Protein AF-R3W5I7-F1 (afdb_monomer_lite)

Secondary structure (DSSP, 8-state):
-PPBHHHHHHHHHHHTT----SSSSSSS-HHHHHHHHHHHHHS-----SSGGGHHHH---TT-EEEE--TT----TT-EEEE--TTT-EEEEEEE---SSEEEEEESSSSSTT---EEEEEESTTEEEEEE--PBPSSSS--SS-TT-EEEEPTT-BB--TT---PBPPTTTTT-EEEEEEEEEEEEEETTEEEEEEEE-SSSS-EEEEEGGGEEEPPPPSS-TT-EEEE-TT-----TT--GGGGSTTTTT-EEEEEEEEEEEETTEEEEEEEEETTTEEEEEEGGGEE-S--B-----TT-----TTS---SS--EEEEEEEEES-HHHHHHHHHHHHHHHHHHHTTTTEEEEE-SS-EEEEEEEE-GGGHHHHHHHHHHHHHHH-TT--GGGEEEEE-TTSS-EEEEEEEE-GGGHHHHHHHHHHHHHHHHHHHHHHHEEEEE-TTS-EEEEEEEESSHHHHHHHHHHHHHHS--TTSSSPPPEEEEE-

pLDDT: mean 82.73, std 15.15, range [26.08, 98.69]

Structure (mmCIF, N/CA/C/O backbone):
data_AF-R3W5I7-F1
#
_entry.id   AF-R3W5I7-F1
#
loop_
_atom_site.group_PDB
_atom_site.id
_atom_site.type_symbol
_atom_site.label_atom_id
_atom_site.label_alt_id
_atom_site.label_comp_id
_atom_site.label_asym_id
_atom_site.label_entity_id
_atom_site.label_seq_id
_atom_site.pdbx_PDB_ins_code
_atom_site.Cartn_x
_atom_site.Cartn_y
_atom_site.Cartn_z
_atom_site.occupancy
_atom_site.B_iso_or_equiv
_atom_site.auth_seq_id
_atom_site.auth_comp_id
_atom_site.auth_asym_id
_atom_site.auth_atom_id
_atom_site.pdbx_PDB_model_num
ATOM 1 N N . MET A 1 1 ? 25.671 -7.870 -19.340 1.00 55.03 1 MET A N 1
ATOM 2 C CA . MET A 1 1 ? 24.314 -7.493 -19.801 1.00 55.03 1 MET A CA 1
ATOM 3 C C . MET A 1 1 ? 24.352 -7.519 -21.317 1.00 55.03 1 MET A C 1
ATOM 5 O O . MET A 1 1 ? 25.355 -7.068 -21.849 1.00 55.03 1 MET A O 1
ATOM 9 N N . GLY A 1 2 ? 23.366 -8.115 -21.991 1.00 76.69 2 GLY A N 1
ATOM 10 C CA . GLY A 1 2 ? 23.350 -8.149 -23.459 1.00 76.69 2 GLY A CA 1
ATOM 11 C C . GLY A 1 2 ? 23.013 -6.781 -24.068 1.00 76.69 2 GLY A C 1
ATOM 12 O O . GLY A 1 2 ? 22.538 -5.889 -23.364 1.00 76.69 2 GLY A O 1
ATOM 13 N N . VAL A 1 3 ? 23.297 -6.614 -25.360 1.00 87.19 3 VAL A N 1
ATOM 14 C CA . VAL A 1 3 ? 23.124 -5.355 -26.106 1.00 87.19 3 VAL A CA 1
ATOM 15 C C . VAL A 1 3 ? 21.649 -5.097 -26.391 1.00 87.19 3 VAL A C 1
ATOM 17 O O . VAL A 1 3 ? 20.948 -5.996 -26.850 1.00 87.19 3 VAL A O 1
ATOM 20 N N . THR A 1 4 ? 21.168 -3.876 -26.163 1.00 89.38 4 THR A N 1
ATOM 21 C CA . THR A 1 4 ? 19.792 -3.476 -26.499 1.00 89.38 4 THR A CA 1
ATOM 22 C C . THR A 1 4 ? 19.693 -2.926 -27.925 1.00 89.38 4 THR A C 1
ATOM 24 O O . THR A 1 4 ? 20.669 -2.422 -28.483 1.00 89.38 4 THR A O 1
ATOM 27 N N . GLN A 1 5 ? 18.494 -2.963 -28.517 1.00 90.81 5 GLN A N 1
ATOM 28 C CA . GLN A 1 5 ? 18.240 -2.390 -29.848 1.00 90.81 5 GLN A CA 1
ATOM 29 C C . GLN A 1 5 ? 18.625 -0.902 -29.914 1.00 90.81 5 GLN A C 1
ATOM 31 O O . GLN A 1 5 ? 19.256 -0.460 -30.872 1.00 90.81 5 GLN A O 1
ATOM 36 N N . THR A 1 6 ? 18.315 -0.135 -28.864 1.00 86.25 6 THR A N 1
ATOM 37 C CA . THR A 1 6 ? 18.672 1.287 -28.758 1.00 86.25 6 THR A CA 1
ATOM 38 C C . THR A 1 6 ? 20.182 1.500 -28.757 1.00 86.25 6 THR A C 1
ATOM 40 O O . THR A 1 6 ? 20.663 2.396 -29.446 1.00 86.25 6 THR A O 1
ATOM 43 N N . GLN A 1 7 ? 20.943 0.675 -28.028 1.00 89.31 7 GLN A N 1
ATOM 44 C CA . GLN A 1 7 ? 22.409 0.732 -28.050 1.00 89.31 7 GLN A CA 1
ATOM 45 C C . GLN A 1 7 ? 22.952 0.421 -29.448 1.00 89.31 7 GLN A C 1
ATOM 47 O O . GLN A 1 7 ? 23.830 1.133 -29.931 1.00 89.31 7 GLN A O 1
ATOM 52 N N . GLY A 1 8 ? 22.369 -0.572 -30.125 1.00 93.62 8 GLY A N 1
ATOM 53 C CA . GLY A 1 8 ? 22.697 -0.901 -31.509 1.00 93.62 8 GLY A CA 1
ATOM 54 C C . GLY A 1 8 ? 22.468 0.263 -32.477 1.00 93.62 8 GLY A C 1
ATOM 55 O O . GLY A 1 8 ? 23.353 0.600 -33.259 1.00 93.62 8 GLY A O 1
ATOM 56 N N . VAL A 1 9 ? 21.307 0.915 -32.404 1.00 95.56 9 VAL A N 1
ATOM 57 C CA . VAL A 1 9 ? 20.986 2.077 -33.250 1.00 95.56 9 VAL A CA 1
ATOM 58 C C . VAL A 1 9 ? 21.867 3.279 -32.906 1.00 95.56 9 VAL A C 1
ATOM 60 O O . VAL A 1 9 ? 22.296 4.005 -33.800 1.00 95.56 9 VAL A O 1
ATOM 63 N N . GLN A 1 10 ? 22.156 3.509 -31.622 1.00 94.19 10 GLN A N 1
ATOM 64 C CA . GLN A 1 10 ? 23.003 4.625 -31.204 1.00 94.19 10 GLN A CA 1
ATOM 65 C C . GLN A 1 10 ? 24.448 4.444 -31.670 1.00 94.19 10 GLN A C 1
ATOM 67 O O . GLN A 1 10 ? 25.063 5.416 -32.103 1.00 94.19 10 GLN A O 1
ATOM 72 N N . TRP A 1 11 ? 24.970 3.217 -31.630 1.00 97.12 11 TRP A N 1
ATOM 73 C CA . TRP A 1 11 ? 26.265 2.899 -32.221 1.00 97.12 11 TRP A CA 1
ATOM 74 C C . TRP A 1 11 ? 26.284 3.267 -33.706 1.00 97.12 11 TRP A C 1
ATOM 76 O O . TRP A 1 11 ? 27.133 4.043 -34.128 1.00 97.12 11 TRP A O 1
ATOM 86 N N . ALA A 1 12 ? 25.276 2.824 -34.465 1.00 97.44 12 ALA A N 1
ATOM 87 C CA . ALA A 1 12 ? 25.171 3.099 -35.896 1.00 97.44 12 ALA A CA 1
ATOM 88 C C . ALA A 1 12 ? 25.119 4.608 -36.204 1.00 97.44 12 ALA A C 1
ATOM 90 O O . ALA A 1 12 ? 25.788 5.081 -37.120 1.00 97.44 12 ALA A O 1
ATOM 91 N N . LYS A 1 13 ? 24.398 5.394 -35.392 1.00 96.69 13 LYS A N 1
ATOM 92 C CA . LYS A 1 13 ? 24.397 6.866 -35.489 1.00 96.69 13 LYS A CA 1
ATOM 93 C C . LYS A 1 13 ? 25.765 7.476 -35.175 1.00 96.69 13 LYS A C 1
ATOM 95 O O . LYS A 1 13 ? 26.203 8.375 -35.881 1.00 96.69 13 LYS A O 1
ATOM 100 N N . ASN A 1 14 ? 26.444 6.986 -34.138 1.00 96.69 14 ASN A N 1
ATOM 101 C CA . ASN A 1 14 ? 27.776 7.454 -33.739 1.00 96.69 14 ASN A CA 1
ATOM 102 C C . ASN A 1 14 ? 28.880 7.054 -34.731 1.00 96.69 14 ASN A C 1
ATOM 104 O O . ASN A 1 14 ? 30.004 7.555 -34.625 1.00 96.69 14 ASN A O 1
ATOM 108 N N . SER A 1 15 ? 28.586 6.127 -35.639 1.00 97.12 15 SER A N 1
ATOM 109 C CA . SER A 1 15 ? 29.477 5.708 -36.716 1.00 97.12 15 SER A CA 1
ATOM 110 C C . SER A 1 15 ? 29.424 6.638 -37.924 1.00 97.12 15 SER A C 1
ATOM 112 O O . SER A 1 15 ? 30.381 6.659 -38.686 1.00 97.12 15 SER A O 1
ATOM 114 N N . ILE A 1 16 ? 28.374 7.454 -38.089 1.00 97.69 16 ILE A N 1
ATOM 115 C CA . ILE A 1 16 ? 28.258 8.400 -39.210 1.00 97.69 16 ILE A CA 1
ATOM 116 C C . ILE A 1 16 ? 29.485 9.330 -39.250 1.00 97.69 16 ILE A C 1
ATOM 118 O O . ILE A 1 16 ? 29.851 9.941 -38.247 1.00 97.69 16 ILE A O 1
ATOM 122 N N . GLY A 1 17 ? 30.120 9.427 -40.420 1.00 96.50 17 GLY A N 1
ATOM 123 C CA . GLY A 1 17 ? 31.354 10.178 -40.658 1.00 96.50 17 GLY A CA 1
ATOM 124 C C . GLY A 1 17 ? 32.650 9.425 -40.330 1.00 96.50 17 GLY A C 1
ATOM 125 O O . GLY A 1 17 ? 33.727 9.965 -40.573 1.00 96.50 17 GLY A O 1
ATOM 126 N N . LYS A 1 18 ? 32.582 8.195 -39.803 1.00 97.06 18 LYS A N 1
ATOM 127 C CA . LYS A 1 18 ? 33.751 7.337 -39.541 1.00 97.06 18 LYS A CA 1
ATOM 128 C C . LYS A 1 18 ? 33.946 6.306 -40.646 1.00 97.06 18 LYS A C 1
ATOM 130 O O . LYS A 1 18 ? 32.985 5.885 -41.285 1.00 97.06 18 LYS A O 1
ATOM 135 N N . ALA A 1 19 ? 35.189 5.884 -40.834 1.00 94.81 19 ALA A N 1
ATOM 136 C CA . ALA A 1 19 ? 35.564 4.851 -41.785 1.00 94.81 19 ALA A CA 1
ATOM 137 C C . ALA A 1 19 ? 36.173 3.652 -41.056 1.00 94.81 19 ALA A C 1
ATOM 139 O O . ALA A 1 19 ? 37.068 3.821 -40.226 1.00 94.81 19 ALA A O 1
ATOM 140 N N . TYR A 1 20 ? 35.688 2.462 -41.390 1.00 95.69 20 TYR A N 1
ATOM 141 C CA . TYR A 1 20 ? 36.155 1.187 -40.865 1.00 95.69 20 TYR A CA 1
ATOM 142 C C . TYR A 1 20 ? 36.679 0.327 -42.015 1.00 95.69 20 TYR A C 1
ATOM 144 O O . TYR A 1 20 ? 35.975 0.151 -43.008 1.00 95.69 20 TYR A O 1
ATOM 152 N N . ASP A 1 21 ? 37.897 -0.178 -41.849 1.00 94.56 21 ASP A N 1
ATOM 153 C CA . ASP A 1 21 ? 38.563 -1.186 -42.680 1.00 94.56 21 ASP A CA 1
ATOM 154 C C . ASP A 1 21 ? 38.901 -2.329 -41.714 1.00 94.56 21 ASP A C 1
ATOM 156 O O . ASP A 1 21 ? 39.868 -2.249 -40.952 1.00 94.56 21 ASP A O 1
ATOM 160 N N . TYR A 1 22 ? 37.970 -3.275 -41.579 1.00 91.62 22 TYR A N 1
ATOM 161 C CA . TYR A 1 22 ? 37.975 -4.254 -40.493 1.00 91.62 22 TYR A CA 1
ATOM 162 C C . TYR A 1 22 ? 38.939 -5.401 -40.793 1.00 91.62 22 TYR A C 1
ATOM 164 O O . TYR A 1 22 ? 39.611 -5.896 -39.886 1.00 91.62 22 TYR A O 1
ATOM 172 N N . ASP A 1 23 ? 39.001 -5.834 -42.054 1.00 86.75 23 ASP A N 1
ATOM 173 C CA . ASP A 1 23 ? 39.836 -6.953 -42.491 1.00 86.75 23 ASP A CA 1
ATOM 174 C C . ASP A 1 23 ? 41.200 -6.527 -43.073 1.00 86.75 23 ASP A C 1
ATOM 176 O O . ASP A 1 23 ? 42.076 -7.378 -43.257 1.00 86.75 23 ASP A O 1
ATOM 180 N N . GLY A 1 24 ? 41.421 -5.226 -43.305 1.00 87.00 24 GLY A N 1
ATOM 181 C CA . GLY A 1 24 ? 42.647 -4.687 -43.895 1.00 87.00 24 GLY A CA 1
ATOM 182 C C . GLY A 1 24 ? 42.760 -4.941 -45.402 1.00 87.00 24 GLY A C 1
ATOM 183 O O . GLY A 1 24 ? 43.855 -4.819 -45.965 1.00 87.00 24 GLY A O 1
ATOM 184 N N . ALA A 1 25 ? 41.671 -5.348 -46.059 1.00 82.44 25 ALA A N 1
ATOM 185 C CA . ALA A 1 25 ? 41.626 -5.750 -47.453 1.00 82.44 25 ALA A CA 1
ATOM 186 C C . ALA A 1 25 ? 40.582 -4.941 -48.234 1.00 82.44 25 ALA A C 1
ATOM 188 O O . ALA A 1 25 ? 39.471 -4.682 -47.806 1.00 82.44 25 ALA A O 1
ATOM 189 N N . SER A 1 26 ? 40.916 -4.560 -49.470 1.00 82.06 26 SER A N 1
ATOM 190 C CA . SER A 1 26 ? 40.011 -3.807 -50.363 1.00 82.06 26 SER A CA 1
ATOM 191 C C . SER A 1 26 ? 39.558 -2.422 -49.856 1.00 82.06 26 SER A C 1
ATOM 193 O O . SER A 1 26 ? 38.763 -1.766 -50.533 1.00 82.06 26 SER A O 1
ATOM 195 N N . GLY A 1 27 ? 40.123 -1.924 -48.753 1.00 89.88 27 GLY A N 1
ATOM 196 C CA . GLY A 1 27 ? 39.863 -0.591 -48.212 1.00 89.88 27 GLY A CA 1
ATOM 197 C C . GLY A 1 27 ? 38.563 -0.532 -47.414 1.00 89.88 27 GLY A C 1
ATOM 198 O O . GLY A 1 27 ? 38.209 -1.466 -46.719 1.00 89.88 27 GLY A O 1
ATOM 199 N N . ILE A 1 28 ? 37.832 0.577 -47.513 1.00 91.88 28 ILE A N 1
ATOM 200 C CA . ILE A 1 28 ? 36.637 0.821 -46.692 1.00 91.88 28 ILE A CA 1
ATOM 201 C C . ILE A 1 28 ? 35.417 0.273 -47.437 1.00 91.88 28 ILE A C 1
ATOM 203 O O . ILE A 1 28 ? 34.984 0.881 -48.419 1.00 91.88 28 ILE A O 1
ATOM 207 N N . GLN A 1 29 ? 34.855 -0.856 -46.996 1.00 95.06 29 GLN A N 1
ATOM 208 C CA . GLN A 1 29 ? 33.694 -1.500 -47.624 1.00 95.06 29 GLN A CA 1
ATOM 209 C C . GLN A 1 29 ? 32.443 -1.487 -46.737 1.00 95.06 29 GLN A C 1
ATOM 211 O O . GLN A 1 29 ? 32.475 -1.242 -45.528 1.00 95.06 29 GLN A O 1
ATOM 216 N N . CYS A 1 30 ? 31.290 -1.765 -47.355 1.00 95.00 30 CYS A N 1
ATOM 217 C CA . CYS A 1 30 ? 30.017 -1.912 -46.646 1.00 95.00 30 CYS A CA 1
ATOM 218 C C . CYS A 1 30 ? 30.040 -3.081 -45.650 1.00 95.00 30 CYS A C 1
ATOM 220 O O . CYS A 1 30 ? 29.420 -2.996 -44.592 1.00 95.00 30 CYS A O 1
ATOM 222 N N . PHE A 1 31 ? 30.779 -4.152 -45.960 1.00 95.19 31 PHE A N 1
ATOM 223 C CA . PHE A 1 31 ? 30.897 -5.324 -45.096 1.00 95.19 31 PHE A CA 1
ATOM 224 C C . PHE A 1 31 ? 31.787 -5.064 -43.868 1.00 95.19 31 PHE A C 1
ATOM 226 O O . PHE A 1 31 ? 31.475 -5.571 -42.790 1.00 95.19 31 PHE A O 1
ATOM 233 N N . ASP A 1 32 ? 32.793 -4.185 -43.977 1.00 95.88 32 ASP A N 1
ATOM 234 C CA . ASP A 1 32 ? 33.626 -3.753 -42.843 1.00 95.88 32 ASP A CA 1
ATOM 235 C C . ASP A 1 32 ? 32.814 -3.073 -41.752 1.00 95.88 32 ASP A C 1
ATOM 237 O O . ASP A 1 32 ? 32.958 -3.402 -40.577 1.00 95.88 32 ASP A O 1
ATOM 241 N N . LEU A 1 33 ? 31.906 -2.168 -42.133 1.00 97.25 33 LEU A N 1
ATOM 242 C CA . LEU A 1 33 ? 31.009 -1.504 -41.185 1.00 97.25 33 LEU A CA 1
ATOM 243 C C . LEU A 1 33 ? 30.220 -2.529 -40.359 1.00 97.25 33 LEU A C 1
ATOM 245 O O . LEU A 1 33 ? 30.036 -2.360 -39.153 1.00 97.25 33 LEU A O 1
ATOM 249 N N . ILE A 1 34 ? 29.752 -3.596 -41.008 1.00 97.62 34 ILE A N 1
ATOM 250 C CA . ILE A 1 34 ? 28.943 -4.630 -40.363 1.00 97.62 34 ILE A CA 1
ATOM 251 C C . ILE A 1 34 ? 29.788 -5.528 -39.464 1.00 97.62 34 ILE A C 1
ATOM 253 O O . ILE A 1 34 ? 29.352 -5.850 -38.357 1.00 97.62 34 ILE A O 1
ATOM 257 N N . ASN A 1 35 ? 30.995 -5.899 -39.890 1.00 96.69 35 ASN A N 1
ATOM 258 C CA . ASN A 1 35 ? 31.909 -6.663 -39.047 1.00 96.69 35 ASN A CA 1
ATOM 259 C C . ASN A 1 35 ? 32.398 -5.846 -37.850 1.00 96.69 35 ASN A C 1
ATOM 261 O O . ASN A 1 35 ? 32.413 -6.370 -36.738 1.00 96.69 35 ASN A O 1
ATOM 265 N N . GLN A 1 36 ? 32.669 -4.550 -38.021 1.00 97.50 36 GLN A N 1
ATOM 266 C CA . GLN A 1 36 ? 32.961 -3.654 -36.904 1.00 97.50 36 GLN A CA 1
ATOM 267 C C . GLN A 1 36 ? 31.782 -3.586 -35.924 1.00 97.50 36 GLN A C 1
ATOM 269 O O . GLN A 1 36 ? 31.973 -3.716 -34.715 1.00 97.50 36 GLN A O 1
ATOM 274 N N . TYR A 1 37 ? 30.557 -3.423 -36.436 1.00 97.69 37 TYR A N 1
ATOM 275 C CA . TYR A 1 37 ? 29.338 -3.371 -35.628 1.00 97.69 37 TYR A CA 1
ATOM 276 C C . TYR A 1 37 ? 29.125 -4.641 -34.801 1.00 97.69 37 TYR A C 1
ATOM 278 O O . TYR A 1 37 ? 28.874 -4.580 -33.594 1.00 97.69 37 TYR A O 1
ATOM 286 N N . ALA A 1 38 ? 29.239 -5.799 -35.450 1.00 96.75 38 ALA A N 1
ATOM 287 C CA . ALA A 1 38 ? 29.085 -7.094 -34.807 1.00 96.75 38 ALA A CA 1
ATOM 288 C C . ALA A 1 38 ? 30.201 -7.363 -33.790 1.00 96.75 38 ALA A C 1
ATOM 290 O O . ALA A 1 38 ? 29.929 -7.876 -32.701 1.00 96.75 38 ALA A O 1
ATOM 291 N N . HIS A 1 39 ? 31.431 -6.956 -34.100 1.00 95.88 39 HIS A N 1
ATOM 292 C CA . HIS A 1 39 ? 32.580 -7.153 -33.231 1.00 95.88 39 HIS A CA 1
ATOM 293 C C . HIS A 1 39 ? 32.496 -6.281 -31.975 1.00 95.88 39 HIS A C 1
ATOM 295 O O . HIS A 1 39 ? 32.600 -6.801 -30.867 1.00 95.88 39 HIS A O 1
ATOM 301 N N . GLU A 1 40 ? 32.249 -4.976 -32.115 1.00 95.94 40 GLU A N 1
ATOM 302 C CA . GLU A 1 40 ? 32.215 -4.061 -30.968 1.00 95.94 40 GLU A CA 1
ATOM 303 C C . GLU A 1 40 ? 31.045 -4.327 -30.018 1.00 95.94 40 GLU A C 1
ATOM 305 O O . GLU A 1 40 ? 31.198 -4.200 -28.803 1.00 95.94 40 GLU A O 1
ATOM 310 N N . LEU A 1 41 ? 29.871 -4.682 -30.549 1.00 94.75 41 LEU A N 1
ATOM 311 C CA . LEU A 1 41 ? 28.683 -4.876 -29.720 1.00 94.75 41 LEU A CA 1
ATOM 312 C C . LEU A 1 41 ? 28.516 -6.321 -29.249 1.00 94.75 41 LEU A C 1
ATOM 314 O O . LEU A 1 41 ? 28.104 -6.550 -28.113 1.00 94.75 41 LEU A O 1
ATOM 318 N N . PHE A 1 42 ? 28.828 -7.301 -30.094 1.00 94.31 42 PHE A N 1
ATOM 319 C CA . PHE A 1 42 ? 28.493 -8.705 -29.841 1.00 94.31 42 PHE A CA 1
ATOM 320 C C . PHE A 1 42 ? 29.715 -9.628 -29.781 1.00 94.31 42 PHE A C 1
ATOM 322 O O . PHE A 1 42 ? 29.555 -10.799 -29.445 1.00 94.31 42 PHE A O 1
ATOM 329 N N . GLY A 1 43 ? 30.924 -9.124 -30.058 1.00 94.69 43 GLY A N 1
ATOM 330 C CA . GLY A 1 43 ? 32.162 -9.904 -30.001 1.00 94.69 43 GLY A CA 1
ATOM 331 C C . GLY A 1 43 ? 32.269 -10.979 -31.085 1.00 94.69 43 GLY A C 1
ATOM 332 O O . GLY A 1 43 ? 32.977 -11.964 -30.890 1.00 94.69 43 GLY A O 1
ATOM 333 N N . ILE A 1 44 ? 31.547 -10.825 -32.201 1.00 94.25 44 ILE A N 1
ATOM 334 C CA . ILE A 1 44 ? 31.553 -11.771 -33.325 1.00 94.25 44 ILE A CA 1
ATOM 335 C C . ILE A 1 44 ? 31.896 -11.062 -34.633 1.00 94.25 44 ILE A C 1
ATOM 337 O O . ILE A 1 44 ? 31.681 -9.863 -34.764 1.00 94.25 44 ILE A O 1
ATOM 341 N N . ALA A 1 45 ? 32.378 -11.819 -35.613 1.00 93.38 45 ALA A N 1
ATOM 342 C CA . ALA A 1 45 ? 32.541 -11.369 -36.990 1.00 93.38 45 ALA A CA 1
ATOM 343 C C . ALA A 1 45 ? 31.785 -12.319 -37.924 1.00 93.38 45 ALA A C 1
ATOM 345 O O . ALA A 1 45 ? 31.678 -13.520 -37.652 1.00 93.38 45 ALA A O 1
ATOM 346 N N . PHE A 1 46 ? 31.247 -11.786 -39.014 1.00 94.69 46 PHE A N 1
ATOM 347 C CA . PHE A 1 46 ? 30.594 -12.573 -40.049 1.00 94.69 46 PHE A CA 1
ATOM 348 C C . PHE A 1 46 ? 31.623 -13.134 -41.027 1.00 94.69 46 PHE A C 1
ATOM 350 O O . PHE A 1 46 ? 32.580 -12.464 -41.409 1.00 94.69 46 PHE A O 1
ATOM 357 N N . SER A 1 47 ? 31.395 -14.370 -41.466 1.00 88.31 47 SER A N 1
ATOM 358 C CA . SER A 1 47 ? 32.109 -14.962 -42.593 1.00 88.31 47 SER A CA 1
ATOM 359 C C . SER A 1 47 ? 31.396 -14.647 -43.910 1.00 88.31 47 SER A C 1
ATOM 361 O O . SER A 1 47 ? 30.187 -14.408 -43.944 1.00 88.31 47 SER A O 1
ATOM 363 N N . GLY A 1 48 ? 32.144 -14.667 -45.007 1.00 84.12 48 GLY A N 1
ATOM 364 C CA . GLY A 1 48 ? 31.647 -14.334 -46.341 1.00 84.12 48 GLY A CA 1
ATOM 365 C C . GLY A 1 48 ? 32.678 -13.515 -47.100 1.00 84.12 48 GLY A C 1
ATOM 366 O O . GLY A 1 48 ? 33.542 -12.892 -46.487 1.00 84.12 48 GLY A O 1
ATOM 367 N N . ALA A 1 49 ? 32.607 -13.545 -48.428 1.00 83.56 49 ALA A N 1
ATOM 368 C CA . ALA A 1 49 ? 33.460 -12.708 -49.267 1.00 83.56 49 ALA A CA 1
ATOM 369 C C . ALA A 1 49 ? 32.779 -11.372 -49.588 1.00 83.56 49 ALA A C 1
ATOM 371 O O . ALA A 1 49 ? 33.455 -10.391 -49.889 1.00 83.56 49 ALA A O 1
ATOM 372 N N . VAL A 1 50 ? 31.441 -11.339 -49.569 1.00 91.94 50 VAL A N 1
ATOM 373 C CA . VAL A 1 50 ? 30.652 -10.184 -50.004 1.00 91.94 50 VAL A CA 1
ATOM 374 C C . VAL A 1 50 ? 29.361 -10.002 -49.194 1.00 91.94 50 VAL A C 1
ATOM 376 O O . VAL A 1 50 ? 28.862 -10.930 -48.561 1.00 91.94 50 VAL A O 1
ATOM 379 N N . ALA A 1 51 ? 28.763 -8.808 -49.260 1.00 94.75 51 ALA A N 1
ATOM 380 C CA . ALA A 1 51 ? 27.592 -8.425 -48.467 1.00 94.75 51 ALA A CA 1
ATOM 381 C C . ALA A 1 51 ? 26.375 -9.356 -48.631 1.00 94.75 51 ALA A C 1
ATOM 383 O O . ALA A 1 51 ? 25.700 -9.660 -47.650 1.00 94.75 51 ALA A O 1
ATOM 384 N N . LYS A 1 52 ? 26.083 -9.842 -49.847 1.00 96.12 52 LYS A N 1
ATOM 385 C CA . LYS A 1 52 ? 24.937 -10.746 -50.076 1.00 96.12 52 LYS A CA 1
ATOM 386 C C . LYS A 1 52 ? 25.083 -12.118 -49.400 1.00 96.12 52 LYS A C 1
ATOM 388 O O . LYS A 1 52 ? 24.067 -12.777 -49.171 1.00 96.12 52 LYS A O 1
ATOM 393 N N . ASP A 1 53 ? 26.305 -12.529 -49.048 1.00 96.56 53 ASP A N 1
ATOM 394 C CA . ASP A 1 53 ? 26.564 -13.809 -48.374 1.00 96.56 53 ASP A CA 1
ATOM 395 C C . ASP A 1 53 ? 25.942 -13.840 -46.971 1.00 96.56 53 ASP A C 1
ATOM 397 O O . ASP A 1 53 ? 25.588 -14.912 -46.482 1.00 96.56 53 ASP A O 1
ATOM 401 N N . LEU A 1 54 ? 25.694 -12.669 -46.365 1.00 97.38 54 LEU A N 1
ATOM 402 C CA . LEU A 1 54 ? 25.017 -12.524 -45.071 1.00 97.38 54 LEU A CA 1
ATOM 403 C C . LEU A 1 54 ? 23.655 -13.224 -45.010 1.00 97.38 54 LEU A C 1
ATOM 405 O O . LEU A 1 54 ? 23.258 -13.688 -43.941 1.00 97.38 54 LEU A O 1
ATOM 409 N N . MET A 1 55 ? 22.951 -13.360 -46.138 1.00 97.25 55 MET A N 1
ATOM 410 C CA . MET A 1 55 ? 21.684 -14.104 -46.187 1.00 97.25 55 MET A CA 1
ATOM 411 C C . MET A 1 55 ? 21.858 -15.618 -45.977 1.00 97.25 55 MET A C 1
ATOM 413 O O . MET A 1 55 ? 20.877 -16.321 -45.749 1.00 97.25 55 MET A O 1
ATOM 417 N N . GLN A 1 56 ? 23.085 -16.133 -46.045 1.00 95.50 56 GLN A N 1
ATOM 418 C CA . GLN A 1 56 ? 23.418 -17.536 -45.794 1.00 95.50 56 GLN A CA 1
ATOM 419 C C . GLN A 1 56 ? 24.260 -17.688 -44.522 1.00 95.50 56 GLN A C 1
ATOM 421 O O . GLN A 1 56 ? 23.999 -18.579 -43.715 1.00 95.50 56 GLN A O 1
ATOM 426 N N . THR A 1 57 ? 25.237 -16.802 -44.315 1.00 96.12 57 THR A N 1
ATOM 427 C CA . THR A 1 57 ? 26.226 -16.901 -43.230 1.00 96.12 57 THR A CA 1
ATOM 428 C C . THR A 1 57 ? 25.835 -16.140 -41.963 1.00 96.12 57 THR A C 1
ATOM 430 O O . THR A 1 57 ? 26.388 -16.399 -40.896 1.00 96.12 57 THR A O 1
ATOM 433 N N . GLY A 1 58 ? 24.852 -15.236 -42.035 1.00 95.50 58 GLY A N 1
ATOM 434 C CA . GLY A 1 58 ? 24.496 -14.322 -40.946 1.00 95.50 58 GLY A CA 1
ATOM 435 C C . GLY A 1 58 ? 23.876 -14.970 -39.701 1.00 95.50 58 GLY A C 1
ATOM 436 O O . GLY A 1 58 ? 23.722 -14.294 -38.688 1.00 95.50 58 GLY A O 1
ATOM 437 N N . ASN A 1 59 ? 23.528 -16.263 -39.729 1.00 95.25 59 ASN A N 1
ATOM 438 C CA . ASN A 1 59 ? 22.987 -17.001 -38.575 1.00 95.25 59 ASN A CA 1
ATOM 439 C C . ASN A 1 59 ? 24.098 -17.459 -37.606 1.00 95.25 59 ASN A C 1
ATOM 441 O O . ASN A 1 59 ? 24.246 -18.648 -37.324 1.00 95.25 59 ASN A O 1
ATOM 445 N N . VAL A 1 60 ? 24.896 -16.519 -37.099 1.00 94.19 60 VAL A N 1
ATOM 446 C CA . VAL A 1 60 ? 26.035 -16.772 -36.200 1.00 94.19 60 VAL A CA 1
ATOM 447 C C . VAL A 1 60 ? 25.880 -15.978 -34.904 1.00 94.19 60 VAL A C 1
ATOM 449 O O . VAL A 1 60 ? 25.279 -14.911 -34.891 1.00 94.19 60 VAL A O 1
ATOM 452 N N . GLY A 1 61 ? 26.373 -16.500 -33.777 1.00 89.94 61 GLY A N 1
ATOM 453 C CA . GLY A 1 61 ? 26.392 -15.752 -32.511 1.00 89.94 61 GLY A CA 1
ATOM 454 C C . GLY A 1 61 ? 25.011 -15.325 -31.987 1.00 89.94 61 GLY A C 1
ATOM 455 O O . GLY A 1 61 ? 24.917 -14.363 -31.234 1.00 89.94 61 GLY A O 1
ATOM 456 N N . GLY A 1 62 ? 23.934 -16.002 -32.404 1.00 93.06 62 GLY A N 1
ATOM 457 C CA . GLY A 1 62 ? 22.549 -15.659 -32.053 1.00 93.06 62 GLY A CA 1
ATOM 458 C C . GLY A 1 62 ? 21.866 -14.663 -32.998 1.00 93.06 62 GLY A C 1
ATOM 459 O O . GLY A 1 62 ? 20.669 -14.415 -32.843 1.00 93.06 62 GLY A O 1
ATOM 460 N N . PHE A 1 63 ? 22.579 -14.123 -33.990 1.00 96.88 63 PHE A N 1
ATOM 461 C CA . PHE A 1 63 ? 21.974 -13.350 -35.070 1.00 96.88 63 PHE A CA 1
ATOM 462 C C . PHE A 1 63 ? 21.030 -14.229 -35.894 1.00 96.88 63 PHE A C 1
ATOM 464 O O . PHE A 1 63 ? 21.206 -15.445 -35.997 1.00 96.88 63 PHE A O 1
ATOM 471 N N . ARG A 1 64 ? 19.999 -13.605 -36.466 1.00 97.31 64 ARG A N 1
ATOM 472 C CA . ARG A 1 64 ? 18.953 -14.296 -37.224 1.00 97.31 64 ARG A CA 1
ATOM 473 C C . ARG A 1 64 ? 18.791 -13.680 -38.600 1.00 97.31 64 ARG A C 1
ATOM 475 O O . ARG A 1 64 ? 18.411 -12.518 -38.708 1.00 97.31 64 ARG A O 1
ATOM 482 N N . VAL A 1 65 ? 18.990 -14.472 -39.641 1.00 97.94 65 VAL A N 1
ATOM 483 C CA . VAL A 1 65 ? 18.646 -14.089 -41.011 1.00 97.94 65 VAL A CA 1
ATOM 484 C C . VAL A 1 65 ? 17.131 -14.169 -41.188 1.00 97.94 65 VAL A C 1
ATOM 486 O O . VAL A 1 65 ? 16.509 -15.185 -40.877 1.00 97.94 65 VAL A O 1
ATOM 489 N N . ILE A 1 66 ? 16.534 -13.096 -41.697 1.00 97.69 66 ILE A N 1
ATOM 490 C CA . ILE A 1 66 ? 15.103 -12.990 -41.975 1.00 97.69 66 ILE A CA 1
ATOM 491 C C . ILE A 1 66 ? 14.936 -12.548 -43.436 1.00 97.69 66 ILE A C 1
ATOM 493 O O . ILE A 1 66 ? 15.220 -11.390 -43.752 1.00 97.69 66 ILE A O 1
ATOM 497 N N . PRO A 1 67 ? 14.498 -13.448 -44.335 1.00 97.06 67 PRO A N 1
ATOM 498 C CA . PRO A 1 67 ? 14.235 -13.109 -45.729 1.00 97.06 67 PRO A CA 1
ATOM 499 C C . PRO A 1 67 ? 13.112 -12.081 -45.877 1.00 97.06 67 PRO A C 1
ATOM 501 O O . PRO A 1 67 ? 12.148 -12.073 -45.107 1.00 97.06 67 PRO A O 1
ATOM 504 N N . ASN A 1 68 ? 13.214 -11.245 -46.906 1.00 95.81 68 ASN A N 1
ATOM 505 C CA . ASN A 1 68 ? 12.154 -10.315 -47.265 1.00 95.81 68 ASN A CA 1
ATOM 506 C C . ASN A 1 68 ? 10.889 -11.058 -47.745 1.00 95.81 68 ASN A C 1
ATOM 508 O O . ASN A 1 68 ? 10.969 -12.031 -48.493 1.00 95.81 68 ASN A O 1
ATOM 512 N N . THR A 1 69 ? 9.712 -10.569 -47.350 1.00 92.94 69 THR A N 1
ATOM 513 C CA . THR A 1 69 ? 8.393 -11.037 -47.814 1.00 92.94 69 THR A CA 1
ATOM 514 C C . THR A 1 69 ? 7.469 -9.834 -48.023 1.00 92.94 69 THR A C 1
ATOM 516 O O . THR A 1 69 ? 7.754 -8.750 -47.526 1.00 92.94 69 THR A O 1
ATOM 519 N N . ALA A 1 70 ? 6.338 -10.002 -48.720 1.00 83.75 70 ALA A N 1
ATOM 520 C CA . ALA A 1 70 ? 5.454 -8.890 -49.109 1.00 83.75 70 ALA A CA 1
ATOM 521 C C . ALA A 1 70 ? 4.897 -8.034 -47.945 1.00 83.75 70 ALA A C 1
ATOM 523 O O . ALA A 1 70 ? 4.431 -6.924 -48.180 1.00 83.75 70 ALA A O 1
ATOM 524 N N . GLY A 1 71 ? 4.935 -8.529 -46.702 1.00 85.19 71 GLY A N 1
ATOM 525 C CA . GLY A 1 71 ? 4.533 -7.785 -45.500 1.00 85.19 71 GLY A CA 1
ATOM 526 C C . GLY A 1 71 ? 5.669 -7.537 -44.507 1.00 85.19 71 GLY A C 1
ATOM 527 O O . GLY A 1 71 ? 5.409 -7.125 -43.377 1.00 85.19 71 GLY A O 1
ATOM 528 N N . PHE A 1 72 ? 6.910 -7.846 -44.880 1.00 91.94 72 PHE A N 1
ATOM 529 C CA . PHE A 1 72 ? 8.052 -7.705 -43.991 1.00 91.94 72 PHE A CA 1
ATOM 530 C C . PHE A 1 72 ? 8.567 -6.264 -43.981 1.00 91.94 72 PHE A C 1
ATOM 532 O O . PHE A 1 72 ? 8.827 -5.675 -45.026 1.00 91.94 72 PHE A O 1
ATOM 539 N N . TYR A 1 73 ? 8.779 -5.736 -42.777 1.00 93.38 73 TYR A N 1
ATOM 540 C CA . TYR A 1 73 ? 9.419 -4.449 -42.543 1.00 93.38 73 TYR A CA 1
ATOM 541 C C . TYR A 1 73 ? 10.627 -4.643 -41.621 1.00 93.38 73 TYR A C 1
ATOM 543 O O . TYR A 1 73 ? 10.492 -5.310 -40.585 1.00 93.38 73 TYR A O 1
ATOM 551 N N . PRO A 1 74 ? 11.802 -4.082 -41.961 1.00 95.69 74 PRO A N 1
ATOM 552 C CA . PRO A 1 74 ? 12.953 -4.126 -41.074 1.00 95.69 74 PRO A CA 1
ATOM 553 C C . PRO A 1 74 ? 12.694 -3.307 -39.805 1.00 95.69 74 PRO A C 1
ATOM 555 O O . PRO A 1 74 ? 11.854 -2.407 -39.777 1.00 95.69 74 PRO A O 1
ATOM 558 N N . LEU A 1 75 ? 13.439 -3.605 -38.746 1.00 95.50 75 LEU A N 1
ATOM 559 C CA . LEU A 1 75 ? 13.420 -2.856 -37.494 1.00 95.50 75 LEU A CA 1
ATOM 560 C C . LEU A 1 75 ? 14.713 -2.041 -37.345 1.00 95.50 75 LEU A C 1
ATOM 562 O O . LEU A 1 75 ? 15.755 -2.452 -37.854 1.00 95.50 75 LEU A O 1
ATOM 566 N N . PRO A 1 76 ? 14.696 -0.907 -36.620 1.00 95.81 76 PRO A N 1
ATOM 567 C CA . PRO A 1 76 ? 15.924 -0.199 -36.261 1.00 95.81 76 PRO A CA 1
ATOM 568 C C . PRO A 1 76 ? 16.970 -1.142 -35.643 1.00 95.81 76 PRO A C 1
ATOM 570 O O . PRO A 1 76 ? 16.638 -1.958 -34.788 1.00 95.81 76 PRO A O 1
ATOM 573 N N . GLY A 1 77 ? 18.226 -1.038 -36.063 1.00 95.88 77 GLY A N 1
ATOM 574 C CA . GLY A 1 77 ? 19.325 -1.902 -35.629 1.00 95.88 77 GLY A CA 1
ATOM 575 C C . GLY A 1 77 ? 19.452 -3.215 -36.405 1.00 95.88 77 GLY A C 1
ATOM 576 O O . GLY A 1 77 ? 20.444 -3.912 -36.219 1.00 95.88 77 GLY A O 1
ATOM 577 N N . ASP A 1 78 ? 18.503 -3.558 -37.281 1.00 98.25 78 ASP A N 1
ATOM 578 C CA . ASP A 1 78 ? 18.700 -4.654 -38.233 1.00 98.25 78 ASP A CA 1
ATOM 579 C C . ASP A 1 78 ? 19.841 -4.323 -39.205 1.00 98.25 78 ASP A C 1
ATOM 581 O O . ASP A 1 78 ? 19.991 -3.177 -39.639 1.00 98.25 78 ASP A O 1
ATOM 585 N N . ILE A 1 79 ? 20.608 -5.341 -39.594 1.00 98.56 79 ILE A N 1
ATOM 586 C CA . ILE A 1 79 ? 21.561 -5.253 -40.700 1.00 98.56 79 ILE A CA 1
ATOM 587 C C . ILE A 1 79 ? 20.784 -5.558 -41.980 1.00 98.56 79 ILE A C 1
ATOM 589 O O . ILE A 1 79 ? 20.304 -6.678 -42.150 1.00 98.56 79 ILE A O 1
ATOM 593 N N . PHE A 1 80 ? 20.606 -4.582 -42.866 1.00 98.50 80 PHE A N 1
ATOM 594 C CA . PHE A 1 80 ? 19.893 -4.807 -44.124 1.00 98.50 80 PHE A CA 1
ATOM 595 C C . PHE A 1 80 ? 20.802 -5.438 -45.172 1.00 98.50 80 PHE A C 1
ATOM 597 O O . PHE A 1 80 ? 21.966 -5.072 -45.259 1.00 98.50 80 PHE A O 1
ATOM 604 N N . VAL A 1 81 ? 20.259 -6.318 -46.015 1.00 98.50 81 VAL A N 1
ATOM 605 C CA . VAL A 1 81 ? 21.017 -6.948 -47.103 1.00 98.50 81 VAL A CA 1
ATOM 606 C C . VAL A 1 81 ? 20.302 -6.744 -48.435 1.00 98.50 81 VAL A C 1
ATOM 608 O O . VAL A 1 81 ? 19.132 -7.097 -48.599 1.00 98.50 81 VAL A O 1
ATOM 611 N N . TYR A 1 82 ? 21.025 -6.204 -49.411 1.00 98.12 82 TYR A N 1
ATOM 612 C CA . TYR A 1 82 ? 20.606 -6.102 -50.803 1.00 98.12 82 TYR A CA 1
ATOM 613 C C . TYR A 1 82 ? 21.310 -7.148 -51.659 1.00 98.12 82 TYR A C 1
ATOM 615 O O . TYR A 1 82 ? 22.522 -7.344 -51.563 1.00 98.12 82 TYR A O 1
ATOM 623 N N . ASN A 1 83 ? 20.549 -7.768 -52.555 1.00 95.94 83 ASN A N 1
ATOM 624 C CA . ASN A 1 83 ? 21.048 -8.730 -53.527 1.00 95.94 83 ASN A CA 1
ATOM 625 C C . ASN A 1 83 ? 20.997 -8.135 -54.939 1.00 95.94 83 ASN A C 1
ATOM 627 O O . ASN A 1 83 ? 20.124 -8.464 -55.739 1.00 95.94 83 ASN A O 1
ATOM 631 N N . TYR A 1 84 ? 21.931 -7.233 -55.232 1.00 91.50 84 TYR A N 1
ATOM 632 C CA . TYR A 1 84 ? 22.179 -6.735 -56.583 1.00 91.50 84 TYR A CA 1
ATOM 633 C C . TYR A 1 84 ? 23.670 -6.826 -56.928 1.00 91.50 84 TYR A C 1
ATOM 635 O O . TYR A 1 84 ? 24.531 -6.833 -56.048 1.00 91.50 84 TYR A O 1
ATOM 643 N N . GLY A 1 85 ? 23.984 -6.885 -58.224 1.00 90.31 85 GLY A N 1
ATOM 644 C CA . GLY A 1 85 ? 25.364 -6.992 -58.701 1.00 90.31 85 GLY A CA 1
ATOM 645 C C . GLY A 1 85 ? 26.083 -8.262 -58.228 1.00 90.31 85 GLY A C 1
ATOM 646 O O . GLY A 1 85 ? 25.470 -9.266 -57.857 1.00 90.31 85 GLY A O 1
ATOM 647 N N . THR A 1 86 ? 27.415 -8.235 -58.262 1.00 89.44 86 THR A N 1
ATOM 648 C CA . THR A 1 86 ? 28.246 -9.382 -57.869 1.00 89.44 86 THR A CA 1
ATOM 649 C C . THR A 1 86 ? 28.431 -9.485 -56.356 1.00 89.44 86 THR A C 1
ATOM 651 O O . THR A 1 86 ? 28.443 -10.607 -55.854 1.00 89.44 86 THR A O 1
ATOM 654 N N . ALA A 1 87 ? 28.489 -8.362 -55.630 1.00 92.25 87 ALA A N 1
ATOM 655 C CA . ALA A 1 87 ? 28.777 -8.324 -54.192 1.00 92.25 87 ALA A CA 1
ATOM 656 C C . ALA A 1 87 ? 27.546 -8.119 -53.279 1.00 92.25 87 ALA A C 1
ATOM 658 O O . ALA A 1 87 ? 27.573 -8.492 -52.106 1.00 92.25 87 ALA A O 1
ATOM 659 N N . GLY A 1 88 ? 26.441 -7.572 -53.794 1.00 95.94 88 GLY A N 1
ATOM 660 C CA . GLY A 1 88 ? 25.361 -7.066 -52.943 1.00 95.94 88 GLY A CA 1
ATOM 661 C C . GLY A 1 88 ? 25.753 -5.793 -52.191 1.00 95.94 88 GLY A C 1
ATOM 662 O O . GLY A 1 88 ? 26.804 -5.209 -52.444 1.00 95.94 88 GLY A O 1
ATOM 663 N N . HIS A 1 89 ? 24.898 -5.370 -51.259 1.00 97.38 89 HIS A N 1
ATOM 664 C CA . HIS A 1 89 ? 25.153 -4.210 -50.398 1.00 97.38 89 HIS A CA 1
ATOM 665 C C . HIS A 1 89 ? 24.533 -4.391 -49.019 1.00 97.38 89 HIS A C 1
ATOM 667 O O . HIS A 1 89 ? 23.534 -5.096 -48.881 1.00 97.38 89 HIS A O 1
ATOM 673 N N . THR A 1 90 ? 25.113 -3.764 -48.000 1.00 98.25 90 THR A N 1
ATOM 674 C CA . THR A 1 90 ? 24.657 -3.911 -46.615 1.00 98.25 90 THR A CA 1
ATOM 675 C C . THR A 1 90 ? 24.889 -2.643 -45.801 1.00 98.25 90 THR A C 1
ATOM 677 O O . THR A 1 90 ? 25.681 -1.778 -46.171 1.00 98.25 90 THR A O 1
ATOM 680 N N . GLY A 1 91 ? 24.189 -2.538 -44.680 1.00 98.19 91 GLY A N 1
ATOM 681 C CA . GLY A 1 91 ? 24.292 -1.435 -43.731 1.00 98.19 91 GLY A CA 1
ATOM 682 C C . GLY A 1 91 ? 23.372 -1.672 -42.536 1.00 98.19 91 GLY A C 1
ATOM 683 O O . GLY A 1 91 ? 22.806 -2.756 -42.388 1.00 98.19 91 GLY A O 1
ATOM 684 N N . ILE A 1 92 ? 23.209 -0.669 -41.677 1.00 98.69 92 ILE A N 1
ATOM 685 C CA . ILE A 1 92 ? 22.410 -0.778 -40.449 1.00 98.69 92 ILE A CA 1
ATOM 686 C C . ILE A 1 92 ? 21.194 0.139 -40.550 1.00 98.69 92 ILE A C 1
ATOM 688 O O . ILE A 1 92 ? 21.311 1.323 -40.867 1.00 98.69 92 ILE A O 1
ATOM 692 N N . VAL A 1 93 ? 20.007 -0.392 -40.266 1.00 98.38 93 VAL A N 1
ATOM 693 C CA . VAL A 1 93 ? 18.755 0.372 -40.273 1.00 98.38 93 VAL A CA 1
ATOM 694 C C . VAL A 1 93 ? 18.728 1.322 -39.075 1.00 98.38 93 VAL A C 1
ATOM 696 O O . VAL A 1 93 ? 18.870 0.899 -37.932 1.00 98.38 93 VAL A O 1
ATOM 699 N N . LEU A 1 94 ? 18.500 2.614 -39.306 1.00 95.69 94 LEU A N 1
ATOM 700 C CA . LEU A 1 94 ? 18.372 3.613 -38.239 1.00 95.69 94 LEU A CA 1
ATOM 701 C C . LEU A 1 94 ? 16.912 3.836 -37.828 1.00 95.69 94 LEU A C 1
ATOM 703 O O . LEU A 1 94 ? 16.641 4.112 -36.659 1.00 95.69 94 LEU A O 1
ATOM 707 N N . GLY A 1 95 ? 15.976 3.731 -38.778 1.00 92.75 95 GLY A N 1
ATOM 708 C CA . GLY A 1 95 ? 14.543 3.927 -38.549 1.00 92.75 95 GLY A CA 1
ATOM 709 C C . GLY A 1 95 ? 13.806 4.486 -39.764 1.00 92.75 95 GLY A C 1
ATOM 710 O O . GLY A 1 95 ? 14.177 4.206 -40.901 1.00 92.75 95 GLY A O 1
ATOM 711 N N . SER A 1 96 ? 12.740 5.258 -39.515 1.00 91.81 96 SER A N 1
ATOM 712 C CA . SER A 1 96 ? 11.875 5.856 -40.551 1.00 91.81 96 SER A CA 1
ATOM 713 C C . SER A 1 96 ? 11.368 4.841 -41.583 1.00 91.81 96 SER A C 1
ATOM 715 O O . SER A 1 96 ? 11.358 5.108 -42.782 1.00 91.81 96 SER A O 1
ATOM 717 N N . VAL A 1 97 ? 10.989 3.655 -41.103 1.00 91.69 97 VAL A N 1
ATOM 718 C CA . VAL A 1 97 ? 10.538 2.533 -41.928 1.00 91.69 97 VAL A CA 1
ATOM 719 C C . VAL A 1 97 ? 9.119 2.806 -42.425 1.00 91.69 97 VAL A C 1
ATOM 721 O O . VAL A 1 97 ? 8.205 3.024 -41.631 1.00 91.69 97 VAL A O 1
ATOM 724 N N . THR A 1 98 ? 8.939 2.801 -43.741 1.00 92.19 98 THR A N 1
ATOM 725 C CA . THR A 1 98 ? 7.662 2.999 -44.435 1.00 92.19 98 THR A CA 1
ATOM 726 C C . THR A 1 98 ? 7.395 1.837 -45.393 1.00 92.19 98 THR A C 1
ATOM 728 O O . THR A 1 98 ? 8.224 0.936 -45.538 1.00 92.19 98 THR A O 1
ATOM 731 N N . SER A 1 99 ? 6.257 1.877 -46.097 1.00 91.31 99 SER A N 1
ATOM 732 C CA . SER A 1 99 ? 5.927 0.943 -47.184 1.00 91.31 99 SER A CA 1
ATOM 733 C C . SER A 1 99 ? 6.894 0.992 -48.371 1.00 91.31 99 SER A C 1
ATOM 735 O O . SER A 1 99 ? 6.948 0.042 -49.146 1.00 91.31 99 SER A O 1
ATOM 737 N N . SER A 1 100 ? 7.668 2.070 -48.525 1.00 93.06 100 SER A N 1
ATOM 738 C CA . SER A 1 100 ? 8.559 2.279 -49.670 1.00 93.06 100 SER A CA 1
ATOM 739 C C . SER A 1 100 ? 10.046 2.165 -49.335 1.00 93.06 100 SER A C 1
ATOM 741 O O . SER A 1 100 ? 10.860 2.063 -50.253 1.00 93.06 100 SER A O 1
ATOM 743 N N . GLY A 1 101 ? 10.423 2.206 -48.055 1.00 95.44 101 GLY A N 1
ATOM 744 C CA . GLY A 1 101 ? 11.827 2.179 -47.669 1.00 95.44 101 GLY A CA 1
ATOM 745 C C . GLY A 1 101 ? 12.091 2.469 -46.198 1.00 95.44 101 GLY A C 1
ATOM 746 O O . GLY A 1 101 ? 11.206 2.345 -45.354 1.00 95.44 101 GLY A O 1
ATOM 747 N N . PHE A 1 102 ? 13.328 2.849 -45.896 1.00 97.75 102 PHE A N 1
ATOM 748 C CA . PHE A 1 102 ? 13.799 3.177 -44.549 1.00 97.75 102 PHE A CA 1
ATOM 749 C C . PHE A 1 102 ? 15.041 4.075 -44.606 1.00 97.75 102 PHE A C 1
ATOM 751 O O . PHE A 1 102 ? 15.660 4.238 -45.657 1.00 97.75 102 PHE A O 1
ATOM 758 N N . VAL A 1 103 ? 15.432 4.641 -43.465 1.00 98.25 103 VAL A N 1
ATOM 759 C CA . VAL A 1 103 ? 16.713 5.344 -43.304 1.00 98.25 103 VAL A CA 1
ATOM 760 C C . VAL A 1 103 ? 17.718 4.408 -42.638 1.00 98.25 103 VAL A C 1
ATOM 762 O O . VAL A 1 103 ? 17.404 3.762 -41.635 1.00 98.25 103 VAL A O 1
ATOM 765 N N . GLY A 1 104 ? 18.928 4.341 -43.187 1.00 97.94 104 GLY A N 1
ATOM 766 C CA . GLY A 1 104 ? 20.024 3.508 -42.694 1.00 97.94 104 GLY A CA 1
ATOM 767 C C . GLY A 1 104 ? 21.376 4.211 -42.776 1.00 97.94 104 GLY A C 1
ATOM 768 O O . GLY A 1 104 ? 21.469 5.323 -43.295 1.00 97.94 104 GLY A O 1
ATOM 769 N N . VAL A 1 105 ? 22.414 3.551 -42.270 1.00 98.31 105 VAL A N 1
ATOM 770 C CA . VAL A 1 105 ? 23.820 3.942 -42.435 1.00 98.31 105 VAL A CA 1
ATOM 771 C C . VAL A 1 105 ? 24.587 2.836 -43.154 1.00 98.31 105 VAL A C 1
ATOM 773 O O . VAL A 1 105 ? 24.424 1.660 -42.825 1.00 98.31 105 VAL A O 1
ATOM 776 N N . ASP A 1 106 ? 25.404 3.210 -44.133 1.00 97.88 106 ASP A N 1
ATOM 777 C CA . ASP A 1 106 ? 26.262 2.312 -44.908 1.00 97.88 106 ASP A CA 1
ATOM 778 C C . ASP A 1 106 ? 27.657 2.908 -45.137 1.00 97.88 106 ASP A C 1
ATOM 780 O O . ASP A 1 106 ? 27.864 4.100 -44.945 1.00 97.88 106 ASP A O 1
ATOM 784 N N . GLN A 1 107 ? 28.614 2.079 -45.552 1.00 96.81 107 GLN A N 1
ATOM 785 C CA . GLN A 1 107 ? 29.908 2.518 -46.089 1.00 96.81 107 GLN A CA 1
ATOM 786 C C . GLN A 1 107 ? 29.986 2.176 -47.570 1.00 96.81 107 GLN A C 1
ATOM 788 O O . GLN A 1 107 ? 29.386 1.188 -47.996 1.00 96.81 107 GLN A O 1
ATOM 793 N N . ASN A 1 108 ? 30.757 2.954 -48.332 1.00 94.25 108 ASN A N 1
ATOM 794 C CA . ASN A 1 108 ? 31.028 2.682 -49.747 1.00 94.25 108 ASN A CA 1
ATOM 795 C C . ASN A 1 108 ? 29.756 2.499 -50.609 1.00 94.25 108 ASN A C 1
ATOM 797 O O . ASN A 1 108 ? 29.736 1.700 -51.544 1.00 94.25 108 ASN A O 1
ATOM 801 N N . GLY A 1 109 ? 28.666 3.188 -50.252 1.00 87.31 109 GLY A N 1
ATOM 802 C CA . GLY A 1 109 ? 27.375 3.099 -50.945 1.00 87.31 109 GLY A CA 1
ATOM 803 C C . GLY A 1 109 ? 27.190 4.130 -52.059 1.00 87.31 109 GLY A C 1
ATOM 804 O O . GLY A 1 109 ? 26.383 3.912 -52.963 1.00 87.31 109 GLY A O 1
ATOM 805 N N . GLY A 1 110 ? 27.911 5.255 -51.997 1.00 88.25 110 GLY A N 1
ATOM 806 C CA . GLY A 1 110 ? 27.916 6.302 -53.019 1.00 88.25 110 GLY A CA 1
ATOM 807 C C . GLY A 1 110 ? 29.240 6.367 -53.775 1.00 88.25 110 GLY A C 1
ATOM 808 O O . GLY A 1 110 ? 29.274 6.138 -54.983 1.00 88.25 110 GLY A O 1
ATOM 809 N N . GLU A 1 111 ? 30.329 6.669 -53.066 1.00 87.19 111 GLU A N 1
ATOM 810 C CA . GLU A 1 111 ? 31.675 6.811 -53.642 1.00 87.19 111 GLU A CA 1
ATOM 811 C C . GLU A 1 111 ? 32.637 5.720 -53.155 1.00 87.19 111 GLU A C 1
ATOM 813 O O . GLU A 1 111 ? 32.435 5.114 -52.104 1.00 87.19 111 GLU A O 1
ATOM 818 N N . LYS A 1 112 ? 33.717 5.483 -53.917 1.00 88.56 112 LYS A N 1
ATOM 819 C CA . LYS A 1 112 ? 34.736 4.485 -53.567 1.00 88.56 112 LYS A CA 1
ATOM 820 C C . LYS A 1 112 ? 35.437 4.865 -52.257 1.00 88.56 112 LYS A C 1
ATOM 822 O O . LYS A 1 112 ? 36.027 5.938 -52.179 1.00 88.56 112 LYS A O 1
ATOM 827 N N . ASN A 1 113 ? 35.481 3.933 -51.303 1.00 88.94 113 ASN A N 1
ATOM 828 C CA . ASN A 1 113 ? 36.062 4.107 -49.963 1.00 88.94 113 ASN A CA 1
ATOM 829 C C . ASN A 1 113 ? 35.361 5.185 -49.119 1.00 88.94 113 ASN A C 1
ATOM 831 O O . ASN A 1 113 ? 35.979 5.825 -48.267 1.00 88.94 113 ASN A O 1
ATOM 835 N N . GLU A 1 114 ? 34.074 5.411 -49.365 1.00 93.38 114 GLU A N 1
ATOM 836 C CA . GLU A 1 114 ? 33.297 6.391 -48.618 1.00 93.38 114 GLU A CA 1
ATOM 837 C C . GLU A 1 114 ? 33.037 5.942 -47.172 1.00 93.38 114 GLU A C 1
ATOM 839 O O . GLU A 1 114 ? 32.651 4.798 -46.907 1.00 93.38 114 GLU A O 1
ATOM 844 N N . ALA A 1 115 ? 33.209 6.883 -46.241 1.00 96.25 115 ALA A N 1
ATOM 845 C CA . ALA A 1 115 ? 32.905 6.711 -44.827 1.00 96.25 115 ALA A CA 1
ATOM 846 C C . ALA A 1 115 ? 31.413 6.426 -44.573 1.00 96.25 115 ALA A C 1
ATOM 848 O O . ALA A 1 115 ? 30.545 6.623 -45.425 1.00 96.25 115 ALA A O 1
ATOM 849 N N . SER A 1 116 ? 31.111 5.997 -43.350 1.00 97.81 116 SER A N 1
ATOM 850 C CA . SER A 1 116 ? 29.760 5.677 -42.901 1.00 97.81 116 SER A CA 1
ATOM 851 C C . SER A 1 116 ? 28.818 6.864 -43.115 1.00 97.81 116 SER A C 1
ATOM 853 O O . SER A 1 116 ? 28.978 7.908 -42.482 1.00 97.81 116 SER A O 1
ATOM 855 N N . THR A 1 117 ? 27.823 6.716 -43.983 1.00 97.75 117 THR A N 1
ATOM 856 C CA . THR A 1 117 ? 26.943 7.801 -44.424 1.00 97.75 117 THR A CA 1
ATOM 857 C C . THR A 1 117 ? 25.484 7.422 -44.207 1.00 97.75 117 THR A C 1
ATOM 859 O O . THR A 1 117 ? 25.064 6.301 -44.473 1.00 97.75 117 THR A O 1
ATOM 862 N N . GLN A 1 118 ? 24.687 8.358 -43.689 1.00 98.06 118 GLN A N 1
ATOM 863 C CA . GLN A 1 118 ? 23.246 8.160 -43.549 1.00 98.06 118 GLN A CA 1
ATOM 864 C C . GLN A 1 118 ? 22.552 8.335 -44.904 1.00 98.06 118 GLN A C 1
ATOM 866 O O . GLN A 1 118 ? 22.720 9.366 -45.556 1.00 98.06 118 GLN A O 1
ATOM 871 N N . ARG A 1 119 ? 21.709 7.374 -45.295 1.00 96.75 119 ARG A N 1
ATOM 872 C CA . ARG A 1 119 ? 20.958 7.399 -46.559 1.00 96.75 119 ARG A CA 1
ATOM 873 C C . ARG A 1 119 ? 19.532 6.897 -46.400 1.00 96.75 119 ARG A C 1
ATOM 875 O O . ARG A 1 119 ? 19.196 6.185 -45.452 1.00 96.75 119 ARG A O 1
ATOM 882 N N . THR A 1 120 ? 18.707 7.246 -47.380 1.00 97.38 120 THR A N 1
ATOM 883 C CA . THR A 1 120 ? 17.392 6.638 -47.584 1.00 97.38 120 THR A CA 1
ATOM 884 C C . THR A 1 120 ? 17.532 5.463 -48.543 1.00 97.38 120 THR A C 1
ATOM 886 O O . THR A 1 120 ? 18.053 5.617 -49.646 1.00 97.38 120 THR A O 1
ATOM 889 N N . PHE A 1 121 ? 17.025 4.307 -48.137 1.00 96.88 121 PHE A N 1
ATOM 890 C CA . PHE A 1 121 ? 17.012 3.073 -48.913 1.00 96.88 121 PHE A CA 1
ATOM 891 C C . PHE A 1 121 ? 15.577 2.701 -49.299 1.00 96.88 121 PHE A C 1
ATOM 893 O O . PHE A 1 121 ? 14.635 3.064 -48.597 1.00 96.88 121 PHE A O 1
ATOM 900 N N . ASN A 1 122 ? 15.405 1.970 -50.402 1.00 96.06 122 ASN A N 1
ATOM 901 C CA . ASN A 1 122 ? 14.110 1.483 -50.891 1.00 96.06 122 ASN A CA 1
ATOM 902 C C . ASN A 1 122 ? 14.140 -0.039 -51.067 1.00 96.06 122 ASN A C 1
ATOM 904 O O . ASN A 1 122 ? 15.208 -0.608 -51.225 1.00 96.06 122 ASN A O 1
ATOM 908 N N . TYR A 1 123 ? 12.993 -0.713 -51.110 1.00 96.19 123 TYR A N 1
ATOM 909 C CA . TYR A 1 123 ? 12.967 -2.184 -51.113 1.00 96.19 123 TYR A CA 1
ATOM 910 C C . TYR A 1 123 ? 13.360 -2.875 -52.439 1.00 96.19 123 TYR A C 1
ATOM 912 O O . TYR A 1 123 ? 13.250 -4.099 -52.538 1.00 96.19 123 TYR A O 1
ATOM 920 N N . ASN A 1 124 ? 13.844 -2.158 -53.462 1.00 94.62 124 ASN A N 1
ATOM 921 C CA . ASN A 1 124 ? 14.282 -2.793 -54.710 1.00 94.62 124 ASN A CA 1
ATOM 922 C C . ASN A 1 124 ? 15.540 -3.637 -54.475 1.00 94.62 124 ASN A C 1
ATOM 924 O O . ASN A 1 124 ? 16.546 -3.136 -53.983 1.00 94.62 124 ASN A O 1
ATOM 928 N N . ASN A 1 125 ? 15.504 -4.917 -54.862 1.00 95.50 125 ASN A N 1
ATOM 929 C CA . ASN A 1 125 ? 16.566 -5.903 -54.598 1.00 95.50 125 ASN A CA 1
ATOM 930 C C . ASN A 1 125 ? 16.858 -6.143 -53.103 1.00 95.50 125 ASN A C 1
ATOM 932 O O . ASN A 1 125 ? 17.889 -6.729 -52.765 1.00 95.50 125 ASN A O 1
ATOM 936 N N . PHE A 1 126 ? 15.977 -5.704 -52.200 1.00 97.31 126 PHE A N 1
ATOM 937 C CA . PHE A 1 126 ? 16.109 -5.953 -50.769 1.00 97.31 126 PHE A CA 1
ATOM 938 C C . PHE A 1 126 ? 15.866 -7.439 -50.482 1.00 97.31 126 PHE A C 1
ATOM 940 O O . PHE A 1 126 ? 14.761 -7.956 -50.676 1.00 97.31 126 PHE A O 1
ATOM 947 N N . ALA A 1 127 ? 16.917 -8.134 -50.050 1.00 97.38 127 ALA A N 1
ATOM 948 C CA . ALA A 1 127 ? 16.910 -9.579 -49.844 1.00 97.38 127 ALA A CA 1
ATOM 949 C C . ALA A 1 127 ? 16.356 -9.967 -48.468 1.00 97.38 127 ALA A C 1
ATOM 951 O O . ALA A 1 127 ? 15.757 -11.033 -48.315 1.00 97.38 127 ALA A O 1
ATOM 952 N N . GLY A 1 128 ? 16.527 -9.099 -47.472 1.00 97.88 128 GLY A N 1
ATOM 953 C CA . GLY A 1 128 ? 16.111 -9.336 -46.097 1.00 97.88 128 GLY A CA 1
ATOM 954 C C . GLY A 1 128 ? 17.015 -8.614 -45.108 1.00 97.88 128 GLY A C 1
ATOM 955 O O . GLY A 1 128 ? 17.678 -7.632 -45.447 1.00 97.88 128 GLY A O 1
ATOM 956 N N . VAL A 1 129 ? 17.041 -9.115 -43.876 1.00 98.56 129 VAL A N 1
ATOM 957 C CA . VAL A 1 129 ? 17.906 -8.596 -42.813 1.00 98.56 129 VAL A CA 1
ATOM 958 C C . VAL A 1 129 ? 18.643 -9.703 -42.081 1.00 98.56 129 VAL A C 1
ATOM 960 O O . VAL A 1 129 ? 18.158 -10.829 -41.980 1.00 98.56 129 VAL A O 1
ATOM 963 N N . VAL A 1 130 ? 19.765 -9.342 -41.471 1.00 98.38 130 VAL A N 1
ATOM 964 C CA . VAL A 1 130 ? 20.352 -10.072 -40.352 1.00 98.38 130 VAL A CA 1
ATOM 965 C C . VAL A 1 130 ? 20.018 -9.304 -39.075 1.00 98.38 130 VAL A C 1
ATOM 967 O O . VAL A 1 130 ? 20.479 -8.185 -38.858 1.00 98.38 130 VAL A O 1
ATOM 970 N N . ARG A 1 131 ? 19.166 -9.887 -38.234 1.00 97.88 131 ARG A N 1
ATOM 971 C CA . ARG A 1 131 ? 18.700 -9.284 -36.986 1.00 97.88 131 ARG A CA 1
ATOM 972 C C . ARG A 1 131 ? 19.640 -9.652 -35.836 1.00 97.88 131 ARG A C 1
ATOM 974 O O . ARG A 1 131 ? 19.763 -10.847 -35.545 1.00 97.88 131 ARG A O 1
ATOM 981 N N . PRO A 1 132 ? 20.262 -8.672 -35.157 1.00 96.44 132 PRO A N 1
ATOM 982 C CA . PRO A 1 132 ? 21.088 -8.944 -33.988 1.00 96.44 132 PRO A CA 1
ATOM 983 C C . PRO A 1 132 ? 20.291 -9.563 -32.830 1.00 96.44 132 PRO A C 1
ATOM 985 O O . PRO A 1 132 ? 19.087 -9.304 -32.706 1.00 96.44 132 PRO A O 1
ATOM 988 N N . PRO A 1 133 ? 20.939 -10.341 -31.942 1.00 93.69 133 PRO A N 1
ATOM 989 C CA . PRO A 1 133 ? 20.323 -10.903 -30.741 1.00 93.69 133 PRO A CA 1
ATOM 990 C C . PRO A 1 133 ? 20.150 -9.827 -29.659 1.00 93.69 133 PRO A C 1
ATOM 992 O O . PRO A 1 133 ? 20.676 -9.941 -28.549 1.00 93.69 133 PRO A O 1
ATOM 995 N N . PHE A 1 134 ? 19.432 -8.748 -29.980 1.00 90.12 134 PHE A N 1
ATOM 996 C CA . PHE A 1 134 ? 19.170 -7.687 -29.020 1.00 90.12 134 PHE A CA 1
ATOM 997 C C . PHE A 1 134 ? 18.423 -8.244 -27.813 1.00 90.12 134 PHE A C 1
ATOM 999 O O . PHE A 1 134 ? 17.405 -8.929 -27.932 1.00 90.12 134 PHE A O 1
ATOM 1006 N N . THR A 1 135 ? 18.913 -7.906 -26.628 1.00 85.81 135 THR A N 1
ATOM 1007 C CA . THR A 1 135 ? 18.186 -8.168 -25.394 1.00 85.81 135 THR A CA 1
ATOM 1008 C C . THR A 1 135 ? 16.999 -7.215 -25.337 1.00 85.81 135 THR A C 1
ATOM 1010 O O . THR A 1 135 ? 17.164 -6.005 -25.519 1.00 85.81 135 THR A O 1
ATOM 1013 N N . ALA A 1 136 ? 15.803 -7.755 -25.099 1.00 77.50 136 ALA A N 1
ATOM 1014 C CA . ALA A 1 136 ? 14.616 -6.940 -24.887 1.00 77.50 136 ALA A CA 1
ATOM 1015 C C . ALA A 1 136 ? 14.858 -6.004 -23.696 1.00 77.50 136 ALA A C 1
ATOM 1017 O O . ALA A 1 136 ? 15.197 -6.460 -22.603 1.00 77.50 136 ALA A O 1
ATOM 1018 N N . PHE A 1 137 ? 14.719 -4.700 -23.919 1.00 76.75 137 PHE A N 1
ATOM 1019 C CA . PHE A 1 137 ? 14.848 -3.698 -22.874 1.00 76.75 137 PHE A CA 1
ATOM 1020 C C . PHE A 1 137 ? 13.828 -2.578 -23.097 1.00 76.75 137 PHE A C 1
ATOM 1022 O O . PHE A 1 137 ? 13.765 -2.050 -24.211 1.00 76.75 137 PHE A O 1
ATOM 1029 N N . PRO A 1 138 ? 13.077 -2.167 -22.064 1.00 82.19 138 PRO A N 1
ATOM 1030 C CA . PRO A 1 138 ? 13.006 -2.755 -20.718 1.00 82.19 138 PRO A CA 1
ATOM 1031 C C . PRO A 1 138 ? 12.550 -4.225 -20.725 1.00 82.19 138 PRO A C 1
ATOM 1033 O O . PRO A 1 138 ? 11.796 -4.640 -21.603 1.00 82.19 138 PRO A O 1
ATOM 1036 N N . THR A 1 139 ? 13.038 -5.032 -19.782 1.00 84.31 139 THR A N 1
ATOM 1037 C CA . THR A 1 139 ? 12.688 -6.463 -19.685 1.00 84.31 139 THR A CA 1
ATOM 1038 C C . THR A 1 139 ? 11.299 -6.679 -19.085 1.00 84.31 139 THR A C 1
ATOM 1040 O O . THR A 1 139 ? 10.703 -7.744 -19.247 1.00 84.31 139 THR A O 1
ATOM 1043 N N . ARG A 1 140 ? 10.765 -5.665 -18.398 1.00 88.31 140 ARG A N 1
ATOM 1044 C CA . ARG A 1 140 ? 9.427 -5.648 -17.797 1.00 88.31 140 ARG A CA 1
ATOM 1045 C C . ARG A 1 140 ? 8.773 -4.286 -17.980 1.00 88.31 140 ARG A C 1
ATOM 1047 O O . ARG A 1 140 ? 9.457 -3.302 -18.214 1.00 88.31 140 ARG A O 1
ATOM 1054 N N . ALA A 1 141 ? 7.457 -4.216 -17.796 1.00 89.69 141 ALA A N 1
ATOM 1055 C CA . ALA A 1 141 ? 6.759 -2.937 -17.712 1.00 89.69 141 ALA A CA 1
ATOM 1056 C C . ALA A 1 141 ? 7.189 -2.132 -16.469 1.00 89.69 141 ALA A C 1
ATOM 1058 O O . ALA A 1 141 ? 7.590 -2.701 -15.443 1.00 89.69 141 ALA A O 1
ATOM 1059 N N . CYS A 1 142 ? 7.049 -0.806 -16.549 1.00 92.06 142 CYS A N 1
ATOM 1060 C CA . CYS A 1 142 ? 7.227 0.072 -15.398 1.00 92.06 142 CYS A CA 1
ATOM 1061 C C . CYS A 1 142 ? 6.183 -0.258 -14.320 1.00 92.06 142 CYS A C 1
ATOM 1063 O O . CYS A 1 142 ? 5.005 -0.478 -14.611 1.00 92.06 142 CYS A O 1
ATOM 1065 N N . LYS A 1 143 ? 6.613 -0.283 -13.060 1.00 94.19 143 LYS A N 1
ATOM 1066 C CA . LYS A 1 143 ? 5.798 -0.598 -11.884 1.00 94.19 143 LYS A CA 1
ATOM 1067 C C . LYS A 1 143 ? 4.802 0.508 -11.542 1.00 94.19 143 LYS A C 1
ATOM 1069 O O . LYS A 1 143 ? 3.846 0.258 -10.815 1.00 94.19 143 LYS A O 1
ATOM 1074 N N . VAL A 1 144 ? 5.044 1.724 -12.032 1.00 95.69 144 VAL A N 1
ATOM 1075 C CA . VAL A 1 144 ? 4.173 2.889 -11.855 1.00 95.69 144 VAL A CA 1
ATOM 1076 C C . VAL A 1 144 ? 3.637 3.352 -13.205 1.00 95.69 144 VAL A C 1
ATOM 1078 O O . VAL A 1 144 ? 4.195 3.040 -14.254 1.00 95.69 144 VAL A O 1
ATOM 1081 N N . LYS A 1 145 ? 2.536 4.101 -13.178 1.00 96.44 145 LYS A N 1
ATOM 1082 C CA . LYS A 1 145 ? 1.899 4.707 -14.351 1.00 96.44 145 LYS A CA 1
ATOM 1083 C C . LYS A 1 145 ? 1.764 6.213 -14.162 1.00 96.44 145 LYS A C 1
ATOM 1085 O O . LYS A 1 145 ? 1.654 6.691 -13.032 1.00 96.44 145 LYS A O 1
ATOM 1090 N N . VAL A 1 146 ? 1.711 6.946 -15.273 1.00 95.50 146 VAL A N 1
ATOM 1091 C CA . VAL A 1 146 ? 1.378 8.378 -15.270 1.00 95.50 146 VAL A CA 1
ATOM 1092 C C . VAL A 1 146 ? 0.067 8.602 -14.514 1.00 95.50 146 VAL A C 1
ATOM 1094 O O . VAL A 1 146 ? -0.903 7.867 -14.694 1.00 95.50 146 VAL A O 1
ATOM 1097 N N . GLY A 1 147 ? 0.065 9.591 -13.621 1.00 93.38 147 GLY A N 1
ATOM 1098 C CA . GLY A 1 147 ? -1.051 9.907 -12.734 1.00 93.38 147 GLY A CA 1
ATOM 1099 C C . GLY A 1 147 ? -1.062 9.158 -11.399 1.00 93.38 147 GLY A C 1
ATOM 1100 O O . GLY A 1 147 ? -1.814 9.559 -10.515 1.00 93.38 147 GLY A O 1
ATOM 1101 N N . ASN A 1 148 ? -0.239 8.119 -11.203 1.00 95.75 148 ASN A N 1
ATOM 1102 C CA . ASN A 1 148 ? -0.120 7.473 -9.893 1.00 95.75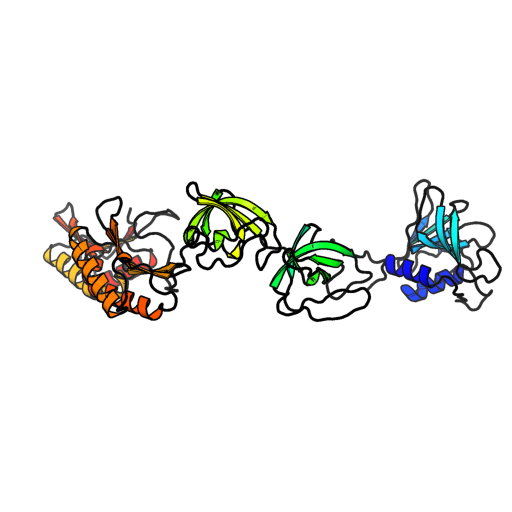 148 ASN A CA 1
ATOM 1103 C C . ASN A 1 148 ? 0.451 8.429 -8.839 1.00 95.75 148 ASN A C 1
ATOM 1105 O O . ASN A 1 148 ? 1.262 9.302 -9.148 1.00 95.75 148 ASN A O 1
ATOM 1109 N N . ILE A 1 149 ? 0.054 8.211 -7.585 1.00 95.81 149 ILE A N 1
ATOM 1110 C CA . ILE A 1 149 ? 0.710 8.801 -6.420 1.00 95.81 149 ILE A CA 1
ATOM 1111 C C . ILE A 1 149 ? 1.747 7.807 -5.906 1.00 95.81 149 ILE A C 1
ATOM 1113 O O . ILE A 1 149 ? 1.452 6.621 -5.734 1.00 95.81 149 ILE A O 1
ATOM 1117 N N . VAL A 1 150 ? 2.966 8.289 -5.692 1.00 95.75 150 VAL A N 1
ATOM 1118 C CA . VAL A 1 150 ? 4.115 7.474 -5.301 1.00 95.75 150 VAL A CA 1
ATOM 1119 C C . VAL A 1 150 ? 4.818 8.067 -4.090 1.00 95.75 150 VAL A C 1
ATOM 1121 O O . VAL A 1 150 ? 4.959 9.281 -3.983 1.00 95.75 150 VAL A O 1
ATOM 1124 N N . LEU A 1 151 ? 5.265 7.206 -3.183 1.00 93.88 151 LEU A N 1
ATOM 1125 C CA . LEU A 1 151 ? 6.126 7.559 -2.064 1.00 93.88 151 LEU A CA 1
ATOM 1126 C C . LEU A 1 151 ? 7.587 7.500 -2.515 1.00 93.88 151 LEU A C 1
ATOM 1128 O O . LEU A 1 151 ? 8.022 6.498 -3.093 1.00 93.88 151 LEU A O 1
ATOM 1132 N N . LEU A 1 152 ? 8.336 8.560 -2.224 1.00 92.12 152 LEU A N 1
ATOM 1133 C CA . LEU A 1 152 ? 9.772 8.629 -2.480 1.00 92.12 152 LEU A CA 1
ATOM 1134 C C . LEU A 1 152 ? 10.560 8.050 -1.298 1.00 92.12 152 LEU A C 1
ATOM 1136 O O . LEU A 1 152 ? 10.496 8.591 -0.195 1.00 92.12 152 LEU A O 1
ATOM 1140 N N . SER A 1 153 ? 11.315 6.974 -1.519 1.00 89.69 153 SER A N 1
ATOM 1141 C CA . SER A 1 153 ? 12.078 6.301 -0.460 1.00 89.69 153 SER A CA 1
ATOM 1142 C C . SER A 1 153 ? 13.251 7.137 0.065 1.00 89.69 153 SER A C 1
ATOM 1144 O O . SER A 1 153 ? 13.869 7.917 -0.662 1.00 89.69 153 SER A O 1
ATOM 1146 N N . ALA A 1 154 ? 13.623 6.929 1.331 1.00 84.00 154 ALA A N 1
ATOM 1147 C CA . ALA A 1 154 ? 14.889 7.438 1.854 1.00 84.00 154 ALA A CA 1
ATOM 1148 C C . ALA A 1 154 ? 16.083 6.843 1.078 1.00 84.00 154 ALA A C 1
ATOM 1150 O O . ALA A 1 154 ? 16.114 5.646 0.803 1.00 84.00 154 ALA A O 1
ATOM 1151 N N . GLY A 1 155 ? 17.064 7.680 0.724 1.00 82.50 155 GLY A N 1
ATOM 1152 C CA . GLY A 1 155 ? 18.225 7.266 -0.080 1.00 82.50 155 GLY A CA 1
ATOM 1153 C C . GLY A 1 155 ? 17.981 7.219 -1.594 1.00 82.50 155 GLY A C 1
ATOM 1154 O O . GLY A 1 155 ? 18.879 6.813 -2.331 1.00 82.50 155 GLY A O 1
ATOM 1155 N N . ALA A 1 156 ? 16.802 7.654 -2.051 1.00 86.44 156 ALA A N 1
ATOM 1156 C CA . ALA A 1 156 ? 16.488 7.789 -3.465 1.00 86.44 156 ALA A CA 1
ATOM 1157 C C . ALA A 1 156 ? 17.475 8.712 -4.194 1.00 86.44 156 ALA A C 1
ATOM 1159 O O . ALA A 1 156 ? 17.976 9.690 -3.626 1.00 86.44 156 ALA A O 1
ATOM 1160 N N . LYS A 1 157 ? 17.731 8.405 -5.469 1.00 84.12 157 LYS A N 1
ATOM 1161 C CA . LYS A 1 157 ? 18.658 9.164 -6.316 1.00 84.12 157 LYS A CA 1
ATOM 1162 C C . LYS A 1 157 ? 17.936 9.826 -7.481 1.00 84.12 157 LYS A C 1
ATOM 1164 O O . LYS A 1 157 ? 17.050 9.236 -8.099 1.00 84.12 157 LYS A O 1
ATOM 1169 N N . ILE A 1 158 ? 18.359 11.048 -7.791 1.00 83.81 158 ILE A N 1
ATOM 1170 C CA . ILE A 1 158 ? 17.903 11.775 -8.975 1.00 83.81 158 ILE A CA 1
ATOM 1171 C C . ILE A 1 158 ? 18.494 11.105 -10.218 1.00 83.81 158 ILE A C 1
ATOM 1173 O O . ILE A 1 158 ? 19.680 10.769 -10.247 1.00 83.81 158 ILE A O 1
ATOM 1177 N N . THR A 1 159 ? 17.672 10.909 -11.246 1.00 78.12 159 THR A N 1
ATOM 1178 C CA . THR A 1 159 ? 18.164 10.598 -12.588 1.00 78.12 159 THR A CA 1
ATOM 1179 C C . THR A 1 159 ? 18.373 11.915 -13.317 1.00 78.12 159 THR A C 1
ATOM 1181 O O . THR A 1 159 ? 17.598 12.867 -13.201 1.00 78.12 159 THR A O 1
ATOM 1184 N N . SER A 1 160 ? 19.468 12.022 -14.048 1.00 61.78 160 SER A N 1
ATOM 1185 C CA . SER A 1 160 ? 19.584 13.055 -15.061 1.00 61.78 160 SER A CA 1
ATOM 1186 C C . SER A 1 160 ? 20.300 12.460 -16.265 1.00 61.78 160 SER A C 1
ATOM 1188 O O . SER A 1 160 ? 21.089 11.523 -16.095 1.00 61.78 160 SER A O 1
ATOM 1190 N N . PRO A 1 161 ? 20.110 13.036 -17.464 1.00 49.03 161 PRO A N 1
ATOM 1191 C CA . PRO A 1 161 ? 20.932 12.710 -18.626 1.00 49.03 161 PRO A CA 1
ATOM 1192 C C . PRO A 1 161 ? 22.443 12.948 -18.404 1.00 49.03 161 PRO A C 1
ATOM 1194 O O . PRO A 1 161 ? 23.243 12.542 -19.237 1.00 49.03 161 PRO A O 1
ATOM 1197 N N . TRP A 1 162 ? 22.840 13.590 -17.292 1.00 47.38 162 TRP A N 1
ATOM 1198 C CA . TRP A 1 162 ? 24.203 14.031 -16.968 1.00 47.38 162 TRP A CA 1
ATOM 1199 C C . TRP A 1 162 ? 24.624 13.686 -15.525 1.00 47.38 162 TRP A C 1
ATOM 1201 O O . TRP A 1 162 ? 25.332 14.459 -14.887 1.00 47.38 162 TRP A O 1
ATOM 1211 N N . SER A 1 163 ? 24.129 12.563 -14.990 1.00 51.50 163 SER A N 1
ATOM 1212 C CA . SER A 1 163 ? 24.507 11.940 -13.709 1.00 51.50 163 SER A CA 1
ATOM 1213 C C . SER A 1 163 ? 25.004 12.893 -12.605 1.00 51.50 163 SER A C 1
ATOM 1215 O O . SER A 1 163 ? 26.203 12.978 -12.337 1.00 51.50 163 SER A O 1
ATOM 1217 N N . SER A 1 164 ? 24.100 13.529 -11.863 1.00 52.84 164 SER A N 1
ATOM 1218 C CA . SER A 1 164 ? 24.418 13.825 -10.468 1.00 52.84 164 SER A CA 1
ATOM 1219 C C . SER A 1 164 ? 23.798 12.699 -9.646 1.00 52.84 164 SER A C 1
ATOM 1221 O O . SER A 1 164 ? 22.582 12.571 -9.567 1.00 52.84 164 SER A O 1
ATOM 1223 N N . ASN A 1 165 ? 24.618 11.856 -9.007 1.00 62.47 165 ASN A N 1
ATOM 1224 C CA . ASN A 1 165 ? 24.181 11.021 -7.873 1.00 62.47 165 ASN A CA 1
ATOM 1225 C C . ASN A 1 165 ? 23.818 11.924 -6.668 1.00 62.47 165 ASN A C 1
ATOM 1227 O O . ASN A 1 165 ? 24.190 11.645 -5.530 1.00 62.47 165 ASN A O 1
ATOM 1231 N N . GLU A 1 166 ? 23.171 13.056 -6.935 1.00 72.06 166 GLU A N 1
ATOM 1232 C CA . GLU A 1 166 ? 22.812 14.077 -5.979 1.00 72.06 166 GLU A CA 1
ATOM 1233 C C . GLU A 1 166 ? 21.840 13.462 -4.986 1.00 72.06 166 GLU A C 1
ATOM 1235 O O . GLU A 1 166 ? 20.833 12.845 -5.353 1.00 72.06 166 GLU A O 1
ATOM 1240 N N . ALA A 1 167 ? 22.184 13.608 -3.711 1.00 71.56 167 ALA A N 1
ATOM 1241 C CA . ALA A 1 167 ? 21.318 13.185 -2.638 1.00 71.56 167 ALA A CA 1
ATOM 1242 C C . ALA A 1 167 ? 20.053 14.044 -2.655 1.00 71.56 167 ALA A C 1
ATOM 1244 O O . ALA A 1 167 ? 20.109 15.274 -2.708 1.00 71.56 167 ALA A O 1
ATOM 1245 N N . ILE A 1 168 ? 18.901 13.392 -2.566 1.00 83.06 168 ILE A N 1
ATOM 1246 C CA . ILE A 1 168 ? 17.642 14.097 -2.369 1.00 83.06 168 ILE A CA 1
ATOM 1247 C C . ILE A 1 168 ? 17.645 14.707 -0.960 1.00 83.06 168 ILE A C 1
ATOM 1249 O O . ILE A 1 168 ? 17.986 14.007 -0.002 1.00 83.06 168 ILE A O 1
ATOM 1253 N N . PRO A 1 169 ? 17.255 15.987 -0.796 1.00 83.62 169 PRO A N 1
ATOM 1254 C CA . PRO A 1 169 ? 17.166 16.606 0.520 1.00 83.62 169 PRO A CA 1
ATOM 1255 C C . PRO A 1 169 ? 16.303 15.784 1.487 1.00 83.62 169 PRO A C 1
ATOM 1257 O O . PRO A 1 169 ? 15.235 15.292 1.119 1.00 83.62 169 PRO A O 1
ATOM 1260 N N . ALA A 1 170 ? 16.735 15.665 2.745 1.00 82.75 170 ALA A N 1
ATOM 1261 C CA . ALA A 1 170 ? 16.065 14.823 3.742 1.00 82.75 170 ALA A CA 1
ATOM 1262 C C . ALA A 1 170 ? 14.591 15.209 3.983 1.00 82.75 170 ALA A C 1
ATOM 1264 O O . ALA A 1 170 ? 13.774 14.360 4.319 1.00 82.75 170 ALA A O 1
ATOM 1265 N N . ASN A 1 171 ? 14.229 16.474 3.760 1.00 81.81 171 ASN A N 1
ATOM 1266 C CA . ASN A 1 171 ? 12.855 16.971 3.860 1.00 81.81 171 ASN A CA 1
ATOM 1267 C C . ASN A 1 171 ? 11.992 16.698 2.614 1.00 81.81 171 ASN A C 1
ATOM 1269 O O . ASN A 1 171 ? 10.894 17.241 2.524 1.00 81.81 171 ASN A O 1
ATOM 1273 N N . ARG A 1 172 ? 12.498 15.942 1.633 1.00 86.12 172 ARG A N 1
ATOM 1274 C CA . ARG A 1 172 ? 11.791 15.560 0.399 1.00 86.12 172 ARG A CA 1
ATOM 1275 C C . ARG A 1 172 ? 11.569 14.056 0.283 1.00 86.12 172 ARG A C 1
ATOM 1277 O O . ARG A 1 172 ? 10.713 13.637 -0.490 1.00 86.12 172 ARG A O 1
ATOM 1284 N N . VAL A 1 173 ? 12.313 13.248 1.034 1.00 86.81 173 VAL A N 1
ATOM 1285 C CA . VAL A 1 173 ? 12.080 11.801 1.129 1.00 86.81 173 VAL A CA 1
ATOM 1286 C C . VAL A 1 173 ? 10.935 11.503 2.099 1.00 86.81 173 VAL A C 1
ATOM 1288 O O . VAL A 1 173 ? 10.590 12.333 2.937 1.00 86.81 173 VAL A O 1
ATOM 1291 N N . ASN A 1 174 ? 10.336 10.318 1.982 1.00 86.19 174 ASN A N 1
ATOM 1292 C CA . ASN A 1 174 ? 9.139 9.895 2.718 1.00 86.19 174 ASN A CA 1
ATOM 1293 C C . ASN A 1 174 ? 7.919 10.813 2.502 1.00 86.19 174 ASN A C 1
ATOM 1295 O O . ASN A 1 174 ? 7.050 10.919 3.365 1.00 86.19 174 ASN A O 1
ATOM 1299 N N . GLN A 1 175 ? 7.855 11.457 1.336 1.00 87.94 175 GLN A N 1
ATOM 1300 C CA . GLN A 1 175 ? 6.729 12.273 0.884 1.00 87.94 175 GLN A CA 1
ATOM 1301 C C . GLN A 1 175 ? 6.102 11.680 -0.373 1.00 87.94 175 GLN A C 1
ATOM 1303 O O . GLN A 1 175 ? 6.746 10.926 -1.113 1.00 87.94 175 GLN A O 1
ATOM 1308 N N . TYR A 1 176 ? 4.839 12.032 -0.598 1.00 92.19 176 TYR A N 1
ATOM 1309 C CA . TYR A 1 176 ? 4.086 11.597 -1.764 1.00 92.19 176 TYR A CA 1
ATOM 1310 C C . TYR A 1 176 ? 4.217 12.592 -2.913 1.00 92.19 176 TYR A C 1
ATOM 1312 O O . TYR A 1 176 ? 4.171 13.805 -2.720 1.00 92.19 176 TYR A O 1
ATOM 1320 N N . TYR A 1 177 ? 4.344 12.056 -4.122 1.00 94.06 177 TYR A N 1
ATOM 1321 C CA . TYR A 1 177 ? 4.471 12.808 -5.362 1.00 94.06 177 TYR A CA 1
ATOM 1322 C C . TYR A 1 177 ? 3.577 12.211 -6.442 1.00 94.06 177 TYR A C 1
ATOM 1324 O O . TYR A 1 177 ? 3.279 11.016 -6.431 1.00 94.06 177 TYR A O 1
ATOM 1332 N N . LYS A 1 178 ? 3.169 13.035 -7.404 1.00 95.12 178 LYS A N 1
ATOM 1333 C CA . LYS A 1 178 ? 2.426 12.579 -8.579 1.00 95.12 178 LYS A CA 1
ATOM 1334 C C . LYS A 1 178 ? 3.395 12.208 -9.696 1.00 95.12 178 LYS A C 1
ATOM 1336 O O . LYS A 1 178 ? 4.315 12.971 -9.982 1.00 95.12 178 LYS A O 1
ATOM 1341 N N . VAL A 1 179 ? 3.164 11.067 -10.340 1.00 96.06 179 VAL A N 1
ATOM 1342 C CA . VAL A 1 179 ? 3.889 10.658 -11.548 1.00 96.06 179 VAL A CA 1
ATOM 1343 C C . VAL A 1 179 ? 3.387 11.464 -12.740 1.00 96.06 179 VAL A C 1
ATOM 1345 O O . VAL A 1 179 ? 2.196 11.430 -13.062 1.00 96.06 179 VAL A O 1
ATOM 1348 N N . GLU A 1 180 ? 4.300 12.169 -13.395 1.00 94.38 180 GLU A N 1
ATOM 1349 C CA . GLU A 1 180 ? 4.020 13.046 -14.530 1.00 94.38 180 GLU A CA 1
ATOM 1350 C C . GLU A 1 180 ? 4.421 12.394 -15.857 1.00 94.38 180 GLU A C 1
ATOM 1352 O O . GLU A 1 180 ? 3.614 12.335 -16.779 1.00 94.38 180 GLU A O 1
ATOM 1357 N N . GLU A 1 181 ? 5.631 11.836 -15.926 1.00 94.06 181 GLU A N 1
ATOM 1358 C CA . GLU A 1 181 ? 6.203 11.226 -17.132 1.00 94.06 181 GLU A CA 1
ATOM 1359 C C . GLU A 1 181 ? 7.024 9.979 -16.762 1.00 94.06 181 GLU A C 1
ATOM 1361 O O . GLU A 1 181 ? 7.494 9.839 -15.629 1.00 94.06 181 GLU A O 1
ATOM 1366 N N . ILE A 1 182 ? 7.186 9.054 -17.713 1.00 93.75 182 ILE A N 1
ATOM 1367 C CA . ILE A 1 182 ? 7.963 7.818 -17.550 1.00 93.75 182 ILE A CA 1
ATOM 1368 C C . ILE A 1 182 ? 8.784 7.601 -18.814 1.00 93.75 182 ILE A C 1
ATOM 1370 O O . ILE A 1 182 ? 8.209 7.496 -19.897 1.00 93.75 182 ILE A O 1
ATOM 1374 N N . HIS A 1 183 ? 10.100 7.452 -18.673 1.00 89.06 183 HIS A N 1
ATOM 1375 C CA . HIS A 1 183 ? 10.997 7.110 -19.773 1.00 89.06 183 HIS A CA 1
ATOM 1376 C C . HIS A 1 183 ? 11.724 5.797 -19.492 1.00 89.06 183 HIS A C 1
ATOM 1378 O O . HIS A 1 183 ? 12.132 5.517 -18.365 1.00 89.06 183 HIS A O 1
ATOM 1384 N N . ALA A 1 184 ? 11.885 4.977 -20.531 1.00 85.94 184 ALA A N 1
ATOM 1385 C CA . ALA A 1 184 ? 12.789 3.837 -20.480 1.00 85.94 184 ALA A CA 1
ATOM 1386 C C . ALA A 1 184 ? 14.236 4.340 -20.507 1.00 85.94 184 ALA A C 1
ATOM 1388 O O . ALA A 1 184 ? 14.573 5.237 -21.281 1.00 85.94 184 ALA A O 1
ATOM 1389 N N . LEU A 1 185 ? 15.095 3.745 -19.685 1.00 79.81 185 LEU A N 1
ATOM 1390 C CA . LEU A 1 185 ? 16.524 4.034 -19.715 1.00 79.81 185 LEU A CA 1
ATOM 1391 C C . LEU A 1 185 ? 17.162 3.472 -21.001 1.00 79.81 185 LEU A C 1
ATOM 1393 O O . LEU A 1 185 ? 16.592 2.638 -21.702 1.00 79.81 185 LEU A O 1
ATOM 1397 N N . SER A 1 186 ? 18.382 3.895 -21.319 1.00 72.19 186 SER A N 1
ATOM 1398 C CA . SER A 1 186 ? 19.164 3.285 -22.407 1.00 72.19 186 SER A CA 1
ATOM 1399 C C . SER A 1 186 ? 19.806 1.950 -21.998 1.00 72.19 186 SER A C 1
ATOM 1401 O O . SER A 1 186 ? 20.145 1.128 -22.851 1.00 72.19 186 SER A O 1
ATOM 1403 N N . SER A 1 187 ? 19.975 1.738 -20.690 1.00 71.25 187 SER A N 1
ATOM 1404 C CA . SER A 1 187 ? 20.480 0.515 -20.063 1.00 71.25 187 SER A CA 1
ATOM 1405 C C . SER A 1 187 ? 20.026 0.437 -18.600 1.00 71.25 187 SER A C 1
ATOM 1407 O O . SER A 1 187 ? 19.586 1.432 -18.020 1.00 71.25 187 SER A O 1
ATOM 1409 N N . LYS A 1 188 ? 20.109 -0.751 -17.992 1.00 77.06 188 LYS A N 1
ATOM 1410 C CA . LYS A 1 188 ? 19.687 -0.970 -16.603 1.00 77.06 188 LYS A CA 1
ATOM 1411 C C . LYS A 1 188 ? 20.591 -0.208 -15.629 1.00 77.06 188 LYS A C 1
ATOM 1413 O O . LYS A 1 188 ? 21.804 -0.414 -15.629 1.00 77.06 188 LYS A O 1
ATOM 1418 N N . TRP A 1 189 ? 20.001 0.590 -14.741 1.00 78.00 189 TRP A N 1
ATOM 1419 C CA . TRP A 1 189 ? 20.705 1.191 -13.607 1.00 78.00 189 TRP A CA 1
ATOM 1420 C C . TRP A 1 189 ? 20.307 0.484 -12.316 1.00 78.00 189 TRP A C 1
ATOM 1422 O O . TRP A 1 189 ? 19.177 0.625 -11.845 1.00 78.00 189 TRP A O 1
ATOM 1432 N N . SER A 1 190 ? 21.235 -0.275 -11.724 1.00 84.94 190 SER A N 1
ATOM 1433 C CA . SER A 1 190 ? 20.938 -1.146 -10.580 1.00 84.94 190 SER A CA 1
ATOM 1434 C C . SER A 1 190 ? 19.742 -2.064 -10.889 1.00 84.94 190 SER A C 1
ATOM 1436 O O . SER A 1 190 ? 19.861 -2.953 -11.732 1.00 84.94 190 SER A O 1
ATOM 1438 N N . ASN A 1 191 ? 18.577 -1.834 -10.276 1.00 86.56 191 ASN A N 1
ATOM 1439 C CA . ASN A 1 191 ? 17.345 -2.589 -10.499 1.00 86.56 191 ASN A CA 1
ATOM 1440 C C . ASN A 1 191 ? 16.303 -1.836 -11.346 1.00 86.56 191 ASN A C 1
ATOM 1442 O O . ASN A 1 191 ? 15.225 -2.377 -11.612 1.00 86.56 191 ASN A O 1
ATOM 1446 N N . SER A 1 192 ? 16.615 -0.612 -11.777 1.00 87.94 192 SER A N 1
ATOM 1447 C CA . SER A 1 192 ? 15.721 0.244 -12.559 1.00 87.94 192 SER A CA 1
ATOM 1448 C C . SER A 1 192 ? 15.965 0.101 -14.052 1.00 87.94 192 SER A C 1
ATOM 1450 O O . SER A 1 192 ? 17.103 0.126 -14.519 1.00 87.94 192 SER A O 1
ATOM 1452 N N . GLU A 1 193 ? 14.871 0.004 -14.798 1.00 88.75 193 GLU A N 1
ATOM 1453 C CA . GLU A 1 193 ? 14.868 0.070 -16.265 1.00 88.75 193 GLU A CA 1
ATOM 1454 C C . GLU A 1 193 ? 14.173 1.333 -16.782 1.00 88.75 193 GLU A C 1
ATOM 1456 O O . GLU A 1 193 ? 14.182 1.614 -17.979 1.00 88.75 193 GLU A O 1
ATOM 1461 N N . TYR A 1 194 ? 13.599 2.104 -15.857 1.00 91.19 194 TYR A N 1
ATOM 1462 C CA . TYR A 1 194 ? 12.858 3.322 -16.115 1.00 91.19 194 TYR A CA 1
ATOM 1463 C C . TYR A 1 194 ? 13.321 4.442 -15.187 1.00 91.19 194 TYR A C 1
ATOM 1465 O O . TYR A 1 194 ? 13.679 4.210 -14.025 1.00 91.19 194 TYR A O 1
ATOM 1473 N N . GLU A 1 195 ? 13.232 5.660 -15.698 1.00 91.62 195 GLU A N 1
ATOM 1474 C CA . GLU A 1 195 ? 13.200 6.885 -14.914 1.00 91.62 195 GLU A CA 1
ATOM 1475 C C . GLU A 1 195 ? 11.787 7.469 -14.927 1.00 91.62 195 GLU A C 1
ATOM 1477 O O . GLU A 1 195 ? 11.032 7.337 -15.894 1.00 91.62 195 GLU A O 1
ATOM 1482 N N . VAL A 1 196 ? 11.412 8.081 -13.811 1.00 94.25 196 VAL A N 1
ATOM 1483 C CA . VAL A 1 196 ? 10.056 8.555 -13.559 1.00 94.25 196 VAL A CA 1
ATOM 1484 C C . VAL A 1 196 ? 10.121 9.995 -13.083 1.00 94.25 196 VAL A C 1
ATOM 1486 O O . VAL A 1 196 ? 10.768 10.299 -12.080 1.00 94.25 196 VAL A O 1
ATOM 1489 N N . LEU A 1 197 ? 9.429 10.882 -13.786 1.00 93.44 197 LEU A N 1
ATOM 1490 C CA . LEU A 1 197 ? 9.307 12.276 -13.401 1.00 93.44 197 LEU A CA 1
ATOM 1491 C C . LEU A 1 197 ? 8.212 12.414 -12.357 1.00 93.44 197 LEU A C 1
ATOM 1493 O O . LEU A 1 197 ? 7.042 12.129 -12.622 1.00 93.44 197 LEU A O 1
ATOM 1497 N N . ILE A 1 198 ? 8.602 12.853 -11.167 1.00 93.88 198 ILE A N 1
ATOM 1498 C CA . ILE A 1 198 ? 7.686 13.068 -10.054 1.00 93.88 198 ILE A CA 1
ATOM 1499 C C . ILE A 1 198 ? 7.535 14.560 -9.767 1.00 93.88 198 ILE A C 1
ATOM 1501 O O . ILE A 1 198 ? 8.493 15.329 -9.893 1.00 93.88 198 ILE A O 1
ATOM 1505 N N . ARG A 1 199 ? 6.334 14.968 -9.350 1.00 92.06 199 ARG A N 1
ATOM 1506 C CA . ARG A 1 199 ? 5.994 16.362 -9.041 1.00 92.06 199 ARG A CA 1
ATOM 1507 C C . ARG A 1 199 ? 5.240 16.482 -7.720 1.00 92.06 199 ARG A C 1
ATOM 1509 O O . ARG A 1 199 ? 4.353 15.680 -7.430 1.00 92.06 199 ARG A O 1
ATOM 1516 N N . SER A 1 200 ? 5.578 17.501 -6.934 1.00 88.38 200 SER A N 1
ATOM 1517 C CA . SER A 1 200 ? 4.818 17.906 -5.743 1.00 88.38 200 SER A CA 1
ATOM 1518 C C . SER A 1 200 ? 3.560 18.688 -6.150 1.00 88.38 200 SER A C 1
ATOM 1520 O O . SER A 1 200 ? 3.580 19.418 -7.143 1.00 88.38 200 SER A O 1
ATOM 1522 N N . ASN A 1 201 ? 2.465 18.558 -5.393 1.00 84.50 201 ASN A N 1
ATOM 1523 C CA . ASN A 1 201 ? 1.293 19.430 -5.563 1.00 84.50 201 ASN A CA 1
ATOM 1524 C C . ASN A 1 201 ? 1.413 20.750 -4.781 1.00 84.50 201 ASN A C 1
ATOM 1526 O O . ASN A 1 201 ? 0.743 21.715 -5.129 1.00 84.50 201 ASN A O 1
ATOM 1530 N N . GLU A 1 202 ? 2.274 20.809 -3.761 1.00 77.38 202 GLU A N 1
ATOM 1531 C CA . GLU A 1 202 ? 2.424 21.977 -2.875 1.00 77.38 202 GLU A CA 1
ATOM 1532 C C . GLU A 1 202 ? 3.569 22.905 -3.277 1.00 77.38 202 GLU A C 1
ATOM 1534 O O . GLU A 1 202 ? 3.555 24.098 -2.984 1.00 77.38 202 GLU A O 1
ATOM 1539 N N . THR A 1 203 ? 4.602 22.352 -3.908 1.00 82.00 203 THR A N 1
ATOM 1540 C CA . THR A 1 203 ? 5.837 23.079 -4.212 1.00 82.00 203 THR A CA 1
ATOM 1541 C C . THR A 1 203 ? 6.218 22.910 -5.674 1.00 82.00 203 THR A C 1
ATOM 1543 O O . THR A 1 203 ? 5.745 22.008 -6.358 1.00 82.00 203 THR A O 1
ATOM 1546 N N . THR A 1 204 ? 7.152 23.728 -6.151 1.00 86.69 204 THR A N 1
ATOM 1547 C CA . THR A 1 204 ? 7.743 23.592 -7.492 1.00 86.69 204 THR A CA 1
ATOM 1548 C C . THR A 1 204 ? 8.700 22.399 -7.616 1.00 86.69 204 THR A C 1
ATOM 1550 O O . THR A 1 204 ? 9.361 22.244 -8.642 1.00 86.69 204 THR A O 1
ATOM 1553 N N . TYR A 1 205 ? 8.805 21.548 -6.585 1.00 87.31 205 TYR A N 1
ATOM 1554 C CA . TYR A 1 205 ? 9.687 20.388 -6.605 1.00 87.31 205 TYR A CA 1
ATOM 1555 C C . TYR A 1 205 ? 9.237 19.382 -7.671 1.00 87.31 205 TYR A C 1
ATOM 1557 O O . TYR A 1 205 ? 8.142 18.815 -7.600 1.00 87.31 205 TYR A O 1
ATOM 1565 N N . ARG A 1 206 ? 10.115 19.169 -8.651 1.00 90.31 206 ARG A N 1
ATOM 1566 C CA . ARG A 1 206 ? 9.924 18.284 -9.799 1.00 90.31 206 ARG A CA 1
ATOM 1567 C C . ARG A 1 206 ? 11.273 17.677 -10.166 1.00 90.31 206 ARG A C 1
ATOM 1569 O O . ARG A 1 206 ? 12.214 18.427 -10.433 1.00 90.31 206 ARG A O 1
ATOM 1576 N N . LYS A 1 207 ? 11.397 16.349 -10.136 1.00 90.50 207 LYS A N 1
ATOM 1577 C CA . LYS A 1 207 ? 12.664 15.640 -10.393 1.00 90.50 207 LYS A CA 1
ATOM 1578 C C . LYS A 1 207 ? 12.415 14.296 -11.063 1.00 90.50 207 LYS A C 1
ATOM 1580 O O . LYS A 1 207 ? 11.403 13.653 -10.798 1.00 90.50 207 LYS A O 1
ATOM 1585 N N . TRP A 1 208 ? 13.355 13.880 -11.902 1.00 90.88 208 TRP A N 1
ATOM 1586 C CA . TRP A 1 208 ? 13.397 12.519 -12.413 1.00 90.88 208 TRP A CA 1
ATOM 1587 C C . TRP A 1 208 ? 14.042 11.599 -11.378 1.00 90.88 208 TRP A C 1
ATOM 1589 O O . TRP A 1 208 ? 15.070 11.950 -10.801 1.00 90.88 208 TRP A O 1
ATOM 1599 N N . ILE A 1 209 ? 13.417 10.456 -11.109 1.00 91.94 209 ILE A N 1
ATOM 1600 C CA . ILE A 1 209 ? 13.808 9.497 -10.072 1.00 91.94 209 ILE A CA 1
ATOM 1601 C C . ILE A 1 209 ? 13.855 8.096 -10.669 1.00 91.94 209 ILE A C 1
ATOM 1603 O O . ILE A 1 209 ? 13.020 7.734 -11.502 1.00 91.94 209 ILE A O 1
ATOM 1607 N N . TYR A 1 210 ? 14.826 7.294 -10.234 1.00 91.06 210 TYR A N 1
ATOM 1608 C CA . TYR A 1 210 ? 14.901 5.900 -10.643 1.00 91.06 210 TYR A CA 1
ATOM 1609 C C . TYR A 1 210 ? 13.675 5.153 -10.146 1.00 91.06 210 TYR A C 1
ATOM 1611 O O . TYR A 1 210 ? 13.329 5.216 -8.966 1.00 91.06 210 TYR A O 1
ATOM 1619 N N . GLU A 1 211 ? 13.046 4.391 -11.038 1.00 92.25 211 GLU A N 1
ATOM 1620 C CA . GLU A 1 211 ? 11.833 3.653 -10.720 1.00 92.25 211 GLU A CA 1
ATOM 1621 C C . GLU A 1 211 ? 11.973 2.857 -9.417 1.00 92.25 211 GLU A C 1
ATOM 1623 O O . GLU A 1 211 ? 11.068 2.921 -8.594 1.00 92.25 211 GLU A O 1
ATOM 1628 N N . GLN A 1 212 ? 13.085 2.148 -9.181 1.00 91.75 212 GLN A N 1
ATOM 1629 C CA . GLN A 1 212 ? 13.295 1.320 -7.981 1.00 91.75 212 GLN A CA 1
ATOM 1630 C C . GLN A 1 212 ? 13.044 2.066 -6.657 1.00 91.75 212 GLN A C 1
ATOM 1632 O O . GLN A 1 212 ? 12.544 1.447 -5.721 1.00 91.75 212 GLN A O 1
ATOM 1637 N N . ASP A 1 213 ? 13.294 3.376 -6.614 1.00 93.12 213 ASP A N 1
ATOM 1638 C CA . ASP A 1 213 ? 13.242 4.200 -5.403 1.00 93.12 213 ASP A CA 1
ATOM 1639 C C . ASP A 1 213 ? 11.831 4.738 -5.098 1.00 93.12 213 ASP A C 1
ATOM 1641 O O . ASP A 1 213 ? 11.618 5.426 -4.098 1.00 93.12 213 ASP A O 1
ATOM 1645 N N . LEU A 1 214 ? 10.852 4.410 -5.943 1.00 94.50 214 LEU A N 1
ATOM 1646 C CA . LEU A 1 214 ? 9.451 4.790 -5.782 1.00 94.50 214 LEU A CA 1
ATOM 1647 C C . LEU A 1 214 ? 8.618 3.625 -5.245 1.00 94.50 214 LEU A C 1
ATOM 1649 O O . LEU A 1 214 ? 8.863 2.466 -5.560 1.00 94.50 214 LEU A O 1
ATOM 1653 N N . SER A 1 215 ? 7.570 3.893 -4.485 1.00 94.75 215 SER A N 1
ATOM 1654 C CA . SER A 1 215 ? 6.556 2.879 -4.166 1.00 94.75 215 SER A CA 1
ATOM 1655 C C . SER A 1 215 ? 5.168 3.450 -4.397 1.00 94.75 215 SER A C 1
ATOM 1657 O O . SER A 1 215 ? 4.963 4.646 -4.229 1.00 94.75 215 SER A O 1
ATOM 1659 N N . LEU A 1 216 ? 4.223 2.625 -4.853 1.00 94.81 216 LEU A N 1
ATOM 1660 C CA . LEU A 1 216 ? 2.844 3.079 -5.020 1.00 94.81 216 LEU A CA 1
ATOM 1661 C C . LEU A 1 216 ? 2.266 3.462 -3.661 1.00 94.81 216 LEU A C 1
ATOM 1663 O O . LEU A 1 216 ? 2.504 2.773 -2.667 1.00 94.81 216 LEU A O 1
ATOM 1667 N N . ALA A 1 217 ? 1.492 4.546 -3.635 1.00 91.94 217 ALA A N 1
ATOM 1668 C CA . ALA A 1 217 ? 0.731 4.898 -2.453 1.00 91.94 217 ALA A CA 1
ATOM 1669 C C . ALA A 1 217 ? -0.174 3.729 -2.015 1.00 91.94 217 ALA A C 1
ATOM 1671 O O . ALA A 1 217 ? -0.715 3.017 -2.870 1.00 91.94 217 ALA A O 1
ATOM 1672 N N . PRO A 1 218 ? -0.357 3.521 -0.697 1.00 90.75 218 PRO A N 1
ATOM 1673 C CA . PRO A 1 218 ? -1.298 2.527 -0.195 1.00 90.75 218 PRO A CA 1
ATOM 1674 C C . PRO A 1 218 ? -2.725 2.860 -0.644 1.00 90.75 218 PRO A C 1
ATOM 1676 O O . PRO A 1 218 ? -3.004 3.956 -1.128 1.00 90.75 218 PRO A O 1
ATOM 1679 N N . ALA A 1 219 ? -3.656 1.922 -0.481 1.00 88.81 219 ALA A N 1
ATOM 1680 C CA . ALA A 1 219 ? -5.071 2.223 -0.681 1.00 88.81 219 ALA A CA 1
ATOM 1681 C C . ALA A 1 219 ? -5.547 3.287 0.323 1.00 88.81 219 ALA A C 1
ATOM 1683 O O . ALA A 1 219 ? -5.074 3.316 1.460 1.00 88.81 219 ALA A O 1
ATOM 1684 N N . ALA A 1 220 ? -6.503 4.121 -0.098 1.00 89.56 220 ALA A N 1
ATOM 1685 C CA . ALA A 1 220 ? -7.144 5.118 0.754 1.00 89.56 220 ALA A CA 1
ATOM 1686 C C . ALA A 1 220 ? -7.615 4.494 2.075 1.00 89.56 220 ALA A C 1
ATOM 1688 O O . ALA A 1 220 ? -8.302 3.465 2.081 1.00 89.56 220 ALA A O 1
ATOM 1689 N N . LYS A 1 221 ? -7.240 5.118 3.196 1.00 85.75 221 LYS A N 1
ATOM 1690 C CA . LYS A 1 221 ? -7.541 4.621 4.543 1.00 85.75 221 LYS A CA 1
ATOM 1691 C C . LYS A 1 221 ? -9.043 4.599 4.822 1.00 85.75 221 LYS A C 1
ATOM 1693 O O . LYS A 1 221 ? -9.534 3.699 5.506 1.00 85.75 221 LYS A O 1
ATOM 1698 N N . PHE A 1 222 ? -9.777 5.578 4.298 1.00 87.00 222 PHE A N 1
ATOM 1699 C CA . PHE A 1 222 ? -11.214 5.724 4.514 1.00 87.00 222 PHE A CA 1
ATOM 1700 C C . PHE A 1 222 ? -11.992 5.517 3.218 1.00 87.00 222 PHE A C 1
ATOM 1702 O O . PHE A 1 222 ? -11.484 5.750 2.127 1.00 87.00 222 PHE A O 1
ATOM 1709 N N . LYS A 1 223 ? -13.252 5.091 3.336 1.00 91.38 223 LYS A N 1
ATOM 1710 C CA . LYS A 1 223 ? -14.168 4.914 2.199 1.00 91.38 223 LYS A CA 1
ATOM 1711 C C . LYS A 1 223 ? -15.293 5.942 2.256 1.00 91.38 223 LYS A C 1
ATOM 1713 O O . LYS A 1 223 ? -15.666 6.371 3.348 1.00 91.38 223 LYS A O 1
ATOM 1718 N N . VAL A 1 224 ? -15.881 6.286 1.112 1.00 92.44 224 VAL A N 1
ATOM 1719 C CA . VAL A 1 224 ? -17.107 7.102 1.061 1.00 92.44 224 VAL A CA 1
ATOM 1720 C C . VAL A 1 224 ? -18.183 6.488 1.965 1.00 92.44 224 VAL A C 1
ATOM 1722 O O . VAL A 1 224 ? -18.334 5.269 2.026 1.00 92.44 224 VAL A O 1
ATOM 1725 N N . GLY A 1 225 ? -18.872 7.333 2.730 1.00 86.44 225 GLY A N 1
ATOM 1726 C CA . GLY A 1 225 ? -19.831 6.941 3.765 1.00 86.44 225 GLY A CA 1
ATOM 1727 C C . GLY A 1 225 ? -19.207 6.619 5.129 1.00 86.44 225 GLY A C 1
ATOM 1728 O O . GLY A 1 225 ? -19.931 6.488 6.115 1.00 86.44 225 GLY A O 1
ATOM 1729 N N . THR A 1 226 ? -17.875 6.527 5.235 1.00 84.62 226 THR A N 1
ATOM 1730 C CA . THR A 1 226 ? -17.201 6.315 6.526 1.00 84.62 226 THR A CA 1
ATOM 1731 C C . THR A 1 226 ? -17.372 7.549 7.398 1.00 84.62 226 THR A C 1
ATOM 1733 O O . THR A 1 226 ? -17.153 8.671 6.950 1.00 84.62 226 THR A O 1
ATOM 1736 N N . LYS A 1 227 ? -17.726 7.355 8.666 1.00 82.38 227 LYS A N 1
ATOM 1737 C CA . LYS A 1 227 ? -17.708 8.447 9.637 1.00 82.38 227 LYS A CA 1
ATOM 1738 C C . LYS A 1 227 ? -16.335 8.567 10.289 1.00 82.38 227 LYS A C 1
ATOM 1740 O O . LYS A 1 227 ? -15.800 7.569 10.776 1.00 82.38 227 LYS A O 1
ATOM 1745 N N . VAL A 1 228 ? -15.816 9.784 10.335 1.00 79.56 228 VAL A N 1
ATOM 1746 C CA . VAL A 1 228 ? -14.468 10.133 10.801 1.00 79.56 228 VAL A CA 1
ATOM 1747 C C . VAL A 1 228 ? -14.529 11.336 11.735 1.00 79.56 228 VAL A C 1
ATOM 1749 O O . VAL A 1 228 ? -15.549 12.028 11.800 1.00 79.56 228 VAL A O 1
ATOM 1752 N N . ARG A 1 229 ? -13.435 11.607 12.450 1.00 76.75 229 ARG A N 1
ATOM 1753 C CA . ARG A 1 229 ? -13.255 12.880 13.158 1.00 76.75 229 ARG A CA 1
ATOM 1754 C C . ARG A 1 229 ? -12.122 13.681 12.545 1.00 76.75 229 ARG A C 1
ATOM 1756 O O . ARG A 1 229 ? -11.080 13.120 12.212 1.00 76.75 229 ARG A O 1
ATOM 1763 N N . LEU A 1 230 ? -12.323 14.993 12.452 1.00 77.31 230 LEU A N 1
ATOM 1764 C CA . LEU A 1 230 ? -11.231 15.912 12.151 1.00 77.31 230 LEU A CA 1
ATOM 1765 C C . LEU A 1 230 ? -10.336 16.018 13.388 1.00 77.31 230 LEU A C 1
ATOM 1767 O O . LEU A 1 230 ? -10.823 16.353 14.470 1.00 77.31 230 LEU A O 1
ATOM 1771 N N . SER A 1 231 ? -9.049 15.717 13.247 1.00 72.06 231 SER A N 1
ATOM 1772 C CA . SER A 1 231 ? -8.084 15.814 14.341 1.00 72.06 231 SER A CA 1
ATOM 1773 C C . SER A 1 231 ? -8.062 17.222 14.929 1.00 72.06 231 SER A C 1
ATOM 1775 O O . SER A 1 231 ? -8.066 18.192 14.181 1.00 72.06 231 SER A O 1
ATOM 1777 N N . THR A 1 232 ? -7.952 17.371 16.254 1.00 64.88 232 THR A N 1
ATOM 1778 C CA . THR A 1 232 ? -7.695 18.700 16.848 1.00 64.88 232 THR A CA 1
ATOM 1779 C C . THR A 1 232 ? -6.258 19.173 16.653 1.00 64.88 232 THR A C 1
ATOM 1781 O O . THR A 1 232 ? -5.956 20.321 16.961 1.00 64.88 232 THR A O 1
ATOM 1784 N N . SER A 1 233 ? -5.375 18.293 16.180 1.00 64.81 233 SER A N 1
ATOM 1785 C CA . SER A 1 233 ? -4.017 18.622 15.755 1.00 64.81 233 SER A CA 1
ATOM 1786 C C . SER A 1 233 ? -3.926 18.881 14.250 1.00 64.81 233 SER A C 1
ATOM 1788 O O . SER A 1 233 ? -2.813 18.935 13.738 1.00 64.81 233 SER A O 1
ATOM 1790 N N . ALA A 1 234 ? -5.055 18.971 13.537 1.00 67.00 234 ALA A N 1
ATOM 1791 C CA . ALA A 1 234 ? -5.055 19.280 12.114 1.00 67.00 234 ALA A CA 1
ATOM 1792 C C . ALA A 1 234 ? -4.486 20.687 11.896 1.00 67.00 234 ALA A C 1
ATOM 1794 O O . ALA A 1 234 ? -5.034 21.672 12.396 1.00 67.00 234 ALA A O 1
ATOM 1795 N N . THR A 1 235 ? -3.366 20.775 11.182 1.00 61.81 235 THR A N 1
ATOM 1796 C CA . THR A 1 235 ? -2.602 22.023 11.019 1.00 61.81 235 THR A CA 1
ATOM 1797 C C . THR A 1 235 ? -2.532 22.515 9.577 1.00 61.81 235 THR A C 1
ATOM 1799 O O . THR A 1 235 ? -2.252 23.696 9.379 1.00 61.81 235 THR A O 1
ATOM 1802 N N . ASN A 1 236 ? -2.834 21.673 8.580 1.00 62.94 236 ASN A N 1
ATOM 1803 C CA . ASN A 1 236 ? -2.665 21.998 7.159 1.00 62.94 236 ASN A CA 1
ATOM 1804 C C . ASN A 1 236 ? -3.939 21.734 6.346 1.00 62.94 236 ASN A C 1
ATOM 1806 O O . ASN A 1 236 ? -4.557 20.680 6.448 1.00 62.94 236 ASN A O 1
ATOM 1810 N N . ALA A 1 237 ? -4.344 22.713 5.536 1.00 61.34 237 ALA A N 1
ATOM 1811 C CA . ALA A 1 237 ? -5.515 22.608 4.666 1.00 61.34 237 ALA A CA 1
ATOM 1812 C C . ALA A 1 237 ? -5.143 22.000 3.306 1.00 61.34 237 ALA A C 1
ATOM 1814 O O . ALA A 1 237 ? -4.059 22.280 2.801 1.00 61.34 237 ALA A O 1
ATOM 1815 N N . SER A 1 238 ? -6.058 21.233 2.703 1.00 67.38 238 SER A N 1
ATOM 1816 C CA . SER A 1 238 ? -5.903 20.737 1.325 1.00 67.38 238 SER A CA 1
ATOM 1817 C C . SER A 1 238 ? -5.971 21.877 0.289 1.00 67.38 238 SER A C 1
ATOM 1819 O O . SER A 1 238 ? -6.548 22.941 0.561 1.00 67.38 238 SER A O 1
ATOM 1821 N N . ILE A 1 239 ? -5.433 21.650 -0.919 1.00 61.38 239 ILE A N 1
ATOM 1822 C CA . ILE A 1 239 ? -5.447 22.602 -2.052 1.00 61.38 239 ILE A CA 1
ATOM 1823 C C . ILE A 1 239 ? -6.856 23.069 -2.453 1.00 61.38 239 ILE A C 1
ATOM 1825 O O . ILE A 1 239 ? -6.997 24.146 -3.031 1.00 61.38 239 ILE A O 1
ATOM 1829 N N . HIS A 1 240 ? -7.905 22.300 -2.140 1.00 58.34 240 HIS A N 1
ATOM 1830 C CA . HIS A 1 240 ? -9.296 22.599 -2.507 1.00 58.34 240 HIS A CA 1
ATOM 1831 C C . HIS A 1 240 ? -10.062 23.427 -1.451 1.00 58.34 240 HIS A C 1
ATOM 1833 O O . HIS A 1 240 ? -11.290 23.382 -1.447 1.00 58.34 240 HIS A O 1
ATOM 1839 N N . TRP A 1 241 ? -9.372 24.219 -0.606 1.00 58.44 241 TRP A N 1
ATOM 1840 C CA . TRP A 1 241 ? -9.888 24.946 0.585 1.00 58.44 241 TRP A CA 1
ATOM 1841 C C . TRP A 1 241 ? -10.027 24.004 1.810 1.00 58.44 241 TRP A C 1
ATOM 1843 O O . TRP A 1 241 ? -10.723 23.003 1.774 1.00 58.44 241 TRP A O 1
ATOM 1853 N N . SER A 1 242 ? -9.518 24.318 3.007 1.00 52.38 242 SER A N 1
ATOM 1854 C CA . SER A 1 242 ? -9.872 25.553 3.696 1.00 52.38 242 SER A CA 1
ATOM 1855 C C . SER A 1 242 ? -9.047 25.859 4.952 1.00 52.38 242 SER A C 1
ATOM 1857 O O . SER A 1 242 ? -8.970 25.050 5.867 1.00 52.38 242 SER A O 1
ATOM 1859 N N . LYS A 1 243 ? -8.587 27.112 5.100 1.00 58.00 243 LYS A N 1
ATOM 1860 C CA . LYS A 1 243 ? -8.139 27.670 6.399 1.00 58.00 243 LYS A CA 1
ATOM 1861 C C . LYS A 1 243 ? -9.192 27.522 7.517 1.00 58.00 243 LYS A C 1
ATOM 1863 O O . LYS A 1 243 ? -8.852 27.658 8.685 1.00 58.00 243 LYS A O 1
ATOM 1868 N N . ARG A 1 244 ? -10.451 27.211 7.165 1.00 59.25 244 ARG A N 1
ATOM 1869 C CA . ARG A 1 244 ? -11.552 26.908 8.092 1.00 59.25 244 ARG A CA 1
ATOM 1870 C C . ARG A 1 244 ? -11.230 25.731 9.005 1.00 59.25 244 ARG A C 1
ATOM 1872 O O . ARG A 1 244 ? -11.698 25.740 10.134 1.00 59.25 244 ARG A O 1
ATOM 1879 N N . ILE A 1 245 ? -10.403 24.770 8.582 1.00 60.59 245 ILE A N 1
ATOM 1880 C CA . ILE A 1 245 ? -10.005 23.662 9.465 1.00 60.59 245 ILE A CA 1
ATOM 1881 C C . ILE A 1 245 ? -9.269 24.155 10.718 1.00 60.59 245 ILE A C 1
ATOM 1883 O O . ILE A 1 245 ? -9.329 23.500 11.747 1.00 60.59 245 ILE A O 1
ATOM 1887 N N . LEU A 1 246 ? -8.627 25.329 10.656 1.00 58.91 246 LEU A N 1
ATOM 1888 C CA . LEU A 1 246 ? -7.905 25.934 11.778 1.00 58.91 246 LEU A CA 1
ATOM 1889 C C . LEU A 1 246 ? -8.853 26.606 12.783 1.00 58.91 246 LEU A C 1
ATOM 1891 O O . LEU A 1 246 ? -8.442 26.971 13.886 1.00 58.91 246 LEU A O 1
ATOM 1895 N N . GLU A 1 247 ? -10.129 26.790 12.431 1.00 66.19 247 GLU A N 1
ATOM 1896 C CA . GLU A 1 247 ? -11.120 27.325 13.356 1.00 66.19 247 GLU A CA 1
ATOM 1897 C C . GLU A 1 247 ? -11.537 26.225 14.346 1.00 66.19 247 GLU A C 1
ATOM 1899 O O . GLU A 1 247 ? -12.103 25.196 13.967 1.00 66.19 247 GLU A O 1
ATOM 1904 N N . LYS A 1 248 ? -11.333 26.483 15.646 1.00 61.78 248 LYS A N 1
ATOM 1905 C CA . LYS A 1 248 ? -11.583 25.531 16.748 1.00 61.78 248 LYS A CA 1
ATOM 1906 C C . LYS A 1 248 ? -12.955 24.846 16.722 1.00 61.78 248 LYS A C 1
ATOM 1908 O O . LYS A 1 248 ? -13.088 23.764 17.279 1.00 61.78 248 LYS A O 1
ATOM 1913 N N . LYS A 1 249 ? -13.972 25.449 16.095 1.00 67.50 249 LYS A N 1
ATOM 1914 C CA . LYS A 1 249 ? -15.324 24.874 16.004 1.00 67.50 249 LYS A CA 1
ATOM 1915 C C . LYS A 1 249 ? -15.422 23.632 15.108 1.00 67.50 249 LYS A C 1
ATOM 1917 O O . LYS A 1 249 ? -16.331 22.840 15.324 1.00 67.50 249 LYS A O 1
ATOM 1922 N N . TYR A 1 250 ? -14.530 23.452 14.127 1.00 71.38 250 TYR A N 1
ATOM 1923 C CA . TYR A 1 250 ? -14.563 22.287 13.224 1.00 71.38 250 TYR A CA 1
ATOM 1924 C C . TYR A 1 250 ? -13.706 21.121 13.720 1.00 71.38 250 TYR A C 1
ATOM 1926 O O . TYR A 1 250 ? -13.977 19.971 13.368 1.00 71.38 250 TYR A O 1
ATOM 1934 N N . LEU A 1 251 ? -12.693 21.419 14.535 1.00 71.25 251 LEU A N 1
ATOM 1935 C CA . LEU A 1 251 ? -11.772 20.454 15.127 1.00 71.25 251 LEU A CA 1
ATOM 1936 C C . LEU A 1 251 ? -12.497 19.510 16.100 1.00 71.25 251 LEU A C 1
ATOM 1938 O O . LEU A 1 251 ? -13.353 19.931 16.875 1.00 71.25 251 LEU A O 1
ATOM 1942 N N . GLY A 1 252 ? -12.152 18.222 16.069 1.00 65.88 252 GLY A N 1
ATOM 1943 C CA . GLY A 1 252 ? -12.716 17.186 16.944 1.00 65.88 252 GLY A CA 1
ATOM 1944 C C . GLY A 1 252 ? -14.143 16.744 16.598 1.00 65.88 252 GLY A C 1
ATOM 1945 O O . GLY A 1 252 ? -14.655 15.810 17.219 1.00 65.88 252 GLY A O 1
ATOM 1946 N N . GLN A 1 253 ? -14.780 17.381 15.613 1.00 70.75 253 GLN A N 1
ATOM 1947 C CA . GLN A 1 253 ? -16.158 17.093 15.219 1.00 70.75 253 GLN A CA 1
ATOM 1948 C C . GLN A 1 253 ? -16.261 15.825 14.367 1.00 70.75 253 GLN A C 1
ATOM 1950 O O . GLN A 1 253 ? -15.304 15.429 13.696 1.00 70.75 253 GLN A O 1
ATOM 1955 N N . GLU A 1 254 ? -17.436 15.190 14.399 1.00 77.12 254 GLU A N 1
ATOM 1956 C CA . GLU A 1 254 ? -17.763 14.044 13.545 1.00 77.12 254 GLU A CA 1
ATOM 1957 C C . GLU A 1 254 ? -18.234 14.521 12.166 1.00 77.12 254 GLU A C 1
ATOM 1959 O O . GLU A 1 254 ? -19.081 15.407 12.050 1.00 77.12 254 GLU A O 1
ATOM 1964 N N . TYR A 1 255 ? -17.710 13.877 11.127 1.00 85.75 255 TYR A N 1
ATOM 1965 C CA . TYR A 1 255 ? -18.108 14.082 9.741 1.00 85.75 255 TYR A CA 1
ATOM 1966 C C . TYR A 1 255 ? -18.275 12.739 9.034 1.00 85.75 255 TYR A C 1
ATOM 1968 O O . TYR A 1 255 ? -17.799 11.706 9.505 1.00 85.75 255 TYR A O 1
ATOM 1976 N N . THR A 1 256 ? -18.922 12.759 7.874 1.00 88.69 256 THR A N 1
ATOM 1977 C CA . THR A 1 256 ? -18.986 11.611 6.960 1.00 88.69 256 THR A CA 1
ATOM 1978 C C . THR A 1 256 ? -18.146 11.896 5.721 1.00 88.69 256 THR A C 1
ATOM 1980 O O . THR A 1 256 ? -18.221 12.998 5.183 1.00 88.69 256 THR A O 1
ATOM 1983 N N . ILE A 1 257 ? -17.362 10.921 5.257 1.00 92.19 257 ILE A N 1
ATOM 1984 C CA . ILE A 1 257 ? -16.641 11.022 3.985 1.00 92.19 257 ILE A CA 1
ATOM 1985 C C . ILE A 1 257 ? -17.656 11.068 2.840 1.00 92.19 257 ILE A C 1
ATOM 1987 O O . ILE A 1 257 ? -18.374 10.094 2.615 1.00 92.19 257 ILE A O 1
ATOM 1991 N N . GLY A 1 258 ? -17.696 12.176 2.107 1.00 90.50 258 GLY A N 1
ATOM 1992 C CA . GLY A 1 258 ? -18.512 12.340 0.905 1.00 90.50 258 GLY A CA 1
ATOM 1993 C C . GLY A 1 258 ? -17.756 12.017 -0.384 1.00 90.50 258 GLY A C 1
ATOM 1994 O O . GLY A 1 258 ? -18.336 11.442 -1.299 1.00 90.50 258 GLY A O 1
ATOM 1995 N N . GLN A 1 259 ? -16.463 12.341 -0.447 1.00 93.38 259 GLN A N 1
ATOM 1996 C CA . GLN A 1 259 ? -15.627 12.142 -1.635 1.00 93.38 259 GLN A CA 1
ATOM 1997 C C . GLN A 1 259 ? -14.171 11.873 -1.241 1.00 93.38 259 GLN A C 1
ATOM 1999 O O . GLN A 1 259 ? -13.738 12.274 -0.158 1.00 93.38 259 GLN A O 1
ATOM 2004 N N . ILE A 1 260 ? -13.439 11.184 -2.118 1.00 93.38 260 ILE A N 1
ATOM 2005 C CA . ILE A 1 260 ? -12.024 10.842 -1.964 1.00 93.38 260 ILE A CA 1
ATOM 2006 C C . ILE A 1 260 ? -11.317 11.160 -3.273 1.00 93.38 260 ILE A C 1
ATOM 2008 O O . ILE A 1 260 ? -11.672 10.582 -4.300 1.00 93.38 260 ILE A O 1
ATOM 2012 N N . ASP A 1 261 ? -10.279 11.985 -3.203 1.00 91.56 261 ASP A N 1
ATOM 2013 C CA . ASP A 1 261 ? -9.427 12.299 -4.345 1.00 91.56 261 ASP A CA 1
ATOM 2014 C C . ASP A 1 261 ? -7.969 11.970 -4.001 1.00 91.56 261 ASP A C 1
ATOM 2016 O O . ASP A 1 261 ? -7.512 12.153 -2.870 1.00 91.56 261 ASP A O 1
ATOM 2020 N N . SER A 1 262 ? -7.210 11.477 -4.979 1.00 90.94 262 SER A N 1
ATOM 2021 C CA . SER A 1 262 ? -5.766 11.281 -4.827 1.00 90.94 262 SER A CA 1
ATOM 2022 C C . SER A 1 262 ? -5.047 12.628 -4.750 1.00 90.94 262 SER A C 1
ATOM 2024 O O . SER A 1 262 ? -5.339 13.515 -5.555 1.00 90.94 262 SER A O 1
ATOM 2026 N N . THR A 1 263 ? -4.060 12.763 -3.868 1.00 88.50 263 THR A N 1
ATOM 2027 C CA . THR A 1 263 ? -3.200 13.951 -3.818 1.00 88.50 263 THR A CA 1
ATOM 2028 C C . THR A 1 263 ? -1.747 13.600 -3.481 1.00 88.50 263 THR A C 1
ATOM 2030 O O . THR A 1 263 ? -1.426 12.480 -3.105 1.00 88.50 263 THR A O 1
ATOM 2033 N N . ALA A 1 264 ? -0.861 14.569 -3.676 1.00 87.00 264 ALA A N 1
ATOM 2034 C CA . ALA A 1 264 ? 0.555 14.548 -3.330 1.00 87.00 264 ALA A CA 1
ATOM 2035 C C . ALA A 1 264 ? 0.872 15.789 -2.478 1.00 87.00 264 ALA A C 1
ATOM 2037 O O . ALA A 1 264 ? 1.721 16.615 -2.832 1.00 87.00 264 ALA A O 1
ATOM 2038 N N . GLU A 1 265 ? 0.088 15.960 -1.413 1.00 80.81 265 GLU A N 1
ATOM 2039 C CA . GLU A 1 265 ? 0.152 17.087 -0.482 1.00 80.81 265 GLU A CA 1
ATOM 2040 C C . GLU A 1 265 ? 0.671 16.617 0.873 1.00 80.81 265 GLU A C 1
ATOM 2042 O O . GLU A 1 265 ? 0.168 15.652 1.455 1.00 80.81 265 GLU A O 1
ATOM 2047 N N . SER A 1 266 ? 1.677 17.321 1.385 1.00 75.88 266 SER A N 1
ATOM 2048 C CA . SER A 1 266 ? 2.324 17.079 2.661 1.00 75.88 266 SER A CA 1
ATOM 2049 C C . SER A 1 266 ? 2.807 15.627 2.737 1.00 75.88 266 SER A C 1
ATOM 2051 O O . SER A 1 266 ? 3.691 15.217 1.984 1.00 75.88 266 SER A O 1
ATOM 2053 N N . HIS A 1 267 ? 2.212 14.830 3.625 1.00 79.75 267 HIS A N 1
ATOM 2054 C CA . HIS A 1 267 ? 2.511 13.411 3.796 1.00 79.75 267 HIS A CA 1
ATOM 2055 C C . HIS A 1 267 ? 1.283 12.541 3.478 1.00 79.75 267 HIS A C 1
ATOM 2057 O O . HIS A 1 267 ? 1.222 11.390 3.904 1.00 79.75 267 HIS A O 1
ATOM 2063 N N . SER A 1 268 ? 0.304 13.076 2.736 1.00 85.56 268 SER A N 1
ATOM 2064 C CA . SER A 1 268 ? -0.959 12.404 2.431 1.00 85.56 268 SER A CA 1
ATOM 2065 C C . SER A 1 268 ? -1.054 11.990 0.965 1.00 85.56 268 SER A C 1
ATOM 2067 O O . SER A 1 268 ? -0.917 12.837 0.080 1.00 85.56 268 SER A O 1
ATOM 2069 N N . PRO A 1 269 ? -1.374 10.712 0.691 1.00 90.88 269 PRO A N 1
ATOM 2070 C CA . PRO A 1 269 ? -1.658 10.249 -0.662 1.00 90.88 269 PRO A CA 1
ATOM 2071 C C . PRO A 1 269 ? -3.105 10.518 -1.108 1.00 90.88 269 PRO A C 1
ATOM 2073 O O . PRO A 1 269 ? -3.433 10.382 -2.289 1.00 90.88 269 PRO A O 1
ATOM 2076 N N . TYR A 1 270 ? -3.980 10.894 -0.170 1.00 91.50 270 TYR A N 1
ATOM 2077 C CA . TYR A 1 270 ? -5.393 11.165 -0.417 1.00 91.50 270 TYR A CA 1
ATOM 2078 C C . TYR A 1 270 ? -5.874 12.383 0.359 1.00 91.50 270 TYR A C 1
ATOM 2080 O O . TYR A 1 270 ? -5.398 12.698 1.452 1.00 91.50 270 TYR A O 1
ATOM 2088 N N . GLN A 1 271 ? -6.874 13.030 -0.216 1.00 90.31 271 GLN A N 1
ATOM 2089 C CA . GLN A 1 271 ? -7.668 14.072 0.406 1.00 90.31 271 GLN A CA 1
ATOM 2090 C C . GLN A 1 271 ? -9.140 13.679 0.359 1.00 90.31 271 GLN A C 1
ATOM 2092 O O . GLN A 1 271 ? -9.584 12.911 -0.497 1.00 90.31 271 GLN A O 1
ATOM 2097 N N . TYR A 1 272 ? -9.897 14.220 1.300 1.00 90.88 272 TYR A N 1
ATOM 2098 C CA . TYR A 1 272 ? -11.251 13.793 1.584 1.00 90.88 272 TYR A CA 1
ATOM 2099 C C . TYR A 1 272 ? -12.165 14.997 1.709 1.00 90.88 272 TYR A C 1
ATOM 2101 O O . TYR A 1 272 ? -11.869 15.925 2.464 1.00 90.88 272 TYR A O 1
ATOM 2109 N N . MET A 1 273 ? -13.313 14.943 1.038 1.00 91.00 273 MET A N 1
ATOM 2110 C CA . MET A 1 273 ? -14.420 15.828 1.365 1.00 91.00 273 MET A CA 1
ATOM 2111 C C . MET A 1 273 ? -15.164 15.223 2.547 1.00 91.00 273 MET A C 1
ATOM 2113 O O . MET A 1 273 ? -15.737 14.136 2.442 1.00 91.00 273 MET A O 1
ATOM 2117 N N . ILE A 1 274 ? -15.171 15.934 3.664 1.00 88.94 274 ILE A N 1
ATOM 2118 C CA . ILE A 1 274 ? -15.910 15.563 4.861 1.00 88.94 274 ILE A CA 1
ATOM 2119 C C . ILE A 1 274 ? -17.136 16.455 5.012 1.00 88.94 274 ILE A C 1
ATOM 2121 O O . ILE A 1 274 ? -17.054 17.673 4.865 1.00 88.94 274 ILE A O 1
ATOM 2125 N N . SER A 1 275 ? -18.281 15.844 5.297 1.00 89.19 275 SER A N 1
ATOM 2126 C CA . SER A 1 275 ? -19.579 16.513 5.344 1.00 89.19 275 SER A CA 1
ATOM 2127 C C . SER A 1 275 ? -20.196 16.427 6.733 1.00 89.19 275 SER A C 1
ATOM 2129 O O . SER A 1 275 ? -20.257 15.352 7.337 1.00 89.19 275 SER A O 1
ATOM 2131 N N . SER A 1 276 ? -20.680 17.569 7.220 1.00 82.88 276 SER A N 1
ATOM 2132 C CA . SER A 1 276 ? -21.481 17.690 8.436 1.00 82.88 276 SER A CA 1
ATOM 2133 C C . SER A 1 276 ? -22.795 18.417 8.125 1.00 82.88 276 SER A C 1
ATOM 2135 O O . SER A 1 276 ? -22.756 19.480 7.501 1.00 82.88 276 SER A O 1
ATOM 2137 N N . PRO A 1 277 ? -23.954 17.914 8.596 1.00 76.44 277 PRO A N 1
ATOM 2138 C CA . PRO A 1 277 ? -25.234 18.605 8.436 1.00 76.44 277 PRO A CA 1
ATOM 2139 C C . PRO A 1 277 ? -25.269 19.995 9.082 1.00 76.44 277 PRO A C 1
ATOM 2141 O O . PRO A 1 277 ? -26.031 20.853 8.652 1.00 76.44 277 PRO A O 1
ATOM 2144 N N . THR A 1 278 ? -24.463 20.219 10.124 1.00 77.44 278 THR A N 1
ATOM 2145 C CA . THR A 1 278 ? -24.465 21.463 10.907 1.00 77.44 278 THR A CA 1
ATOM 2146 C C . THR A 1 278 ? -23.331 22.410 10.531 1.00 77.44 278 THR A C 1
ATOM 2148 O O . THR A 1 278 ? -23.482 23.621 10.659 1.00 77.44 278 THR A O 1
ATOM 2151 N N . LEU A 1 279 ? -22.194 21.879 10.075 1.00 78.12 279 LEU A N 1
ATOM 2152 C CA . LEU A 1 279 ? -20.978 22.660 9.812 1.00 78.12 279 LEU A CA 1
ATOM 2153 C C . LEU A 1 279 ? -20.624 22.769 8.319 1.00 78.12 279 LEU A C 1
ATOM 2155 O O . LEU A 1 279 ? -19.750 23.559 7.953 1.00 78.12 279 LEU A O 1
ATOM 2159 N N . GLY A 1 280 ? -21.324 22.029 7.455 1.00 83.75 280 GLY A N 1
ATOM 2160 C CA . GLY A 1 280 ? -21.095 21.995 6.014 1.00 83.75 280 GLY A CA 1
ATOM 2161 C C . GLY A 1 280 ? -19.943 21.075 5.602 1.00 83.75 280 GLY A C 1
ATOM 2162 O O . GLY A 1 280 ? -19.530 20.191 6.357 1.00 83.75 280 GLY A O 1
ATOM 2163 N N . ASN A 1 281 ? -19.448 21.278 4.377 1.00 87.94 281 ASN A N 1
ATOM 2164 C CA . ASN A 1 281 ? -18.393 20.465 3.769 1.00 87.94 281 ASN A CA 1
ATOM 2165 C C . ASN A 1 281 ? -17.005 21.097 3.949 1.00 87.94 281 ASN A C 1
ATOM 2167 O O . ASN A 1 281 ? -16.861 22.319 3.858 1.00 87.94 281 ASN A O 1
ATOM 2171 N N . LEU A 1 282 ? -15.987 20.259 4.146 1.00 85.25 282 LEU A N 1
ATOM 2172 C CA . LEU A 1 282 ? -14.576 20.644 4.236 1.00 85.25 282 LEU A CA 1
ATOM 2173 C C . LEU A 1 282 ? -13.711 19.657 3.443 1.00 85.25 282 LEU A C 1
ATOM 2175 O O . LEU A 1 282 ? -13.964 18.457 3.503 1.00 85.25 282 LEU A O 1
ATOM 2179 N N . TRP A 1 283 ? -12.674 20.141 2.754 1.00 87.25 283 TRP A N 1
ATOM 2180 C CA . TRP A 1 283 ? -11.614 19.283 2.220 1.00 87.25 283 TRP A CA 1
ATOM 2181 C C . TRP A 1 283 ? -10.449 19.201 3.200 1.00 87.25 283 TRP A C 1
ATOM 2183 O O . TRP A 1 283 ? -9.975 20.220 3.712 1.00 87.25 283 TRP A O 1
ATOM 2193 N N . VAL A 1 284 ? -10.008 17.977 3.480 1.00 84.06 284 VAL A N 1
ATOM 2194 C CA . VAL A 1 284 ? -8.966 17.676 4.469 1.00 84.06 284 VAL A CA 1
ATOM 2195 C C . VAL A 1 284 ? -8.038 16.574 3.975 1.00 84.06 284 VAL A C 1
ATOM 2197 O O . VAL A 1 284 ? -8.434 15.737 3.164 1.00 84.06 284 VAL A O 1
ATOM 2200 N N . LEU A 1 285 ? -6.802 16.566 4.467 1.00 86.75 285 LEU A N 1
ATOM 2201 C CA . LEU A 1 285 ? -5.806 15.553 4.129 1.00 86.75 285 LEU A CA 1
ATOM 2202 C C . LEU A 1 285 ? -5.993 14.298 4.994 1.00 86.75 285 LEU A C 1
ATOM 2204 O O . LEU A 1 285 ? -6.462 14.382 6.130 1.00 86.75 285 LEU A O 1
ATOM 2208 N N . GLU A 1 286 ? -5.632 13.124 4.465 1.00 86.75 286 GLU A N 1
ATOM 2209 C CA . GLU A 1 286 ? -5.782 11.837 5.166 1.00 86.75 286 GLU A CA 1
ATOM 2210 C C . GLU A 1 286 ? -5.159 11.839 6.568 1.00 86.75 286 GLU A C 1
ATOM 2212 O O . GLU A 1 286 ? -5.759 11.339 7.516 1.00 86.75 286 GLU A O 1
ATOM 2217 N N . GLN A 1 287 ? -3.971 12.433 6.698 1.00 82.38 287 GLN A N 1
ATOM 2218 C CA . GLN A 1 287 ? -3.219 12.561 7.952 1.00 82.38 287 GLN A CA 1
ATOM 2219 C C . GLN A 1 287 ? -3.971 13.313 9.069 1.00 82.38 287 GLN A C 1
ATOM 2221 O O . GLN A 1 287 ? -3.705 13.096 10.249 1.00 82.38 287 GLN A O 1
ATOM 2226 N N . ASP A 1 288 ? -4.901 14.197 8.696 1.00 81.62 288 ASP A N 1
ATOM 2227 C CA . ASP A 1 288 ? -5.660 15.053 9.606 1.00 81.62 288 ASP A CA 1
ATOM 2228 C C . ASP A 1 288 ? -6.987 14.401 10.008 1.00 81.62 288 ASP A C 1
ATOM 2230 O O . ASP A 1 288 ? -7.709 14.902 10.876 1.00 81.62 288 ASP A O 1
ATOM 2234 N N . LEU A 1 289 ? -7.305 13.257 9.400 1.00 79.44 289 LEU A N 1
ATOM 2235 C CA . LEU A 1 289 ? -8.460 12.450 9.725 1.00 79.44 289 LEU A CA 1
ATOM 2236 C C . LEU A 1 289 ? -8.102 11.318 10.670 1.00 79.44 289 LEU A C 1
ATOM 2238 O O . LEU A 1 289 ? -7.159 10.548 10.485 1.00 79.44 289 LEU A O 1
ATOM 2242 N N . MET A 1 290 ? -8.946 11.174 11.678 1.00 68.44 290 MET A N 1
ATOM 2243 C CA . MET A 1 290 ? -8.872 10.082 12.626 1.00 68.44 290 MET A CA 1
ATOM 2244 C C . MET A 1 290 ? -10.021 9.125 12.344 1.00 68.44 290 MET A C 1
ATOM 2246 O O . MET A 1 290 ? -11.189 9.526 12.235 1.00 68.44 290 MET A O 1
ATOM 2250 N N . ASP A 1 291 ? -9.673 7.843 12.221 1.00 61.81 291 ASP A N 1
ATOM 2251 C CA . ASP A 1 291 ? -10.668 6.785 12.313 1.00 61.81 291 ASP A CA 1
ATOM 2252 C C . ASP A 1 291 ? -11.375 6.887 13.669 1.00 61.81 291 ASP A C 1
ATOM 2254 O O . ASP A 1 291 ? -10.850 7.410 14.652 1.00 61.81 291 ASP A O 1
ATOM 2258 N N . ARG A 1 292 ? -12.607 6.384 13.739 1.00 55.88 292 ARG A N 1
ATOM 2259 C CA . ARG A 1 292 ? -13.312 6.269 15.022 1.00 55.88 292 ARG A CA 1
ATOM 2260 C C . ARG A 1 292 ? -12.710 5.187 15.932 1.00 55.88 292 ARG A C 1
ATOM 2262 O O . ARG A 1 292 ? -13.311 4.870 16.956 1.00 55.88 292 ARG A O 1
ATOM 2269 N N . THR A 1 293 ? -11.552 4.617 15.591 1.00 41.88 293 THR A N 1
ATOM 2270 C CA . THR A 1 293 ? -10.870 3.623 16.421 1.00 41.88 293 THR A CA 1
ATOM 2271 C C . THR A 1 293 ? -10.198 4.329 17.592 1.00 41.88 293 THR A C 1
ATOM 2273 O O . THR A 1 293 ? -9.118 4.901 17.505 1.00 41.88 293 THR A O 1
ATOM 2276 N N . ILE A 1 294 ? -10.903 4.297 18.716 1.00 38.59 294 ILE A N 1
ATOM 2277 C CA . ILE A 1 294 ? -10.398 4.592 20.052 1.00 38.59 294 ILE A CA 1
ATOM 2278 C C . ILE A 1 294 ? -9.202 3.662 20.329 1.00 38.59 294 ILE A C 1
ATOM 2280 O O . ILE A 1 294 ? -9.349 2.442 20.241 1.00 38.59 294 ILE A O 1
ATOM 2284 N N . TRP A 1 295 ? -8.032 4.206 20.678 1.00 34.56 295 TRP A N 1
ATOM 2285 C CA . TRP A 1 295 ? -6.878 3.409 21.110 1.00 34.56 295 TRP A CA 1
ATOM 2286 C C . TRP A 1 295 ? -6.914 3.287 22.643 1.00 34.56 295 TRP A C 1
ATOM 2288 O O . TRP A 1 295 ? -7.081 4.264 23.357 1.00 34.56 295 TRP A O 1
ATOM 2298 N N . PHE A 1 296 ? -6.801 2.083 23.199 1.00 35.16 296 PHE A N 1
ATOM 2299 C CA . PHE A 1 296 ? -6.664 1.878 24.649 1.00 35.16 296 PHE A CA 1
ATOM 2300 C C . PHE A 1 296 ? -5.182 1.584 24.931 1.00 35.16 296 PHE A C 1
ATOM 2302 O O . PHE A 1 296 ? -4.677 0.572 24.452 1.00 35.16 296 PHE A O 1
ATOM 2309 N N . ILE A 1 297 ? -4.458 2.444 25.667 1.00 38.56 297 ILE A N 1
ATOM 2310 C CA . ILE A 1 297 ? -2.971 2.391 25.681 1.00 38.56 297 ILE A CA 1
ATOM 2311 C C . ILE A 1 297 ? -2.361 1.187 26.394 1.00 38.56 297 ILE A C 1
ATOM 2313 O O . ILE A 1 297 ? -1.148 0.991 26.358 1.00 38.56 297 ILE A O 1
ATOM 2317 N N . THR A 1 298 ? -3.111 0.369 27.116 1.00 36.28 298 THR A N 1
ATOM 2318 C CA . THR A 1 298 ? -2.434 -0.650 27.919 1.00 36.28 298 THR A CA 1
ATOM 2319 C C . THR A 1 298 ? -2.268 -1.938 27.125 1.00 36.28 298 THR A C 1
ATOM 2321 O O . THR A 1 298 ? -3.249 -2.632 26.867 1.00 36.28 298 THR A O 1
ATOM 2324 N N . LYS A 1 299 ? -1.007 -2.273 26.795 1.00 34.44 299 LYS A N 1
ATOM 2325 C CA . LYS A 1 299 ? -0.511 -3.626 26.474 1.00 34.44 299 LYS A CA 1
ATOM 2326 C C . LYS A 1 299 ? -0.755 -4.581 27.660 1.00 34.44 299 LYS A C 1
ATOM 2328 O O . LYS A 1 299 ? 0.184 -5.102 28.252 1.00 34.44 299 LYS A O 1
ATOM 2333 N N . GLU A 1 300 ? -2.007 -4.753 28.069 1.00 34.94 300 GLU A N 1
ATOM 2334 C CA . GLU A 1 300 ? -2.396 -5.751 29.061 1.00 34.94 300 GLU A CA 1
ATOM 2335 C C . GLU A 1 300 ? -2.770 -7.041 28.314 1.00 34.94 300 GLU A C 1
ATOM 2337 O O . GLU A 1 300 ? -3.516 -6.964 27.334 1.00 34.94 300 GLU A O 1
ATOM 2342 N N . PRO A 1 301 ? -2.258 -8.221 28.717 1.00 33.16 301 PRO A N 1
ATOM 2343 C CA . PRO A 1 301 ? -2.197 -9.406 27.848 1.00 33.16 301 PRO A CA 1
ATOM 2344 C C . PRO A 1 301 ? -3.548 -10.064 27.519 1.00 33.16 301 PRO A C 1
ATOM 2346 O O . PRO A 1 301 ? -3.576 -11.131 26.918 1.00 33.16 301 PRO A O 1
ATOM 2349 N N . PHE A 1 302 ? -4.674 -9.474 27.921 1.00 42.97 302 PHE A N 1
ATOM 2350 C CA . PHE A 1 302 ? -5.956 -10.181 28.009 1.00 42.97 302 PHE A CA 1
ATOM 2351 C C . PHE A 1 302 ? -7.136 -9.372 27.445 1.00 42.97 302 PHE A C 1
ATOM 2353 O O . PHE A 1 302 ? -8.280 -9.528 27.864 1.00 42.97 302 PHE A O 1
ATOM 2360 N N . MET A 1 303 ? -6.854 -8.492 26.482 1.00 37.78 303 MET A N 1
ATOM 2361 C CA . MET A 1 303 ? -7.819 -7.581 25.862 1.00 37.78 303 MET A CA 1
ATOM 2362 C C . MET A 1 303 ? -8.409 -8.170 24.570 1.00 37.78 303 MET A C 1
ATOM 2364 O O . MET A 1 303 ? -7.714 -8.254 23.561 1.00 37.78 303 MET A O 1
ATOM 2368 N N . ASN A 1 304 ? -9.715 -8.467 24.554 1.00 32.78 304 ASN A N 1
ATOM 2369 C CA . ASN A 1 304 ? -10.502 -8.504 23.315 1.00 32.78 304 ASN A CA 1
ATOM 2370 C C . ASN A 1 304 ? -11.648 -7.473 23.370 1.00 32.78 304 ASN A C 1
ATOM 2372 O O . ASN A 1 304 ? -12.737 -7.750 23.858 1.00 32.78 304 ASN A O 1
ATOM 2376 N N . GLN A 1 305 ? -11.319 -6.244 22.961 1.00 48.06 305 GLN A N 1
ATOM 2377 C CA . GLN A 1 305 ? -12.017 -5.402 21.969 1.00 48.06 305 GLN A CA 1
ATOM 2378 C C . GLN A 1 305 ? -13.568 -5.367 21.927 1.00 48.06 305 GLN A C 1
ATOM 2380 O O . GLN A 1 305 ? -14.141 -5.237 20.849 1.00 48.06 305 GLN A O 1
ATOM 2385 N N . GLY A 1 306 ? -14.268 -5.410 23.065 1.00 28.61 306 GLY A N 1
ATOM 2386 C CA . GLY A 1 306 ? -15.729 -5.265 23.111 1.00 28.61 306 GLY A CA 1
ATOM 2387 C C . GLY A 1 306 ? -16.222 -4.600 24.394 1.00 28.61 306 GLY A C 1
ATOM 2388 O O . GLY A 1 306 ? -15.781 -4.919 25.492 1.00 28.61 306 GLY A O 1
ATOM 2389 N N . HIS A 1 307 ? -17.129 -3.642 24.239 1.00 36.22 307 HIS A N 1
ATOM 2390 C CA . HIS A 1 307 ? -17.732 -2.828 25.289 1.00 36.22 307 HIS A CA 1
ATOM 2391 C C . HIS A 1 307 ? -18.269 -3.648 26.472 1.00 36.22 307 HIS A C 1
ATOM 2393 O O . HIS A 1 307 ? -18.949 -4.657 26.294 1.00 36.22 307 HIS A O 1
ATOM 2399 N N . ASN A 1 308 ? -18.051 -3.150 27.693 1.00 38.31 308 ASN A N 1
ATOM 2400 C CA . ASN A 1 308 ? -18.544 -3.757 28.929 1.00 38.31 308 ASN A CA 1
ATOM 2401 C C . ASN A 1 308 ? -20.051 -3.475 29.143 1.00 38.31 308 ASN A C 1
ATOM 2403 O O . ASN A 1 308 ? -20.417 -2.806 30.106 1.00 38.31 308 ASN A O 1
ATOM 2407 N N . GLN A 1 309 ? -20.875 -4.013 28.223 1.00 35.81 309 GLN A N 1
ATOM 2408 C CA . GLN A 1 309 ? -22.341 -4.238 28.242 1.00 35.81 309 GLN A CA 1
ATOM 2409 C C . GLN A 1 309 ? -23.148 -3.715 27.032 1.00 35.81 309 GLN A C 1
ATOM 2411 O O . GLN A 1 309 ? -24.247 -3.199 27.178 1.00 35.81 309 GLN A O 1
ATOM 2416 N N . ASN A 1 310 ? -22.662 -3.951 25.811 1.00 29.09 310 ASN A N 1
ATOM 2417 C CA . ASN A 1 310 ? -23.538 -4.410 24.723 1.00 29.09 310 ASN A CA 1
ATOM 2418 C C . ASN A 1 310 ? -22.695 -5.281 23.775 1.00 29.09 310 ASN A C 1
ATOM 2420 O O . ASN A 1 310 ? -21.662 -4.810 23.295 1.00 29.09 310 ASN A O 1
ATOM 2424 N N . PRO A 1 311 ? -23.061 -6.553 23.550 1.00 26.08 311 PRO A N 1
ATOM 2425 C CA .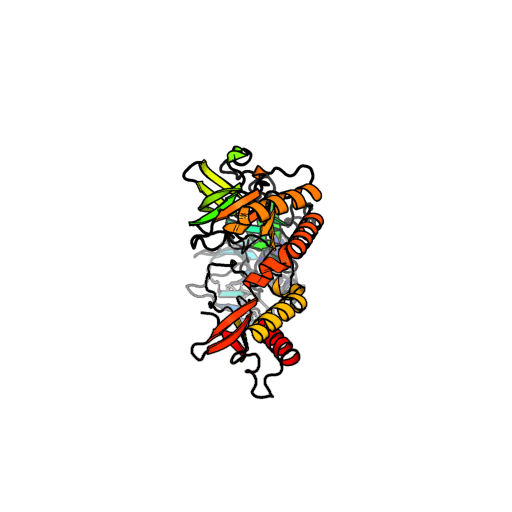 PRO A 1 311 ? -22.291 -7.456 22.713 1.00 26.08 311 PRO A CA 1
ATOM 2426 C C . PRO A 1 311 ? -22.415 -7.029 21.248 1.00 26.08 311 PRO A C 1
ATOM 2428 O O . PRO A 1 311 ? -23.367 -7.408 20.573 1.00 26.08 311 PRO A O 1
ATOM 2431 N N . GLU A 1 312 ? -21.431 -6.303 20.715 1.00 28.22 312 GLU A N 1
ATOM 2432 C CA . GLU A 1 312 ? -21.114 -6.491 19.301 1.00 28.22 312 GLU A CA 1
ATOM 2433 C C . GLU A 1 312 ? -20.324 -7.790 19.170 1.00 28.22 312 GLU A C 1
ATOM 2435 O O . GLU A 1 312 ? -19.144 -7.935 19.490 1.00 28.22 312 GLU A O 1
ATOM 2440 N N . VAL A 1 313 ? -21.112 -8.780 18.781 1.00 37.09 313 VAL A N 1
ATOM 2441 C CA . VAL A 1 313 ? -20.796 -10.156 18.476 1.00 37.09 313 VAL A CA 1
ATOM 2442 C C . VAL A 1 313 ? -19.687 -10.218 17.426 1.00 37.09 313 VAL A C 1
ATOM 2444 O O . VAL A 1 313 ? -19.931 -10.169 16.226 1.00 37.09 313 VAL A O 1
ATOM 2447 N N . LYS A 1 314 ? -18.464 -10.489 17.877 1.00 34.16 314 LYS A N 1
ATOM 2448 C CA . LYS A 1 314 ? -17.663 -11.534 17.233 1.00 34.16 314 LYS A CA 1
ATOM 2449 C C . LYS A 1 314 ? -17.689 -12.768 18.137 1.00 34.16 314 LYS A C 1
ATOM 2451 O O . LYS A 1 314 ? -16.786 -13.011 18.924 1.00 34.16 314 LYS A O 1
ATOM 2456 N N . ASN A 1 315 ? -18.800 -13.504 18.034 1.00 44.09 315 ASN A N 1
ATOM 2457 C CA . ASN A 1 315 ? -19.119 -14.810 18.641 1.00 44.09 315 ASN A CA 1
ATOM 2458 C C . ASN A 1 315 ? -19.666 -14.879 20.092 1.00 44.09 315 ASN A C 1
ATOM 2460 O O . ASN A 1 315 ? -19.922 -15.985 20.556 1.00 44.09 315 ASN A O 1
ATOM 2464 N N . GLY A 1 316 ? -19.947 -13.754 20.769 1.00 46.53 316 GLY A N 1
ATOM 2465 C CA . GLY A 1 316 ? -21.040 -13.624 21.764 1.00 46.53 316 GLY A CA 1
ATOM 2466 C C . GLY A 1 316 ? -21.072 -14.562 22.986 1.00 46.53 316 GLY A C 1
ATOM 2467 O O . GLY A 1 316 ? -22.117 -15.151 23.252 1.00 46.53 316 GLY A O 1
ATOM 2468 N N . LYS A 1 317 ? -19.971 -14.732 23.731 1.00 58.53 317 LYS A N 1
ATOM 2469 C CA . LYS A 1 317 ? -19.891 -15.765 24.778 1.00 58.53 317 LYS A CA 1
ATOM 2470 C C . LYS A 1 317 ? -19.101 -15.328 26.028 1.00 58.53 317 LYS A C 1
ATOM 2472 O O . LYS A 1 317 ? -17.890 -15.513 26.073 1.00 58.53 317 LYS A O 1
ATOM 2477 N N . LEU A 1 318 ? -19.779 -14.754 27.033 1.00 65.19 318 LEU A N 1
ATOM 2478 C CA . LEU A 1 318 ? -19.215 -14.545 28.380 1.00 65.19 318 LEU A CA 1
ATOM 2479 C C . LEU A 1 318 ? -19.191 -15.865 29.149 1.00 65.19 318 LEU A C 1
ATOM 2481 O O . LEU A 1 318 ? -19.963 -16.775 28.856 1.00 65.19 318 LEU A O 1
ATOM 2485 N N . TYR A 1 319 ? -18.336 -15.961 30.160 1.00 79.19 319 TYR A N 1
ATOM 2486 C CA . TYR A 1 319 ? -18.226 -17.145 30.998 1.00 79.19 319 TYR A CA 1
ATOM 2487 C C . TYR A 1 319 ? -18.631 -16.835 32.435 1.00 79.19 319 TYR A C 1
ATOM 2489 O O . TYR A 1 319 ? -18.469 -15.721 32.941 1.00 79.19 319 TYR A O 1
ATOM 2497 N N . LYS A 1 320 ? -19.144 -17.855 33.111 1.00 84.00 320 LYS A N 1
ATOM 2498 C CA . LYS A 1 320 ? -19.324 -17.861 34.556 1.00 84.00 320 LYS A CA 1
ATOM 2499 C C . LYS A 1 320 ? -18.749 -19.141 35.137 1.00 84.00 320 LYS A C 1
ATOM 2501 O O . LYS A 1 320 ? -18.810 -20.192 34.503 1.00 84.00 320 LYS A O 1
ATOM 2506 N N . THR A 1 321 ? -18.251 -19.062 36.357 1.00 88.75 321 THR A N 1
ATOM 2507 C CA . THR A 1 321 ? -17.796 -20.228 37.113 1.00 88.75 321 THR A CA 1
ATOM 2508 C C . THR A 1 321 ? -18.718 -20.424 38.305 1.00 88.75 321 THR A C 1
ATOM 2510 O O . THR A 1 321 ? -18.972 -19.462 39.027 1.00 88.75 321 THR A O 1
ATOM 2513 N N . VAL A 1 322 ? -19.244 -21.635 38.498 1.00 89.19 322 VAL A N 1
ATOM 2514 C CA . VAL A 1 322 ? -20.296 -21.928 39.484 1.00 89.19 322 VAL A CA 1
ATOM 2515 C C . VAL A 1 322 ? -19.926 -23.139 40.340 1.00 89.19 322 VAL A C 1
ATOM 2517 O O . VAL A 1 322 ? -19.438 -24.136 39.816 1.00 89.19 322 VAL A O 1
ATOM 2520 N N . ILE A 1 323 ? -20.181 -23.051 41.643 1.00 91.44 323 ILE A N 1
ATOM 2521 C CA . ILE A 1 323 ? -20.283 -24.182 42.575 1.00 91.44 323 ILE A CA 1
ATOM 2522 C C . ILE A 1 323 ? -21.762 -24.313 42.939 1.00 91.44 323 ILE A C 1
ATOM 2524 O O . ILE A 1 323 ? -22.362 -23.324 43.361 1.00 91.44 323 ILE A O 1
ATOM 2528 N N . ASN A 1 324 ? -22.340 -25.498 42.772 1.00 91.75 324 ASN A N 1
ATOM 2529 C CA . ASN A 1 324 ? -23.736 -25.790 43.096 1.00 91.75 324 ASN A CA 1
ATOM 2530 C C . ASN A 1 324 ? -23.837 -26.672 44.344 1.00 91.75 324 ASN A C 1
ATOM 2532 O O . ASN A 1 324 ? -22.839 -27.173 44.855 1.00 91.75 324 ASN A O 1
ATOM 2536 N N . ASP A 1 325 ? -25.068 -26.898 44.783 1.00 90.75 325 ASP A N 1
ATOM 2537 C CA . ASP A 1 325 ? -25.462 -27.852 45.815 1.00 90.75 325 ASP A CA 1
ATOM 2538 C C . ASP A 1 325 ? -24.907 -27.542 47.209 1.00 90.75 325 ASP A C 1
ATOM 2540 O O . ASP A 1 325 ? -24.794 -28.431 48.046 1.00 90.75 325 ASP A O 1
ATOM 2544 N N . ILE A 1 326 ? -24.613 -26.269 47.490 1.00 91.38 326 ILE A N 1
ATOM 2545 C CA . ILE A 1 326 ? -24.155 -25.807 48.802 1.00 91.38 326 ILE A CA 1
ATOM 2546 C C . ILE A 1 326 ? -25.325 -25.920 49.800 1.00 91.38 326 ILE A C 1
ATOM 2548 O O . ILE A 1 326 ? -26.367 -25.303 49.567 1.00 91.38 326 ILE A O 1
ATOM 2552 N N . PRO A 1 327 ? -25.204 -26.644 50.930 1.00 89.56 327 PRO A N 1
ATOM 2553 C CA . PRO A 1 327 ? -26.377 -27.015 51.729 1.00 89.56 327 PRO A CA 1
ATOM 2554 C C . PRO A 1 327 ? -26.967 -25.856 52.538 1.00 89.56 327 PRO A C 1
ATOM 2556 O O . PRO A 1 327 ? -28.164 -25.835 52.810 1.00 89.56 327 PRO A O 1
ATOM 2559 N N . LEU A 1 328 ? -26.128 -24.897 52.942 1.00 91.38 328 LEU A N 1
ATOM 2560 C CA . LEU A 1 328 ? -26.497 -23.805 53.843 1.00 91.38 328 LEU A CA 1
ATOM 2561 C C . LEU A 1 328 ? -26.143 -22.443 53.243 1.00 91.38 328 LEU A C 1
ATOM 2563 O O . LEU A 1 328 ? -25.042 -22.241 52.723 1.00 91.38 328 LEU A O 1
ATOM 2567 N N . GLU A 1 329 ? -27.041 -21.473 53.420 1.00 91.69 329 GLU A N 1
ATOM 2568 C CA . GLU A 1 329 ? -26.839 -20.082 52.998 1.00 91.69 329 GLU A CA 1
ATOM 2569 C C . GLU A 1 329 ? -25.589 -19.464 53.632 1.00 91.69 329 GLU A C 1
ATOM 2571 O O . GLU A 1 329 ? -24.810 -18.779 52.969 1.00 91.69 329 GLU A O 1
ATOM 2576 N N . THR A 1 330 ? -25.362 -19.743 54.918 1.00 93.44 330 THR A N 1
ATOM 2577 C CA . THR A 1 330 ? -24.187 -19.277 55.665 1.00 93.44 330 THR A CA 1
ATOM 2578 C C . THR A 1 330 ? -22.888 -19.778 55.037 1.00 93.44 330 THR A C 1
ATOM 2580 O O . THR A 1 330 ? -21.917 -19.020 54.964 1.00 93.44 330 THR A O 1
ATOM 2583 N N . GLY A 1 331 ? -22.884 -21.005 54.509 1.00 91.25 331 GLY A N 1
ATOM 2584 C CA . GLY A 1 331 ? -21.770 -21.574 53.753 1.00 91.25 331 GLY A CA 1
ATOM 2585 C C . GLY A 1 331 ? -21.529 -20.813 52.453 1.00 91.25 331 GLY A C 1
ATOM 2586 O O . GLY A 1 331 ? -20.444 -20.272 52.250 1.00 91.25 331 GLY A O 1
ATOM 2587 N N . ALA A 1 332 ? -22.561 -20.668 51.617 1.00 90.56 332 ALA A N 1
ATOM 2588 C CA . ALA A 1 332 ? -22.456 -19.963 50.337 1.00 90.56 332 ALA A CA 1
ATOM 2589 C C . ALA A 1 332 ? -22.035 -18.489 50.505 1.00 90.56 332 ALA A C 1
ATOM 2591 O O . ALA A 1 332 ? -21.184 -17.982 49.767 1.00 90.56 332 ALA A O 1
ATOM 2592 N N . LYS A 1 333 ? -22.561 -17.813 51.533 1.00 92.19 333 LYS A N 1
ATOM 2593 C CA . LYS A 1 333 ? -22.186 -16.444 51.908 1.00 92.19 333 LYS A CA 1
ATOM 2594 C C . LYS A 1 333 ? -20.720 -16.346 52.335 1.00 92.19 333 LYS A C 1
ATOM 2596 O O . LYS A 1 333 ? -20.026 -15.422 51.904 1.00 92.19 333 LYS A O 1
ATOM 2601 N N . SER A 1 334 ? -20.243 -17.291 53.144 1.00 92.44 334 SER A N 1
ATOM 2602 C CA . SER A 1 334 ? -18.846 -17.342 53.601 1.00 92.44 334 SER A CA 1
ATOM 2603 C C . SER A 1 334 ? -17.891 -17.603 52.439 1.00 92.44 334 SER A C 1
ATOM 2605 O O . SER A 1 334 ? -16.888 -16.904 52.300 1.00 92.44 334 SER A O 1
ATOM 2607 N N . MET A 1 335 ? -18.246 -18.527 51.540 1.00 93.31 335 MET A N 1
ATOM 2608 C CA . MET A 1 335 ? -17.486 -18.794 50.318 1.00 93.31 335 MET A CA 1
ATOM 2609 C C . MET A 1 335 ? -17.420 -17.551 49.425 1.00 93.31 335 MET A C 1
ATOM 2611 O O . MET A 1 335 ? -16.338 -17.175 48.982 1.00 93.31 335 MET A O 1
ATOM 2615 N N . ALA A 1 336 ? -18.540 -16.851 49.215 1.00 90.19 336 ALA A N 1
ATOM 2616 C CA . ALA A 1 336 ? -18.550 -15.601 48.456 1.00 90.19 336 ALA A CA 1
ATOM 2617 C C . ALA A 1 336 ? -17.637 -14.539 49.092 1.00 90.19 336 ALA A C 1
ATOM 2619 O O . ALA A 1 336 ? -16.870 -13.891 48.383 1.00 90.19 336 ALA A O 1
ATOM 2620 N N . GLY A 1 337 ? -17.680 -14.377 50.419 1.00 88.81 337 GLY A N 1
ATOM 2621 C CA . GLY A 1 337 ? -16.791 -13.471 51.153 1.00 88.81 337 GLY A CA 1
ATOM 2622 C C . GLY A 1 337 ? -15.311 -13.811 50.960 1.00 88.81 337 GLY A C 1
ATOM 2623 O O . GLY A 1 337 ? -14.524 -12.941 50.584 1.00 88.81 337 GLY A O 1
ATOM 2624 N N . PHE A 1 338 ? -14.954 -15.085 51.127 1.00 92.69 338 PHE A N 1
ATOM 2625 C CA . PHE A 1 338 ? -13.592 -15.577 50.926 1.00 92.69 338 PHE A CA 1
ATOM 2626 C C . PHE A 1 338 ? -13.107 -15.351 49.489 1.00 92.69 338 PHE A C 1
ATOM 2628 O O . PHE A 1 338 ? -12.008 -14.839 49.272 1.00 92.69 338 PHE A O 1
ATOM 2635 N N . VAL A 1 339 ? -13.933 -15.678 48.490 1.00 91.31 339 VAL A N 1
ATOM 2636 C CA . VAL A 1 339 ? -13.582 -15.490 47.076 1.00 91.31 339 VAL A CA 1
ATOM 2637 C C . VAL A 1 339 ? -13.322 -14.021 46.781 1.00 91.31 339 VAL A C 1
ATOM 2639 O O . VAL A 1 339 ? -12.316 -13.709 46.148 1.00 91.31 339 VAL A O 1
ATOM 2642 N N . ARG A 1 340 ? -14.162 -13.104 47.272 1.00 88.44 340 ARG A N 1
ATOM 2643 C CA . ARG A 1 340 ? -13.958 -11.658 47.081 1.00 88.44 340 ARG A CA 1
ATOM 2644 C C . ARG A 1 340 ? -12.598 -11.201 47.618 1.00 88.44 340 ARG A C 1
ATOM 2646 O O . ARG A 1 340 ? -11.885 -10.488 46.920 1.00 88.44 340 ARG A O 1
ATOM 2653 N N . GLN A 1 341 ? -12.202 -11.663 48.803 1.00 85.81 341 GLN A N 1
ATOM 2654 C CA . GLN A 1 341 ? -10.910 -11.312 49.406 1.00 85.81 341 GLN A CA 1
ATOM 2655 C C . GLN A 1 341 ? -9.710 -11.860 48.617 1.00 85.81 341 GLN A C 1
ATOM 2657 O O . GLN A 1 341 ? -8.695 -11.181 48.499 1.00 85.81 341 GLN A O 1
ATOM 2662 N N . ASN A 1 342 ? -9.838 -13.052 48.026 1.00 86.38 342 ASN A N 1
ATOM 2663 C CA . ASN A 1 342 ? -8.720 -13.765 47.397 1.00 86.38 342 ASN A CA 1
ATOM 2664 C C . ASN A 1 342 ? -8.635 -13.608 45.868 1.00 86.38 342 ASN A C 1
ATOM 2666 O O . ASN A 1 342 ? -7.688 -14.088 45.248 1.00 86.38 342 ASN A O 1
ATOM 2670 N N . THR A 1 343 ? -9.609 -12.947 45.236 1.00 80.31 343 THR A N 1
ATOM 2671 C CA . THR A 1 343 ? -9.660 -12.781 43.769 1.00 80.31 343 THR A CA 1
ATOM 2672 C C . THR A 1 343 ? -9.710 -11.324 43.308 1.00 80.31 343 THR A C 1
ATOM 2674 O O . THR A 1 343 ? -9.777 -11.070 42.105 1.00 80.31 343 THR A O 1
ATOM 2677 N N . TRP A 1 344 ? -9.615 -10.360 44.233 1.00 75.94 344 TRP A N 1
ATOM 2678 C CA . TRP A 1 344 ? -9.626 -8.919 43.945 1.00 75.94 344 TRP A CA 1
ATOM 2679 C C . TRP A 1 344 ? -8.688 -8.491 42.795 1.00 75.94 344 TRP A C 1
ATOM 2681 O O . TRP A 1 344 ? -9.183 -7.828 41.875 1.00 75.94 344 TRP A O 1
ATOM 2691 N N . PRO A 1 345 ? -7.397 -8.900 42.753 1.00 67.44 345 PRO A N 1
ATOM 2692 C CA . PRO A 1 345 ? -6.465 -8.431 41.722 1.00 67.44 345 PRO A CA 1
ATOM 2693 C C . PRO A 1 345 ? -6.830 -8.949 40.331 1.00 67.44 345 PRO A C 1
ATOM 2695 O O . PRO A 1 345 ? -6.513 -8.329 39.321 1.00 67.44 345 PRO A O 1
ATOM 2698 N N . MET A 1 346 ? -7.510 -10.095 40.282 1.00 70.69 346 MET A N 1
ATOM 2699 C CA . MET A 1 346 ? -7.978 -10.686 39.040 1.00 70.69 346 MET A CA 1
ATOM 2700 C C . MET A 1 346 ? -9.279 -10.009 38.620 1.00 70.69 346 MET A C 1
ATOM 2702 O O . MET A 1 346 ? -9.351 -9.397 37.562 1.00 70.69 346 MET A O 1
ATOM 2706 N N . LEU A 1 347 ? -10.310 -10.069 39.463 1.00 72.25 347 LEU A N 1
ATOM 2707 C CA . LEU A 1 347 ? -11.693 -9.774 39.082 1.00 72.25 347 LEU A CA 1
ATOM 2708 C C . LEU A 1 347 ? -12.034 -8.287 38.967 1.00 72.25 347 LEU A C 1
ATOM 2710 O O . LEU A 1 347 ? -13.089 -7.959 38.433 1.00 72.25 347 LEU A O 1
ATOM 2714 N N . THR A 1 348 ? -11.178 -7.385 39.442 1.00 67.75 348 THR A N 1
ATOM 2715 C CA . THR A 1 348 ? -11.392 -5.937 39.271 1.00 67.75 348 THR A CA 1
ATOM 2716 C C . THR A 1 348 ? -10.798 -5.379 37.980 1.00 67.75 348 THR A C 1
ATOM 2718 O O . THR A 1 348 ? -11.134 -4.259 37.574 1.00 67.75 348 THR A O 1
ATOM 2721 N N . ASN A 1 349 ? -9.975 -6.169 37.283 1.00 59.69 349 ASN A N 1
ATOM 2722 C CA . ASN A 1 349 ? -9.528 -5.830 35.940 1.00 59.69 349 ASN A CA 1
ATOM 2723 C C . ASN A 1 349 ? -10.738 -5.813 34.994 1.00 59.69 349 ASN A C 1
ATOM 2725 O O . ASN A 1 349 ? -11.501 -6.774 34.912 1.00 59.69 349 ASN A O 1
ATOM 2729 N N . GLY A 1 350 ? -10.937 -4.673 34.326 1.00 59.47 350 GLY A N 1
ATOM 2730 C CA . GLY A 1 350 ? -12.081 -4.425 33.444 1.00 59.47 350 GLY A CA 1
ATOM 2731 C C . GLY A 1 350 ? -13.216 -3.589 34.048 1.00 59.47 350 GLY A C 1
ATOM 2732 O O . GLY A 1 350 ? -14.212 -3.377 33.372 1.00 59.47 350 GLY A O 1
ATOM 2733 N N . ASN A 1 351 ? -13.113 -3.087 35.284 1.00 73.75 351 ASN A N 1
ATOM 2734 C CA . ASN A 1 351 ? -14.104 -2.139 35.828 1.00 73.75 351 ASN A CA 1
ATOM 2735 C C . ASN A 1 351 ? -13.651 -0.670 35.791 1.00 73.75 351 ASN A C 1
ATOM 2737 O O . ASN A 1 351 ? -14.487 0.229 35.833 1.00 73.75 351 ASN A O 1
ATOM 2741 N N . VAL A 1 352 ? -12.341 -0.429 35.672 1.00 79.81 352 VAL A N 1
ATOM 2742 C CA . VAL A 1 352 ? -11.758 0.907 35.487 1.00 79.81 352 VAL A CA 1
ATOM 2743 C C . VAL A 1 352 ? -10.771 0.864 34.323 1.00 79.81 352 VAL A C 1
ATOM 2745 O O . VAL A 1 352 ? -9.770 0.135 34.376 1.00 79.81 352 VAL A O 1
ATOM 2748 N N . PHE A 1 353 ? -11.056 1.640 33.283 1.00 72.88 353 PHE A N 1
ATOM 2749 C CA . PHE A 1 353 ? -10.316 1.684 32.024 1.00 72.88 353 PHE A CA 1
ATOM 2750 C C . PHE A 1 353 ? -9.530 2.978 31.892 1.00 72.88 353 PHE A C 1
ATOM 2752 O O . PHE A 1 353 ? -9.988 4.014 32.355 1.00 72.88 353 PHE A O 1
ATOM 2759 N N . LEU A 1 354 ? -8.383 2.907 31.217 1.00 71.75 354 LEU A N 1
ATOM 2760 C CA . LEU A 1 354 ? -7.708 4.074 30.662 1.00 71.75 354 LEU A CA 1
ATOM 2761 C C . LEU A 1 354 ? -7.858 4.010 29.143 1.00 71.75 354 LEU A C 1
ATOM 2763 O O . LEU A 1 354 ? -7.491 3.010 28.525 1.00 71.75 354 LEU A O 1
ATOM 2767 N N . ILE A 1 355 ? -8.427 5.059 28.576 1.00 69.25 355 ILE A N 1
ATOM 2768 C CA . ILE A 1 355 ? -8.750 5.200 27.162 1.00 69.25 355 ILE A CA 1
ATOM 2769 C C . ILE A 1 355 ? -7.886 6.328 26.613 1.00 69.25 355 ILE A C 1
ATOM 2771 O O . ILE A 1 355 ? -7.801 7.383 27.236 1.00 69.25 355 ILE A O 1
ATOM 2775 N N . GLU A 1 356 ? -7.242 6.117 25.471 1.00 64.44 356 GLU A N 1
ATOM 2776 C CA . GLU A 1 356 ? -6.515 7.162 24.758 1.00 64.44 356 GLU A CA 1
ATOM 2777 C C . GLU A 1 356 ? -7.317 7.641 23.574 1.00 64.44 356 GLU A C 1
ATOM 2779 O O . GLU A 1 356 ? -7.571 6.938 22.594 1.00 64.44 356 GLU A O 1
ATOM 2784 N N . TYR A 1 357 ? -7.682 8.904 23.671 1.00 55.44 357 TYR A N 1
ATOM 2785 C CA . TYR A 1 357 ? -8.051 9.664 22.510 1.00 55.44 357 TYR A CA 1
ATOM 2786 C C . TYR A 1 357 ? -6.790 10.317 21.946 1.00 55.44 357 TYR A C 1
ATOM 2788 O O . TYR A 1 357 ? -5.816 10.566 22.660 1.00 55.44 357 TYR A O 1
ATOM 2796 N N . PRO A 1 358 ? -6.793 10.669 20.658 1.00 52.50 358 PRO A N 1
ATOM 2797 C CA . PRO A 1 358 ? -5.643 11.330 20.056 1.00 52.50 358 PRO A CA 1
ATOM 2798 C C . PRO A 1 358 ? -5.235 12.639 20.750 1.00 52.50 358 PRO A C 1
ATOM 2800 O O . PRO A 1 358 ? -4.077 13.042 20.650 1.00 52.50 358 PRO A O 1
ATOM 2803 N N . THR A 1 359 ? -6.171 13.271 21.466 1.00 55.66 359 THR A N 1
ATOM 2804 C CA . THR A 1 359 ? -6.051 14.623 22.026 1.00 55.66 359 THR A CA 1
ATOM 2805 C C . THR A 1 359 ? -6.003 14.651 23.556 1.00 55.66 359 THR A C 1
ATOM 2807 O O . THR A 1 359 ? -5.573 15.647 24.127 1.00 55.66 359 THR A O 1
ATOM 2810 N N . HIS A 1 360 ? -6.431 13.574 24.218 1.00 73.50 360 HIS A N 1
ATOM 2811 C CA . HIS A 1 360 ? -6.533 13.461 25.674 1.00 73.50 360 HIS A CA 1
ATOM 2812 C C . HIS A 1 360 ? -6.653 11.988 26.089 1.00 73.50 360 HIS A C 1
ATOM 2814 O O . HIS A 1 360 ? -6.898 11.105 25.270 1.00 73.50 360 HIS A O 1
ATOM 2820 N N . LEU A 1 361 ? -6.524 11.714 27.378 1.00 76.56 361 LEU A N 1
ATOM 2821 C CA . LEU A 1 361 ? -6.853 10.441 27.995 1.00 76.56 361 LEU A CA 1
ATOM 2822 C C . LEU A 1 361 ? -8.202 10.553 28.707 1.00 76.56 361 LEU A C 1
ATOM 2824 O O . LEU A 1 361 ? -8.619 11.631 29.127 1.00 76.56 361 LEU A O 1
ATOM 2828 N N . MET A 1 362 ? -8.861 9.419 28.888 1.00 82.69 362 MET A N 1
ATOM 2829 C CA . MET A 1 362 ? -10.060 9.302 29.706 1.00 82.69 362 MET A CA 1
ATOM 2830 C C . MET A 1 362 ? -9.920 8.103 30.633 1.00 82.69 362 MET A C 1
ATOM 2832 O O . MET A 1 362 ? -9.553 7.010 30.198 1.00 82.69 362 MET A O 1
ATOM 2836 N N . VAL A 1 363 ? -10.271 8.279 31.904 1.00 86.88 363 VAL A N 1
ATOM 2837 C CA . VAL A 1 363 ? -10.484 7.154 32.816 1.00 86.88 363 VAL A CA 1
ATOM 2838 C C . VAL A 1 363 ? -11.978 6.862 32.902 1.00 86.88 363 VAL A C 1
ATOM 2840 O O . VAL A 1 363 ? -12.768 7.743 33.225 1.00 86.88 363 VAL A O 1
ATOM 2843 N N . LYS A 1 364 ? -12.383 5.622 32.622 1.00 84.75 364 LYS A N 1
ATOM 2844 C CA . LYS A 1 364 ? -13.795 5.214 32.619 1.00 84.75 364 LYS A CA 1
ATOM 2845 C C . LYS A 1 364 ? -14.069 4.147 33.667 1.00 84.75 364 LYS A C 1
ATOM 2847 O O . LYS A 1 364 ? -13.458 3.081 33.629 1.00 84.75 364 LYS A O 1
ATOM 2852 N N . VAL A 1 365 ? -15.009 4.413 34.569 1.00 84.38 365 VAL A N 1
ATOM 2853 C CA . VAL A 1 365 ? -15.488 3.479 35.598 1.00 84.38 365 VAL A CA 1
ATOM 2854 C C . VAL A 1 365 ? -16.829 2.893 35.163 1.00 84.38 365 VAL A C 1
ATOM 2856 O O . VAL A 1 365 ? -17.740 3.639 34.806 1.00 84.38 365 VAL A O 1
ATOM 2859 N N . VAL A 1 366 ? -16.969 1.566 35.200 1.00 76.31 366 VAL A N 1
ATOM 2860 C CA . VAL A 1 366 ? -18.179 0.854 34.752 1.00 76.31 366 VAL A CA 1
ATOM 2861 C C . VAL A 1 366 ? -18.754 -0.072 35.824 1.00 76.31 366 VAL A C 1
ATOM 2863 O O . VAL A 1 366 ? -18.048 -0.522 36.729 1.00 76.31 366 VAL A O 1
ATOM 2866 N N . GLY A 1 367 ? -20.041 -0.407 35.678 1.00 71.06 367 GLY A N 1
ATOM 2867 C CA . GLY A 1 367 ? -20.762 -1.290 36.602 1.00 71.06 367 GLY A CA 1
ATOM 2868 C C . GLY A 1 367 ? -21.224 -0.586 37.879 1.00 71.06 367 GLY A C 1
ATOM 2869 O O . GLY A 1 367 ? -21.394 -1.233 38.910 1.00 71.06 367 GLY A O 1
ATOM 2870 N N . VAL A 1 368 ? -21.405 0.736 37.827 1.00 75.62 368 VAL A N 1
ATOM 2871 C CA . VAL A 1 368 ? -21.864 1.542 38.963 1.00 75.62 368 VAL A CA 1
ATOM 2872 C C . VAL A 1 368 ? -23.374 1.413 39.069 1.00 75.62 368 VAL A C 1
ATOM 2874 O O . VAL A 1 368 ? -24.072 1.773 38.132 1.00 75.62 368 VAL A O 1
ATOM 2877 N N . LYS A 1 369 ? -23.916 0.896 40.171 1.00 76.25 369 LYS A N 1
ATOM 2878 C CA . LYS A 1 369 ? -25.377 0.858 40.315 1.00 76.25 369 LYS A CA 1
ATOM 2879 C C . LYS A 1 369 ? -25.942 2.276 40.519 1.00 76.25 369 LYS A C 1
ATOM 2881 O O . LYS A 1 369 ? -25.248 3.103 41.123 1.00 76.25 369 LYS A O 1
ATOM 2886 N N . PRO A 1 370 ? -27.171 2.571 40.059 1.00 80.81 370 PRO A N 1
ATOM 2887 C CA . PRO A 1 370 ? -27.794 3.883 40.202 1.00 80.81 370 PRO A CA 1
ATOM 2888 C C . PRO A 1 370 ? -27.700 4.460 41.619 1.00 80.81 370 PRO A C 1
ATOM 2890 O O . PRO A 1 370 ? -27.252 5.591 41.778 1.00 80.81 370 PRO A O 1
ATOM 2893 N N . GLU A 1 371 ? -27.979 3.660 42.648 1.00 85.44 371 GLU A N 1
ATOM 2894 C CA . GLU A 1 371 ? -27.958 4.084 44.053 1.00 85.44 371 GLU A CA 1
ATOM 2895 C C . GLU A 1 371 ? -26.564 4.468 44.587 1.00 85.44 371 GLU A C 1
ATOM 2897 O O . GLU A 1 371 ? -26.456 5.179 45.581 1.00 85.44 371 GLU A O 1
ATOM 2902 N N . TRP A 1 372 ? -25.487 4.044 43.918 1.00 82.81 372 TRP A N 1
ATOM 2903 C CA . TRP A 1 372 ? -24.100 4.361 44.290 1.00 82.81 372 TRP A CA 1
ATOM 2904 C C . TRP A 1 372 ? -23.477 5.457 43.423 1.00 82.81 372 TRP A C 1
ATOM 2906 O O . TRP A 1 372 ? -22.320 5.827 43.627 1.00 82.81 372 TRP A O 1
ATOM 2916 N N . THR A 1 373 ? -24.216 5.975 42.442 1.00 87.25 373 THR A N 1
ATOM 2917 C CA . THR A 1 373 ? -23.654 6.823 41.385 1.00 87.25 373 THR A CA 1
ATOM 2918 C C . THR A 1 373 ? -23.103 8.136 41.917 1.00 87.25 373 THR A C 1
ATOM 2920 O O . THR A 1 373 ? -21.970 8.487 41.591 1.00 87.25 373 THR A O 1
ATOM 2923 N N . ASP A 1 374 ? -23.841 8.822 42.787 1.00 90.50 374 ASP A N 1
ATOM 2924 C CA . ASP A 1 374 ? -23.408 10.108 43.343 1.00 90.50 374 ASP A CA 1
ATOM 2925 C C . ASP A 1 374 ? -22.191 9.955 44.263 1.00 90.50 374 ASP A C 1
ATOM 2927 O O . ASP A 1 374 ? -21.227 10.727 44.185 1.00 90.50 374 ASP A O 1
ATOM 2931 N N . TYR A 1 375 ? -22.179 8.898 45.080 1.00 91.56 375 TYR A N 1
ATOM 2932 C CA . TYR A 1 375 ? -21.034 8.558 45.923 1.00 91.56 375 TYR A CA 1
ATOM 2933 C C . TYR A 1 375 ? -19.791 8.255 45.078 1.00 91.56 375 TYR A C 1
ATOM 2935 O O . TYR A 1 375 ? -18.727 8.833 45.290 1.00 91.56 375 TYR A O 1
ATOM 2943 N N . MET A 1 376 ? -19.916 7.384 44.076 1.00 89.38 376 MET A N 1
ATOM 2944 C CA . MET A 1 376 ? -18.776 7.017 43.240 1.00 89.38 376 MET A CA 1
ATOM 2945 C C . MET A 1 376 ? -18.292 8.194 42.391 1.00 89.38 376 MET A C 1
ATOM 2947 O O . MET A 1 376 ? -17.084 8.353 42.236 1.00 89.38 376 MET A O 1
ATOM 2951 N N . LYS A 1 377 ? -19.192 9.048 41.885 1.00 92.75 377 LYS A N 1
ATOM 2952 C CA . LYS A 1 377 ? -18.828 10.260 41.136 1.00 92.75 377 LYS A CA 1
ATOM 2953 C C . LYS A 1 377 ? -18.049 11.239 42.011 1.00 92.75 377 LYS A C 1
ATOM 2955 O O . LYS A 1 377 ? -16.995 11.711 41.591 1.00 92.75 377 LYS A O 1
ATOM 2960 N N . SER A 1 378 ? -18.535 11.522 43.220 1.00 92.06 378 SER A N 1
ATOM 2961 C CA . SER A 1 378 ? -17.849 12.439 44.140 1.00 92.06 378 SER A CA 1
ATOM 2962 C C . SER A 1 378 ? -16.460 11.923 44.522 1.00 92.06 378 SER A C 1
ATOM 2964 O O . SER A 1 378 ? -15.495 12.686 44.526 1.00 92.06 378 SER A O 1
ATOM 2966 N N . GLU A 1 379 ? -16.316 10.614 44.724 1.00 93.06 379 GLU A N 1
ATOM 2967 C CA . GLU A 1 379 ? -15.028 10.016 45.056 1.00 93.06 379 GLU A CA 1
ATOM 2968 C C . GLU A 1 379 ? -14.079 9.924 43.849 1.00 93.06 379 GLU A C 1
ATOM 2970 O O . GLU A 1 379 ? -12.876 10.157 43.996 1.00 93.06 379 GLU A O 1
ATOM 2975 N N . CYS A 1 380 ? -14.603 9.683 42.640 1.00 92.81 380 CYS A N 1
ATOM 2976 C CA . CYS A 1 380 ? -13.838 9.823 41.398 1.00 92.81 380 CYS A CA 1
ATOM 2977 C C . CYS A 1 380 ? -13.284 11.241 41.267 1.00 92.81 380 CYS A C 1
ATOM 2979 O O . CYS A 1 380 ? -12.099 11.416 40.983 1.00 92.81 380 CYS A O 1
ATOM 2981 N N . LEU A 1 381 ? -14.116 12.253 41.513 1.00 92.31 381 LEU A N 1
ATOM 2982 C CA . LEU A 1 381 ? -13.711 13.648 41.449 1.00 92.31 381 LEU A CA 1
ATOM 2983 C C . LEU A 1 381 ? -12.654 13.984 42.504 1.00 92.31 381 LEU A C 1
ATOM 2985 O O . LEU A 1 381 ? -11.635 14.585 42.166 1.00 92.31 381 LEU A O 1
ATOM 2989 N N . ARG A 1 382 ? -12.846 13.545 43.753 1.00 94.25 382 ARG A N 1
ATOM 2990 C CA . ARG A 1 382 ? -11.883 13.754 44.843 1.00 94.25 382 ARG A CA 1
ATOM 2991 C C . ARG A 1 382 ? -10.525 13.127 44.526 1.00 94.25 382 ARG A C 1
ATOM 2993 O O . ARG A 1 382 ? -9.496 13.782 44.683 1.00 94.25 382 ARG A O 1
ATOM 3000 N N . LEU A 1 383 ? -10.508 11.876 44.060 1.00 91.62 383 LEU A N 1
ATOM 3001 C CA . LEU A 1 383 ? -9.276 11.175 43.688 1.00 91.62 383 LEU A CA 1
ATOM 3002 C C . LEU A 1 383 ? -8.604 11.807 42.466 1.00 91.62 383 LEU A C 1
ATOM 3004 O O . LEU A 1 383 ? -7.382 11.937 42.452 1.00 91.62 383 LEU A O 1
ATOM 3008 N N . THR A 1 384 ? -9.390 12.246 41.480 1.00 90.88 384 THR A N 1
ATOM 3009 C CA . THR A 1 384 ? -8.873 12.949 40.297 1.00 90.88 384 THR A CA 1
ATOM 3010 C C . THR A 1 384 ? -8.230 14.264 40.704 1.00 90.88 384 THR A C 1
ATOM 3012 O O . THR A 1 384 ? -7.072 14.484 40.374 1.00 90.88 384 THR A O 1
ATOM 3015 N N . LYS A 1 385 ? -8.910 15.089 41.510 1.00 88.31 385 LYS A N 1
ATOM 3016 C CA . LYS A 1 385 ? -8.365 16.356 42.017 1.00 88.31 385 LYS A CA 1
ATOM 3017 C C . LYS A 1 385 ? -7.143 16.181 42.916 1.00 88.31 385 LYS A C 1
ATOM 3019 O O . LYS A 1 385 ? -6.254 17.024 42.909 1.00 88.31 385 LYS A O 1
ATOM 3024 N N . GLY A 1 386 ? -7.058 15.065 43.640 1.00 86.44 386 GLY A N 1
ATOM 3025 C CA . GLY A 1 386 ? -5.864 14.701 44.405 1.00 86.44 386 GLY A CA 1
ATOM 3026 C C . GLY A 1 386 ? -4.648 14.351 43.538 1.00 86.44 386 GLY A C 1
ATOM 3027 O O . GLY A 1 386 ? -3.522 14.439 44.014 1.00 86.44 386 GLY A O 1
ATOM 3028 N N . GLN A 1 387 ? -4.853 13.955 42.279 1.00 82.88 387 GLN A N 1
ATOM 3029 C CA . GLN A 1 387 ? -3.781 13.720 41.302 1.00 82.88 387 GLN A CA 1
ATOM 3030 C C . GLN A 1 387 ? -3.560 14.922 40.371 1.00 82.88 387 GLN A C 1
ATOM 3032 O O . GLN A 1 387 ? -2.456 15.114 39.870 1.00 82.88 387 GLN A O 1
ATOM 3037 N N . ILE A 1 388 ? -4.617 15.698 40.124 1.00 82.75 388 ILE A N 1
ATOM 3038 C CA . ILE A 1 388 ? -4.722 16.768 39.132 1.00 82.75 388 ILE A CA 1
ATOM 3039 C C . ILE A 1 388 ? -5.504 17.924 39.765 1.00 82.75 388 ILE A C 1
ATOM 3041 O O . ILE A 1 388 ? -6.728 18.013 39.651 1.00 82.75 388 ILE A O 1
ATOM 3045 N N . SER A 1 389 ? -4.807 18.819 40.459 1.00 82.94 389 SER A N 1
ATOM 3046 C CA . SER A 1 389 ? -5.440 19.876 41.263 1.00 82.94 389 SER A CA 1
ATOM 3047 C C . SER A 1 389 ? -6.325 20.832 40.451 1.00 82.94 389 SER A C 1
ATOM 3049 O O . SER A 1 389 ? -7.325 21.328 40.967 1.00 82.94 389 SER A O 1
ATOM 3051 N N . ASN A 1 390 ? -6.003 21.053 39.175 1.00 82.88 390 ASN A N 1
ATOM 3052 C CA . ASN A 1 390 ? -6.723 21.933 38.252 1.00 82.88 390 ASN A CA 1
ATOM 3053 C C . ASN A 1 390 ? -7.762 21.210 37.370 1.00 82.88 390 ASN A C 1
ATOM 3055 O O . ASN A 1 390 ? -8.224 21.788 36.386 1.00 82.88 390 ASN A O 1
ATOM 3059 N N . TYR A 1 391 ? -8.132 19.965 37.691 1.00 85.88 391 TYR A N 1
ATOM 3060 C CA . TYR A 1 391 ? -9.122 19.215 36.916 1.00 85.88 391 TYR A CA 1
ATOM 3061 C C . TYR A 1 391 ? -10.487 19.922 36.913 1.00 85.88 391 TYR A C 1
ATOM 3063 O O . TYR A 1 391 ? -11.038 20.247 37.973 1.00 85.88 391 TYR A O 1
ATOM 3071 N N . ASN A 1 392 ? -11.051 20.128 35.721 1.00 84.06 392 ASN A N 1
ATOM 3072 C CA . ASN A 1 392 ? -12.350 20.765 35.548 1.00 84.06 392 ASN A CA 1
ATOM 3073 C C . ASN A 1 392 ? -13.477 19.749 35.760 1.00 84.06 392 ASN A C 1
ATOM 3075 O O . ASN A 1 392 ? -13.624 18.788 35.011 1.00 84.06 392 ASN A O 1
ATOM 3079 N N . GLU A 1 393 ? -14.327 19.980 36.760 1.00 86.00 393 GLU A N 1
ATOM 3080 C CA . GLU A 1 393 ? -15.402 19.045 37.118 1.00 86.00 393 GLU A CA 1
ATOM 3081 C C . GLU A 1 393 ? -16.399 18.800 35.978 1.00 86.00 393 GLU A C 1
ATOM 3083 O O . GLU A 1 393 ? -17.020 17.740 35.929 1.00 86.00 393 GLU A O 1
ATOM 3088 N N . ARG A 1 394 ? -16.532 19.754 35.045 1.00 81.38 394 ARG A N 1
ATOM 3089 C CA . ARG A 1 394 ? -17.402 19.628 33.863 1.00 81.38 394 ARG A CA 1
ATOM 3090 C C . ARG A 1 394 ? -16.954 18.527 32.903 1.00 81.38 394 ARG A C 1
ATOM 3092 O O . ARG A 1 394 ? -17.784 18.009 32.158 1.00 81.38 394 ARG A O 1
ATOM 3099 N N . ASP A 1 395 ? -15.680 18.153 32.953 1.00 82.25 395 ASP A N 1
ATOM 3100 C CA . ASP A 1 395 ? -15.128 17.062 32.153 1.00 82.25 395 ASP A CA 1
ATOM 3101 C C . ASP A 1 395 ? -15.451 15.692 32.778 1.00 82.25 395 ASP A C 1
ATOM 3103 O O . ASP A 1 395 ? -15.225 14.656 32.163 1.00 82.25 395 ASP A O 1
ATOM 3107 N N . MET A 1 396 ? -16.043 15.648 33.983 1.00 88.81 396 MET A N 1
ATOM 3108 C CA . MET A 1 396 ? -16.548 14.410 34.575 1.00 88.81 396 MET A CA 1
ATOM 3109 C C . MET A 1 396 ? -18.034 14.194 34.288 1.00 88.81 396 MET A C 1
ATOM 3111 O O . MET A 1 396 ? -18.893 14.964 34.727 1.00 88.81 396 MET A O 1
ATOM 3115 N N . LYS A 1 397 ? -18.361 13.087 33.619 1.00 88.12 397 LYS A N 1
ATOM 3116 C CA . LYS A 1 397 ? -19.728 12.774 33.185 1.00 88.12 397 LYS A CA 1
ATOM 3117 C C . LYS A 1 397 ? -20.231 11.483 33.811 1.00 88.12 397 LYS A C 1
ATOM 3119 O O . LYS A 1 397 ? -19.482 10.529 33.996 1.00 88.12 397 LYS A O 1
ATOM 3124 N N . VAL A 1 398 ? -21.526 11.462 34.111 1.00 84.50 398 VAL A N 1
ATOM 3125 C CA . VAL A 1 398 ? -22.261 10.232 34.413 1.00 84.50 398 VAL A CA 1
ATOM 3126 C C . VAL A 1 398 ? -23.057 9.869 33.174 1.00 84.50 398 VAL A C 1
ATOM 3128 O O . VAL A 1 398 ? -23.810 10.695 32.662 1.00 84.50 398 VAL A O 1
ATOM 3131 N N . VAL A 1 399 ? -22.894 8.638 32.707 1.00 79.62 399 VAL A N 1
ATOM 3132 C CA . VAL A 1 399 ? -23.618 8.115 31.548 1.00 79.62 399 VAL A CA 1
ATOM 3133 C C . VAL A 1 399 ? -24.521 6.990 32.027 1.00 79.62 399 VAL A C 1
ATOM 3135 O O . VAL A 1 399 ? -24.034 5.956 32.487 1.00 79.62 399 VAL A O 1
ATOM 3138 N N . ALA A 1 400 ? -25.834 7.197 31.945 1.00 73.00 400 ALA A N 1
ATOM 3139 C CA . ALA A 1 400 ? -26.805 6.156 32.255 1.00 73.00 400 ALA A CA 1
ATOM 3140 C C . ALA A 1 400 ? -26.865 5.129 31.119 1.00 73.00 400 ALA A C 1
ATOM 3142 O O . ALA A 1 400 ? -26.921 5.507 29.946 1.00 73.00 400 ALA A O 1
ATOM 3143 N N . GLN A 1 401 ? -26.856 3.837 31.453 1.00 58.88 401 GLN A N 1
ATOM 3144 C CA . GLN A 1 401 ? -27.031 2.792 30.446 1.00 58.88 401 GLN A CA 1
ATOM 3145 C C . GLN A 1 401 ? -28.499 2.652 30.023 1.00 58.88 401 GLN A C 1
ATOM 3147 O O . GLN A 1 401 ? -29.422 2.968 30.776 1.00 58.88 401 GLN A O 1
ATOM 3152 N N . ALA A 1 402 ? -28.711 2.124 28.813 1.00 50.44 402 ALA A N 1
ATOM 3153 C CA . ALA A 1 402 ? -30.038 1.927 28.228 1.00 50.44 402 ALA A CA 1
ATOM 3154 C C . ALA A 1 402 ? -30.937 0.994 29.061 1.00 50.44 402 ALA A C 1
ATOM 3156 O O . ALA A 1 402 ? -32.152 1.181 29.096 1.00 50.44 402 ALA A O 1
ATOM 3157 N N . ASP A 1 403 ? -30.347 0.022 29.762 1.00 54.03 403 ASP A N 1
ATOM 3158 C CA . ASP A 1 403 ? -31.064 -0.921 30.626 1.00 54.03 403 ASP A CA 1
ATOM 3159 C C . ASP A 1 403 ? -31.422 -0.345 32.010 1.00 54.03 403 ASP A C 1
ATOM 3161 O O . ASP A 1 403 ? -32.143 -0.988 32.774 1.00 54.03 403 ASP A O 1
ATOM 3165 N N . LYS A 1 404 ? -30.924 0.862 32.330 1.00 70.69 404 LYS A N 1
ATOM 3166 C CA . LYS A 1 404 ? -31.066 1.571 33.613 1.00 70.69 404 LYS A CA 1
ATOM 3167 C C . LYS A 1 404 ? -30.582 0.791 34.842 1.00 70.69 404 LYS A C 1
ATOM 3169 O O . LYS A 1 404 ? -30.860 1.203 35.967 1.00 70.69 404 LYS A O 1
ATOM 3174 N N . LYS A 1 405 ? -29.855 -0.317 34.665 1.00 61.81 405 LYS A N 1
ATOM 3175 C CA . LYS A 1 405 ? -29.349 -1.136 35.779 1.00 61.81 405 LYS A CA 1
ATOM 3176 C C . LYS A 1 405 ? -28.015 -0.639 36.302 1.00 61.81 405 LYS A C 1
ATOM 3178 O O . LYS A 1 405 ? -27.703 -0.859 37.471 1.00 61.81 405 LYS A O 1
ATOM 3183 N N . TYR A 1 406 ? -27.236 0.013 35.444 1.00 70.81 406 TYR A N 1
ATOM 3184 C CA . TYR A 1 406 ? -25.916 0.524 35.775 1.00 70.81 406 TYR A CA 1
ATOM 3185 C C . TYR A 1 406 ? -25.638 1.854 35.071 1.00 70.81 406 TYR A C 1
ATOM 3187 O O . TYR A 1 406 ? -26.199 2.171 34.026 1.00 70.81 406 TYR A O 1
ATOM 3195 N N . ASN A 1 407 ? -24.699 2.598 35.633 1.00 76.50 407 ASN A N 1
ATOM 3196 C CA . ASN A 1 407 ? -24.157 3.846 35.135 1.00 76.50 407 ASN A CA 1
ATOM 3197 C C . ASN A 1 407 ? -22.653 3.688 34.878 1.00 76.50 407 ASN A C 1
ATOM 3199 O O . ASN A 1 407 ? -21.990 2.773 35.390 1.00 76.50 407 ASN A O 1
ATOM 3203 N N . TRP A 1 408 ? -22.112 4.603 34.080 1.00 83.50 4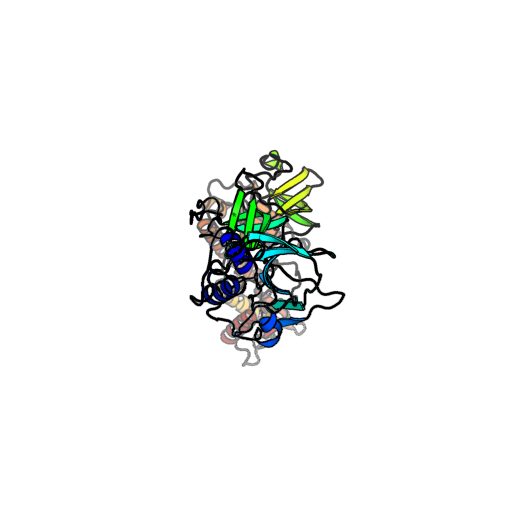08 TRP A N 1
ATOM 3204 C CA . TRP A 1 408 ? -20.678 4.812 33.915 1.00 83.50 408 TRP A CA 1
ATOM 3205 C C . TRP A 1 408 ? -20.285 6.178 34.453 1.00 83.50 408 TRP A C 1
ATOM 3207 O O . TRP A 1 408 ? -21.077 7.119 34.408 1.00 83.50 408 TRP A O 1
ATOM 3217 N N . ILE A 1 409 ? -19.043 6.282 34.912 1.00 85.62 409 ILE A N 1
ATOM 3218 C CA . ILE A 1 409 ? -18.413 7.561 35.233 1.00 85.62 409 ILE A CA 1
ATOM 3219 C C . ILE A 1 409 ? -17.238 7.734 34.278 1.00 85.62 409 ILE A C 1
ATOM 3221 O O . ILE A 1 409 ? -16.345 6.887 34.228 1.00 85.62 409 ILE A O 1
ATOM 3225 N N . GLU A 1 410 ? -17.255 8.812 33.508 1.00 87.88 410 GLU A N 1
ATOM 3226 C CA . GLU A 1 410 ? -16.203 9.180 32.564 1.00 87.88 410 GLU A CA 1
ATOM 3227 C C . GLU A 1 410 ? -15.442 10.374 33.135 1.00 87.88 410 GLU A C 1
ATOM 3229 O O . GLU A 1 410 ? -16.027 11.427 33.372 1.00 87.88 410 GLU A O 1
ATOM 3234 N N . ILE A 1 411 ? -14.153 10.180 33.406 1.00 91.81 411 ILE A N 1
ATOM 323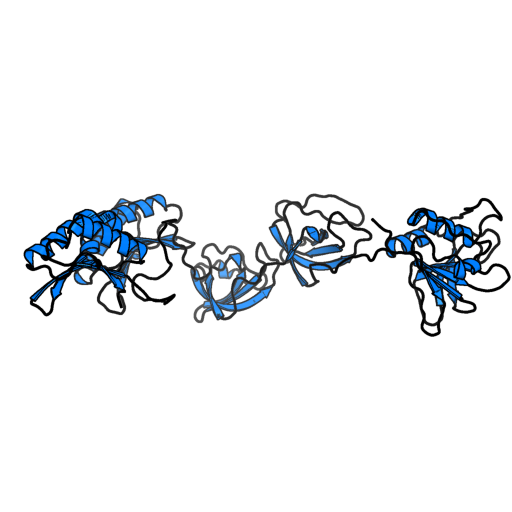5 C CA . ILE A 1 411 ? -13.192 11.205 33.818 1.00 91.81 411 ILE A CA 1
ATOM 3236 C C . ILE A 1 411 ? -12.440 11.592 32.545 1.00 91.81 411 ILE A C 1
ATOM 3238 O O . ILE A 1 411 ? -11.518 10.883 32.134 1.00 91.81 411 ILE A O 1
ATOM 3242 N N . ASP A 1 412 ? -12.924 12.625 31.868 1.00 84.88 412 ASP A N 1
ATOM 3243 C CA . ASP A 1 412 ? -12.552 12.974 30.498 1.00 84.88 412 ASP A CA 1
ATOM 3244 C C . ASP A 1 412 ? -11.454 14.052 30.452 1.00 84.88 412 ASP A C 1
ATOM 3246 O O . ASP A 1 412 ? -11.077 14.613 31.480 1.00 84.88 412 ASP A O 1
ATOM 3250 N N . ASN A 1 413 ? -10.956 14.362 29.254 1.00 79.44 413 ASN A N 1
ATOM 3251 C CA . ASN A 1 413 ? -10.058 15.499 29.006 1.00 79.44 413 ASN A CA 1
ATOM 3252 C C . ASN A 1 413 ? -8.757 15.507 29.850 1.00 79.44 413 ASN A C 1
ATOM 3254 O O . ASN A 1 413 ? -8.248 16.559 30.241 1.00 79.44 413 ASN A O 1
ATOM 3258 N N . LEU A 1 414 ? -8.192 14.334 30.146 1.00 80.62 414 LEU A N 1
ATOM 3259 C CA . LEU A 1 414 ? -6.903 14.232 30.835 1.00 80.62 414 LEU A CA 1
ATOM 3260 C C . LEU A 1 414 ? -5.749 14.474 29.836 1.00 80.62 414 LEU A C 1
ATOM 3262 O O . LEU A 1 414 ? -5.797 13.952 28.726 1.00 80.62 414 LEU A O 1
ATOM 3266 N N . PRO A 1 415 ? -4.679 15.208 30.176 1.00 78.31 415 PRO A N 1
ATOM 3267 C CA . PRO A 1 415 ? -3.545 15.413 29.271 1.00 78.31 415 PRO A CA 1
ATOM 3268 C C . PRO A 1 415 ? -2.880 14.112 28.791 1.00 78.31 415 PRO A C 1
ATOM 3270 O O . PRO A 1 415 ? -2.733 13.145 29.543 1.00 78.31 415 PRO A O 1
ATOM 3273 N N . LYS A 1 416 ? -2.458 14.082 27.521 1.00 71.62 416 LYS A N 1
ATOM 3274 C CA . LYS A 1 416 ? -1.913 12.879 26.864 1.00 71.62 416 LYS A CA 1
ATOM 3275 C C . LYS A 1 416 ? -0.566 12.431 27.441 1.00 71.62 416 LYS A C 1
ATOM 3277 O O . LYS A 1 416 ? -0.292 11.240 27.561 1.00 71.62 416 LYS A O 1
ATOM 3282 N N . ASP A 1 417 ? 0.253 13.390 27.844 1.00 73.50 417 ASP A N 1
ATOM 3283 C CA . ASP A 1 417 ? 1.542 13.203 28.509 1.00 73.50 417 ASP A CA 1
ATOM 3284 C C . ASP A 1 417 ? 1.405 12.691 29.957 1.00 73.50 417 ASP A C 1
ATOM 3286 O O . ASP A 1 417 ? 2.384 12.270 30.571 1.00 73.50 417 ASP A O 1
ATOM 3290 N N . TRP A 1 418 ? 0.188 12.639 30.510 1.00 74.94 418 TRP A N 1
ATOM 3291 C CA . TRP A 1 418 ? -0.080 12.213 31.888 1.00 74.94 418 TRP A CA 1
ATOM 3292 C C . TRP A 1 418 ? -0.467 10.743 32.015 1.00 74.94 418 TRP A C 1
ATOM 3294 O O . TRP A 1 418 ? -1.218 10.346 32.913 1.00 74.94 418 TRP A O 1
ATOM 3304 N N . GLN A 1 419 ? 0.064 9.894 31.145 1.00 72.12 419 GLN A N 1
ATOM 3305 C CA . GLN A 1 419 ? -0.245 8.470 31.155 1.00 72.12 419 GLN A CA 1
ATOM 3306 C C . GLN A 1 419 ? 0.093 7.801 32.498 1.00 72.12 419 GLN A C 1
ATOM 3308 O O . GLN A 1 419 ? -0.705 7.023 33.022 1.00 72.12 419 GLN A O 1
ATOM 3313 N N . ALA A 1 420 ? 1.239 8.132 33.102 1.00 69.12 420 ALA A N 1
ATOM 3314 C CA . ALA A 1 420 ? 1.640 7.593 34.405 1.00 69.12 420 ALA A CA 1
ATOM 3315 C C . ALA A 1 420 ? 0.685 8.025 35.535 1.00 69.12 420 ALA A C 1
ATOM 3317 O O . ALA A 1 420 ? 0.284 7.207 36.365 1.00 69.12 420 ALA A O 1
ATOM 3318 N N . ILE A 1 421 ? 0.271 9.296 35.534 1.00 73.56 421 ILE A N 1
ATOM 3319 C CA . ILE A 1 421 ? -0.683 9.855 36.503 1.00 73.56 421 ILE A CA 1
ATOM 3320 C C . ILE A 1 421 ? -2.055 9.197 36.326 1.00 73.56 421 ILE A C 1
ATOM 3322 O O . ILE A 1 421 ? -2.662 8.761 37.302 1.00 73.56 421 ILE A O 1
ATOM 3326 N N . SER A 1 422 ? -2.512 9.049 35.084 1.00 80.25 422 SER A N 1
ATOM 3327 C CA . SER A 1 422 ? -3.799 8.432 34.751 1.00 80.25 422 SER A CA 1
ATOM 3328 C C . SER A 1 422 ? -3.827 6.940 35.096 1.00 80.25 422 SER A C 1
ATOM 3330 O O . SER A 1 422 ? -4.828 6.434 35.600 1.00 80.25 422 SER A O 1
ATOM 3332 N N . ASN A 1 423 ? -2.707 6.233 34.916 1.00 77.00 423 ASN A N 1
ATOM 3333 C CA . ASN A 1 423 ? -2.550 4.848 35.361 1.00 77.00 423 ASN A CA 1
ATOM 3334 C C . ASN A 1 423 ? -2.583 4.715 36.889 1.00 77.00 423 ASN A C 1
ATOM 3336 O O . ASN A 1 423 ? -3.201 3.781 37.403 1.00 77.00 423 ASN A O 1
ATOM 3340 N N . ARG A 1 424 ? -1.972 5.652 37.621 1.00 80.25 424 ARG A N 1
ATOM 3341 C CA . ARG A 1 424 ? -2.048 5.697 39.087 1.00 80.25 424 ARG A CA 1
ATOM 3342 C C . ARG A 1 424 ? -3.461 6.018 39.571 1.00 80.25 424 ARG A C 1
ATOM 3344 O O . ARG A 1 424 ? -3.968 5.318 40.440 1.00 80.25 424 ARG A O 1
ATOM 3351 N N . LEU A 1 425 ? -4.131 7.004 38.968 1.00 85.06 425 LEU A N 1
ATOM 3352 C CA . LEU A 1 425 ? -5.540 7.313 39.232 1.00 85.06 425 LEU A CA 1
ATOM 3353 C C . LEU A 1 425 ? -6.420 6.075 39.015 1.00 85.06 425 LEU A C 1
ATOM 3355 O O . LEU A 1 425 ? -7.205 5.713 39.889 1.00 85.06 425 LEU A O 1
ATOM 3359 N N . ARG A 1 426 ? -6.233 5.375 37.891 1.00 85.12 426 ARG A N 1
ATOM 3360 C CA . ARG A 1 426 ? -6.898 4.100 37.596 1.00 85.12 426 ARG A CA 1
ATOM 3361 C C . ARG A 1 426 ? -6.652 3.060 38.694 1.00 85.12 426 ARG A C 1
ATOM 3363 O O . ARG A 1 426 ? -7.607 2.418 39.123 1.00 85.12 426 ARG A O 1
ATOM 3370 N N . GLY A 1 427 ? -5.409 2.898 39.151 1.00 81.31 427 GLY A N 1
ATOM 3371 C CA . GLY A 1 427 ? -5.052 1.997 40.254 1.00 81.31 427 GLY A CA 1
ATOM 3372 C C . GLY A 1 427 ? -5.786 2.339 41.552 1.00 81.31 427 GLY A C 1
ATOM 3373 O O . GLY A 1 427 ? -6.471 1.485 42.109 1.00 81.31 427 GLY A O 1
ATOM 3374 N N . ASN A 1 428 ? -5.747 3.609 41.957 1.00 84.31 428 ASN A N 1
ATOM 3375 C CA . ASN A 1 428 ? -6.409 4.096 43.168 1.00 84.31 428 ASN A CA 1
ATOM 3376 C C . ASN A 1 428 ? -7.932 3.897 43.115 1.00 84.31 428 ASN A C 1
ATOM 3378 O O . ASN A 1 428 ? -8.548 3.530 44.111 1.00 84.31 428 ASN A O 1
ATOM 3382 N N . LEU A 1 429 ? -8.557 4.115 41.953 1.00 87.06 429 LEU A N 1
ATOM 3383 C CA . LEU A 1 429 ? -9.992 3.883 41.761 1.00 87.06 429 LEU A CA 1
ATOM 3384 C C . LEU A 1 429 ? -10.342 2.393 41.841 1.00 87.06 429 LEU A C 1
ATOM 3386 O O . LEU A 1 429 ? -11.357 2.036 42.439 1.00 87.06 429 LEU A O 1
ATOM 3390 N N . ARG A 1 430 ? -9.506 1.511 41.272 1.00 83.56 430 ARG A N 1
ATOM 3391 C CA . ARG A 1 430 ? -9.686 0.054 41.394 1.00 83.56 430 ARG A CA 1
ATOM 3392 C C . ARG A 1 430 ? -9.618 -0.377 42.850 1.00 83.56 430 ARG A C 1
ATOM 3394 O O . ARG A 1 430 ? -10.503 -1.098 43.293 1.00 83.56 430 ARG A O 1
ATOM 3401 N N . GLU A 1 431 ? -8.611 0.085 43.580 1.00 82.94 431 GLU A N 1
ATOM 3402 C CA . GLU A 1 431 ? -8.440 -0.216 45.000 1.00 82.94 431 GLU A CA 1
ATOM 3403 C C . GLU A 1 431 ? -9.614 0.318 45.827 1.00 82.94 431 GLU A C 1
ATOM 3405 O O . GLU A 1 431 ? -10.240 -0.435 46.574 1.00 82.94 431 GLU A O 1
ATOM 3410 N N . LYS A 1 432 ? -10.001 1.582 45.618 1.00 86.50 432 LYS A N 1
ATOM 3411 C CA . LYS A 1 432 ? -11.109 2.215 46.341 1.00 86.50 432 LYS A CA 1
ATOM 3412 C C . LYS A 1 432 ? -12.438 1.491 46.137 1.00 86.50 432 LYS A C 1
ATOM 3414 O O . LYS A 1 432 ? -13.215 1.354 47.080 1.00 86.50 432 LYS A O 1
ATOM 3419 N N . PHE A 1 433 ? -12.711 1.044 44.914 1.00 84.25 433 PHE A N 1
ATOM 3420 C CA . PHE A 1 433 ? -14.001 0.463 44.542 1.00 84.25 433 PHE A CA 1
ATOM 3421 C C . PHE A 1 433 ? -13.978 -1.063 44.408 1.00 84.25 433 PHE A C 1
ATOM 3423 O O . PHE A 1 433 ? -14.957 -1.658 43.951 1.00 84.25 433 PHE A O 1
ATOM 3430 N N . CYS A 1 434 ? -12.897 -1.715 44.841 1.00 80.31 434 CYS A N 1
ATOM 3431 C CA . CYS A 1 434 ? -12.685 -3.143 44.630 1.00 80.31 434 CYS A CA 1
ATOM 3432 C C . CYS A 1 434 ? -13.843 -4.001 45.143 1.00 80.31 434 CYS A C 1
ATOM 3434 O O . CYS A 1 434 ? -14.354 -4.852 44.416 1.00 80.31 434 CYS A O 1
ATOM 3436 N N . GLN A 1 435 ? -14.307 -3.736 46.366 1.00 78.94 435 GLN A N 1
ATOM 3437 C CA . GLN A 1 435 ? -15.389 -4.488 47.000 1.00 78.94 435 GLN A CA 1
ATOM 3438 C C . GLN A 1 435 ? -16.716 -4.326 46.255 1.00 78.94 435 GLN A C 1
ATOM 3440 O O . GLN A 1 435 ? -17.467 -5.293 46.117 1.00 78.94 435 GLN A O 1
ATOM 3445 N N . TYR A 1 436 ? -16.982 -3.141 45.700 1.00 77.94 436 TYR A N 1
ATOM 3446 C CA . TYR A 1 436 ? -18.177 -2.895 44.895 1.00 77.94 436 TYR A CA 1
ATOM 3447 C C . TYR A 1 436 ? -18.130 -3.701 43.598 1.00 77.94 436 TYR A C 1
ATOM 3449 O O . TYR A 1 436 ? -19.064 -4.450 43.314 1.00 77.94 436 TYR A O 1
ATOM 3457 N N . PHE A 1 437 ? -17.021 -3.651 42.857 1.00 76.12 437 PHE A N 1
ATOM 3458 C CA . PHE A 1 437 ? -16.866 -4.441 41.631 1.00 76.12 437 PHE A CA 1
ATOM 3459 C C . PHE A 1 437 ? -16.948 -5.943 41.908 1.00 76.12 437 PHE A C 1
ATOM 3461 O O . PHE A 1 437 ? -17.645 -6.677 41.206 1.00 76.12 437 PHE A O 1
ATOM 3468 N N . LEU A 1 438 ? -16.325 -6.401 42.989 1.00 76.00 438 LEU A N 1
ATOM 3469 C CA . LEU A 1 438 ? -16.404 -7.786 43.431 1.00 76.00 438 LEU A CA 1
ATOM 3470 C C . LEU A 1 438 ? -17.824 -8.209 43.810 1.00 76.00 438 LEU A C 1
ATOM 3472 O O . LEU A 1 438 ? -18.218 -9.331 43.503 1.00 76.00 438 LEU A O 1
ATOM 3476 N N . SER A 1 439 ? -18.623 -7.326 44.412 1.00 69.38 439 SER A N 1
ATOM 3477 C CA . SER A 1 439 ? -20.032 -7.613 44.708 1.00 69.38 439 SER A CA 1
ATOM 3478 C C . SER A 1 439 ? -20.879 -7.813 43.444 1.00 69.38 439 SER A C 1
ATOM 3480 O O . SER A 1 439 ? -21.840 -8.577 43.470 1.00 69.38 439 SER A O 1
ATOM 3482 N N . THR A 1 440 ? -20.503 -7.180 42.325 1.00 67.62 440 THR A N 1
ATOM 3483 C CA . THR A 1 440 ? -21.187 -7.357 41.032 1.00 67.62 440 THR A CA 1
ATOM 3484 C C . THR A 1 440 ? -20.783 -8.633 40.296 1.00 67.62 440 THR A C 1
ATOM 3486 O O . THR A 1 440 ? -21.536 -9.106 39.450 1.00 67.62 440 THR A O 1
ATOM 3489 N N . ARG A 1 441 ? -19.611 -9.203 40.608 1.00 77.19 441 ARG A N 1
ATOM 3490 C CA . ARG A 1 441 ? -19.071 -10.392 39.930 1.00 77.19 441 ARG A CA 1
ATOM 3491 C C . ARG A 1 441 ? -19.219 -11.668 40.740 1.00 77.19 441 ARG A C 1
ATOM 3493 O O . ARG A 1 441 ? -19.456 -12.714 40.154 1.00 77.19 441 ARG A O 1
ATOM 3500 N N . VAL A 1 442 ? -19.085 -11.595 42.061 1.00 85.06 442 VAL A N 1
ATOM 3501 C CA . VAL A 1 442 ? -19.158 -12.743 42.969 1.00 85.06 442 VAL A CA 1
ATOM 3502 C C . VAL A 1 442 ? -20.469 -12.670 43.734 1.00 85.06 442 VAL A C 1
ATOM 3504 O O . VAL A 1 442 ? -20.674 -11.771 44.555 1.00 85.06 442 VAL A O 1
ATOM 3507 N N . SER A 1 443 ? -21.355 -13.625 43.483 1.00 83.69 443 SER A N 1
ATOM 3508 C CA . SER A 1 443 ? -22.676 -13.703 44.111 1.00 83.69 443 SER A CA 1
ATOM 3509 C C . SER A 1 443 ? -22.997 -15.135 44.516 1.00 83.69 443 SER A C 1
ATOM 3511 O O . SER A 1 443 ? -22.412 -16.079 43.994 1.00 83.69 443 SER A O 1
ATOM 3513 N N . TYR A 1 444 ? -23.927 -15.288 45.449 1.00 88.25 444 TYR A N 1
ATOM 3514 C CA . TYR A 1 444 ? -24.541 -16.569 45.768 1.00 88.25 444 TYR A CA 1
ATOM 3515 C C . TYR A 1 444 ? -26.058 -16.428 45.652 1.00 88.25 444 TYR A C 1
ATOM 3517 O O . TYR A 1 444 ? -26.580 -15.311 45.693 1.00 88.25 444 TYR A O 1
ATOM 3525 N N . GLY A 1 445 ? -26.756 -17.542 45.476 1.00 85.44 445 GLY A N 1
ATOM 3526 C CA . GLY A 1 445 ? -28.211 -17.564 45.375 1.00 85.44 445 GLY A CA 1
ATOM 3527 C C . GLY A 1 445 ? -28.778 -18.934 45.710 1.00 85.44 445 GLY A C 1
ATOM 3528 O O . GLY A 1 445 ? -28.027 -19.876 45.950 1.00 85.44 445 GLY A O 1
ATOM 3529 N N . LYS A 1 446 ? -30.107 -19.028 45.755 1.00 86.31 446 LYS A N 1
ATOM 3530 C CA . LYS A 1 446 ? -30.834 -20.250 46.109 1.00 86.31 446 LYS A CA 1
ATOM 3531 C C . LYS A 1 446 ? -31.247 -21.016 44.846 1.00 86.31 446 LYS A C 1
ATOM 3533 O O . LYS A 1 446 ? -31.734 -20.413 43.891 1.00 86.31 446 LYS A O 1
ATOM 3538 N N . GLN A 1 447 ? -31.034 -22.325 44.842 1.00 84.25 447 GLN A N 1
ATOM 3539 C CA . GLN A 1 447 ? -31.491 -23.269 43.823 1.00 84.25 447 GLN A CA 1
ATOM 3540 C C . GLN A 1 447 ? -32.957 -23.661 44.068 1.00 84.25 447 GLN A C 1
ATOM 3542 O O . GLN A 1 447 ? -33.502 -23.477 45.158 1.00 84.25 447 GLN A O 1
ATOM 3547 N N . SER A 1 448 ? -33.604 -24.227 43.047 1.00 83.38 448 SER A N 1
ATOM 3548 C CA . SER A 1 448 ? -35.002 -24.677 43.120 1.00 83.38 448 SER A CA 1
ATOM 3549 C C . SER A 1 448 ? -35.238 -25.791 44.144 1.00 83.38 448 SER A C 1
ATOM 3551 O O . SER A 1 448 ? -36.345 -25.920 44.651 1.00 83.38 448 SER A O 1
ATOM 3553 N N . ASP A 1 449 ? -34.210 -26.576 44.462 1.00 82.88 449 ASP A N 1
ATOM 3554 C CA . ASP A 1 449 ? -34.241 -27.664 45.447 1.00 82.88 449 ASP A CA 1
ATOM 3555 C C . ASP A 1 449 ? -33.971 -27.192 46.890 1.00 82.88 449 ASP A C 1
ATOM 3557 O O . ASP A 1 449 ? -33.892 -27.999 47.812 1.00 82.88 449 ASP A O 1
ATOM 3561 N N . GLY A 1 450 ? -33.826 -25.881 47.102 1.00 81.12 450 GLY A N 1
ATOM 3562 C CA . GLY A 1 450 ? -33.586 -25.287 48.413 1.00 81.12 450 GLY A CA 1
ATOM 3563 C C . GLY A 1 450 ? -32.114 -25.148 48.807 1.00 81.12 450 GLY A C 1
ATOM 3564 O O . GLY A 1 450 ? -31.846 -24.433 49.775 1.00 81.12 450 GLY A O 1
ATOM 3565 N N . LYS A 1 451 ? -31.182 -25.751 48.054 1.00 89.25 451 LYS A N 1
ATOM 3566 C CA . LYS A 1 451 ? -29.732 -25.567 48.227 1.00 89.25 451 LYS A CA 1
ATOM 3567 C C . LYS A 1 451 ? -29.278 -24.219 47.672 1.00 89.25 451 LYS A C 1
ATOM 3569 O O . LYS A 1 451 ? -30.080 -23.425 47.181 1.00 89.25 451 LYS A O 1
ATOM 3574 N N . PHE A 1 452 ? -27.984 -23.937 47.750 1.00 90.62 452 PHE A N 1
ATOM 3575 C CA . PHE A 1 452 ? -27.390 -22.682 47.316 1.00 90.62 452 PHE A CA 1
ATOM 3576 C C . PHE A 1 452 ? -26.280 -22.901 46.292 1.00 90.62 452 PHE A C 1
ATOM 3578 O O . PHE A 1 452 ? -25.574 -23.904 46.307 1.00 90.62 452 PHE A O 1
ATOM 3585 N N . TYR A 1 453 ? -26.077 -21.906 45.437 1.00 89.44 453 TYR A N 1
ATOM 3586 C CA . TYR A 1 453 ? -24.943 -21.846 44.526 1.00 89.44 453 TYR A CA 1
ATOM 3587 C C . TYR A 1 453 ? -24.063 -20.640 44.844 1.00 89.44 453 TYR A C 1
ATOM 3589 O O . TYR A 1 453 ? -24.536 -19.615 45.335 1.00 89.44 453 TYR A O 1
ATOM 3597 N N . LEU A 1 454 ? -22.787 -20.739 44.491 1.00 92.62 454 LEU A N 1
ATOM 3598 C CA . LEU A 1 454 ? -21.841 -19.633 44.398 1.00 92.62 454 LEU A CA 1
ATOM 3599 C C . LEU A 1 454 ? -21.473 -19.454 42.930 1.00 92.62 454 LEU A C 1
ATOM 3601 O O . LEU A 1 454 ? -21.146 -20.429 42.261 1.00 92.62 454 LEU A O 1
ATOM 3605 N N . GLN A 1 455 ? -21.457 -18.220 42.435 1.00 87.88 455 GLN A N 1
ATOM 3606 C CA . GLN A 1 455 ? -21.034 -17.933 41.070 1.00 87.88 455 GLN A CA 1
ATOM 3607 C C . GLN A 1 455 ? -20.102 -16.725 40.971 1.00 87.88 455 GLN A C 1
ATOM 3609 O O . GLN A 1 455 ? -20.262 -15.722 41.674 1.00 87.88 455 GLN A O 1
ATOM 3614 N N . ILE A 1 456 ? -19.172 -16.818 40.024 1.00 87.88 456 ILE A N 1
ATOM 3615 C CA . ILE A 1 456 ? -18.392 -15.706 39.488 1.00 87.88 456 ILE A CA 1
ATOM 3616 C C . ILE A 1 456 ? -18.869 -15.469 38.056 1.00 87.88 456 ILE A C 1
ATOM 3618 O O . ILE A 1 456 ? -18.790 -16.384 37.241 1.00 87.88 456 ILE A O 1
ATOM 3622 N N . ILE A 1 457 ? -19.375 -14.277 37.750 1.00 77.69 457 ILE A N 1
ATOM 3623 C CA . ILE A 1 457 ? -19.988 -13.941 36.453 1.00 77.69 457 ILE A CA 1
ATOM 3624 C C . ILE A 1 457 ? -19.181 -12.901 35.666 1.00 77.69 457 ILE A C 1
ATOM 3626 O O . ILE A 1 457 ? -18.283 -12.241 36.199 1.00 77.69 457 ILE A O 1
ATOM 3630 N N . ASN A 1 458 ? -19.559 -12.719 34.398 1.00 72.19 458 ASN A N 1
ATOM 3631 C CA . ASN A 1 458 ? -18.999 -11.749 33.458 1.00 72.19 458 ASN A CA 1
ATOM 3632 C C . ASN A 1 458 ? -17.499 -11.966 33.193 1.00 72.19 458 ASN A C 1
ATOM 3634 O O . ASN A 1 458 ? -16.741 -11.001 33.077 1.00 72.19 458 ASN A O 1
ATOM 3638 N N . ILE A 1 459 ? -17.062 -13.226 33.148 1.00 75.19 459 ILE A N 1
ATOM 3639 C CA . ILE A 1 459 ? -15.675 -13.600 32.864 1.00 75.19 459 ILE A CA 1
ATOM 3640 C C . ILE A 1 459 ? -15.460 -13.537 31.349 1.00 75.19 459 ILE A C 1
ATOM 3642 O O . ILE A 1 459 ? -16.255 -14.052 30.565 1.00 75.19 459 ILE A O 1
ATOM 3646 N N . GLU A 1 460 ? -14.392 -12.867 30.940 1.00 67.81 460 GLU A N 1
ATOM 3647 C CA . GLU A 1 460 ? -14.157 -12.420 29.569 1.00 67.81 460 GLU A CA 1
ATOM 3648 C C . GLU A 1 460 ? -13.790 -13.540 28.587 1.00 67.81 460 GLU A C 1
ATOM 3650 O O . GLU A 1 460 ? -14.005 -13.399 27.386 1.00 67.81 460 GLU A O 1
ATOM 3655 N N . ASN A 1 461 ? -13.225 -14.647 29.074 1.00 71.44 461 ASN A N 1
ATOM 3656 C CA . ASN A 1 461 ? -12.785 -15.760 28.243 1.00 71.44 461 ASN A CA 1
ATOM 3657 C C . ASN A 1 461 ? -12.772 -17.086 29.019 1.00 71.44 461 ASN A C 1
ATOM 3659 O O . ASN A 1 461 ? -12.837 -17.119 30.251 1.00 71.44 461 ASN A O 1
ATOM 3663 N N . ASN A 1 462 ? -12.680 -18.183 28.266 1.00 79.75 462 ASN A N 1
ATOM 3664 C CA . ASN A 1 462 ? -12.708 -19.532 28.816 1.00 79.75 462 ASN A CA 1
ATOM 3665 C C . ASN A 1 462 ? -11.483 -19.833 29.691 1.00 79.75 462 ASN A C 1
ATOM 3667 O O . ASN A 1 462 ? -11.637 -20.413 30.758 1.00 79.75 462 ASN A O 1
ATOM 3671 N N . GLU A 1 463 ? -10.281 -19.427 29.273 1.00 79.69 463 GLU A N 1
ATOM 3672 C CA . GLU A 1 463 ? -9.028 -19.723 29.988 1.00 79.69 463 GLU A CA 1
ATOM 3673 C C . GLU A 1 463 ? -9.063 -19.207 31.425 1.00 79.69 463 GLU A C 1
ATOM 3675 O O . GLU A 1 463 ? -8.763 -19.934 32.370 1.00 79.69 463 GLU A O 1
ATOM 3680 N N . ARG A 1 464 ? -9.528 -17.974 31.613 1.00 76.81 464 ARG A N 1
ATOM 3681 C CA . ARG A 1 464 ? -9.656 -17.372 32.934 1.00 76.81 464 ARG A CA 1
ATOM 3682 C C . ARG A 1 464 ? -10.796 -17.968 33.744 1.00 76.81 464 ARG A C 1
ATOM 3684 O O . ARG A 1 464 ? -10.677 -18.099 34.961 1.00 76.81 464 ARG A O 1
ATOM 3691 N N . ALA A 1 465 ? -11.899 -18.339 33.098 1.00 82.88 465 ALA A N 1
ATOM 3692 C CA . ALA A 1 465 ? -12.977 -19.046 33.780 1.00 82.88 465 ALA A CA 1
ATOM 3693 C C . ALA A 1 465 ? -12.500 -20.411 34.298 1.00 82.88 465 ALA A C 1
ATOM 3695 O O . ALA A 1 465 ? -12.828 -20.783 35.427 1.00 82.88 465 ALA A O 1
ATOM 3696 N N . VAL A 1 466 ? -11.665 -21.104 33.517 1.00 86.06 466 VAL A N 1
ATOM 3697 C CA . VAL A 1 466 ? -10.995 -22.355 33.892 1.00 86.06 466 VAL A CA 1
ATOM 3698 C C . VAL A 1 466 ? -9.975 -22.125 35.009 1.00 86.06 466 VAL A C 1
ATOM 3700 O O . VAL A 1 466 ? -9.980 -22.874 35.982 1.00 86.06 466 VAL A O 1
ATOM 3703 N N . GLU A 1 467 ? -9.158 -21.070 34.946 1.00 88.44 467 GLU A N 1
ATOM 3704 C CA . GLU A 1 467 ? -8.219 -20.717 36.023 1.00 88.44 467 GLU A CA 1
ATOM 3705 C C . GLU A 1 467 ? -8.960 -20.447 37.344 1.00 88.44 467 GLU A C 1
ATOM 3707 O O . GLU A 1 467 ? -8.582 -20.947 38.406 1.00 88.44 467 GLU A O 1
ATOM 3712 N N . LEU A 1 468 ? -10.060 -19.692 37.284 1.00 89.00 468 LEU A N 1
ATOM 3713 C CA . LEU A 1 468 ? -10.914 -19.423 38.439 1.00 89.00 468 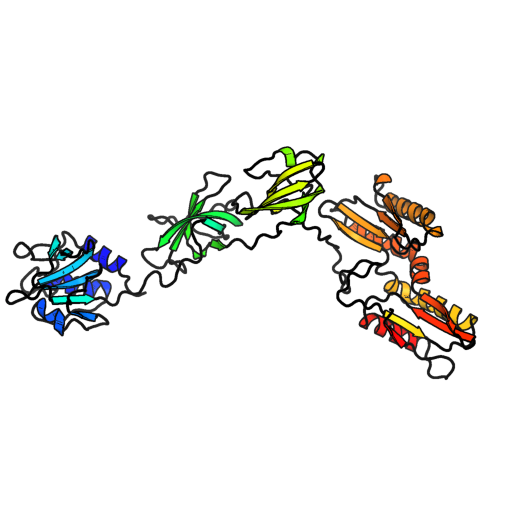LEU A CA 1
ATOM 3714 C C . LEU A 1 468 ? -11.582 -20.700 38.952 1.00 89.00 468 LEU A C 1
ATOM 3716 O O . LEU A 1 468 ? -11.634 -20.901 40.162 1.00 89.00 468 LEU A O 1
ATOM 3720 N N . ALA A 1 469 ? -12.042 -21.586 38.065 1.00 90.88 469 ALA A N 1
ATOM 3721 C CA . ALA A 1 469 ? -12.593 -22.882 38.453 1.00 90.88 469 ALA A CA 1
ATOM 3722 C C . ALA A 1 469 ? -11.548 -23.753 39.158 1.00 90.88 469 ALA A C 1
ATOM 3724 O O . ALA A 1 469 ? -11.849 -24.348 40.190 1.00 90.88 469 ALA A O 1
ATOM 3725 N N . ALA A 1 470 ? -10.307 -23.770 38.671 1.00 91.75 470 ALA A N 1
ATOM 3726 C CA . ALA A 1 470 ? -9.211 -24.491 39.309 1.00 91.75 470 ALA A CA 1
ATOM 3727 C C . ALA A 1 470 ? -8.899 -23.936 40.711 1.00 91.75 470 ALA A C 1
ATOM 3729 O O . ALA A 1 470 ? -8.740 -24.708 41.658 1.00 91.75 470 ALA A O 1
ATOM 3730 N N . LYS A 1 471 ? -8.875 -22.604 40.876 1.00 93.12 471 LYS A N 1
ATOM 3731 C CA . LYS A 1 471 ? -8.703 -21.961 42.193 1.00 93.12 471 LYS A CA 1
ATOM 3732 C C . LYS A 1 471 ? -9.855 -22.283 43.138 1.00 93.12 471 LYS A C 1
ATOM 3734 O O . LYS A 1 471 ? -9.612 -22.667 44.278 1.00 93.12 471 LYS A O 1
ATOM 3739 N N . LEU A 1 472 ? -11.093 -22.192 42.656 1.00 92.50 472 LEU A N 1
ATOM 3740 C CA . LEU A 1 472 ? -12.280 -22.536 43.434 1.00 92.50 472 LEU A CA 1
ATOM 3741 C C . LEU A 1 472 ? -12.283 -24.007 43.850 1.00 92.50 472 LEU A C 1
ATOM 3743 O O . LEU A 1 472 ? -12.549 -24.279 45.011 1.00 92.50 472 LEU A O 1
ATOM 3747 N N . LYS A 1 473 ? -11.914 -24.936 42.961 1.00 91.31 473 LYS A N 1
ATOM 3748 C CA . LYS A 1 473 ? -11.765 -26.360 43.295 1.00 91.31 473 LYS A CA 1
ATOM 3749 C C . LYS A 1 473 ? -10.701 -26.586 44.373 1.00 91.31 473 LYS A C 1
ATOM 3751 O O . LYS A 1 473 ? -10.885 -27.423 45.248 1.00 91.31 473 LYS A O 1
ATOM 3756 N N . LYS A 1 474 ? -9.598 -25.832 44.333 1.00 90.81 474 LYS A N 1
ATOM 3757 C CA . LYS A 1 474 ? -8.545 -25.898 45.357 1.00 90.81 474 LYS A CA 1
ATOM 3758 C C . LYS A 1 474 ? -9.016 -25.358 46.713 1.00 90.81 474 LYS A C 1
ATOM 3760 O O . LYS A 1 474 ? -8.624 -25.898 47.741 1.00 90.81 474 LYS A O 1
ATOM 3765 N N . TRP A 1 475 ? -9.806 -24.286 46.723 1.00 93.00 475 TRP A N 1
ATOM 3766 C CA . TRP A 1 475 ? -10.311 -23.670 47.956 1.00 93.00 475 TRP A CA 1
ATOM 3767 C C . TRP A 1 475 ? -11.514 -24.407 48.550 1.00 93.00 475 TRP A C 1
ATOM 3769 O O . TRP A 1 475 ? -11.651 -24.472 49.767 1.00 93.00 475 TRP A O 1
ATOM 3779 N N . PHE A 1 476 ? -12.369 -24.957 47.692 1.00 91.69 476 PHE A N 1
ATOM 3780 C CA . PHE A 1 476 ? -13.628 -25.608 48.034 1.00 91.69 476 PHE A CA 1
ATOM 3781 C C . PHE A 1 476 ? -13.749 -26.914 47.230 1.00 91.69 476 PHE A C 1
ATOM 3783 O O . PHE A 1 476 ? -14.414 -26.943 46.188 1.00 91.69 476 PHE A O 1
ATOM 3790 N N . PRO A 1 477 ? -13.067 -27.992 47.653 1.00 86.62 477 PRO A N 1
ATOM 3791 C CA . PRO A 1 477 ? -13.134 -29.276 46.965 1.00 86.62 477 PRO A CA 1
ATOM 3792 C C . PRO A 1 477 ? -14.522 -29.906 47.142 1.00 86.62 477 PRO A C 1
ATOM 3794 O O . PRO A 1 477 ? -14.966 -30.138 48.264 1.00 86.62 477 PRO A O 1
ATOM 3797 N N . GLY A 1 478 ? -15.202 -30.205 46.032 1.00 77.56 478 GLY A N 1
ATOM 3798 C CA . GLY A 1 478 ? -16.544 -30.808 46.025 1.00 77.56 478 GLY A CA 1
ATOM 3799 C C . GLY A 1 478 ? -16.559 -32.330 46.219 1.00 77.56 478 GLY A C 1
ATOM 3800 O O . GLY A 1 478 ? -17.592 -32.969 46.053 1.00 77.56 478 GLY A O 1
ATOM 3801 N N . ASP A 1 479 ? -15.413 -32.930 46.548 1.00 71.44 479 ASP A N 1
ATOM 3802 C CA . ASP A 1 479 ? -15.212 -34.386 46.551 1.00 71.44 479 ASP A CA 1
ATOM 3803 C C . ASP A 1 479 ? -15.842 -35.088 47.780 1.00 71.44 479 ASP A C 1
ATOM 3805 O O . ASP A 1 479 ? -15.809 -36.310 47.888 1.00 71.44 479 ASP A O 1
ATOM 3809 N N . THR A 1 480 ? -16.448 -34.333 48.706 1.00 63.97 480 THR A N 1
ATOM 3810 C CA . THR A 1 480 ? -17.076 -34.838 49.945 1.00 63.97 480 THR A CA 1
ATOM 3811 C C . THR A 1 480 ? -18.605 -34.963 49.874 1.00 63.97 480 THR A C 1
ATOM 3813 O O . THR A 1 480 ? -19.253 -35.096 50.909 1.00 63.97 480 THR A O 1
ATOM 3816 N N . ASN A 1 481 ? -19.208 -34.907 48.677 1.00 61.91 481 ASN A N 1
ATOM 3817 C CA . ASN A 1 481 ? -20.667 -34.878 48.437 1.00 61.91 481 ASN A CA 1
ATOM 3818 C C . ASN A 1 481 ? -21.415 -33.670 49.046 1.00 61.91 481 ASN A C 1
ATOM 3820 O O . ASN A 1 481 ? -22.640 -33.601 48.954 1.00 61.91 481 ASN A O 1
ATOM 3824 N N . ALA A 1 482 ? -20.709 -32.708 49.648 1.00 74.00 482 ALA A N 1
ATOM 3825 C CA . ALA A 1 482 ? -21.326 -31.546 50.284 1.00 74.00 482 ALA A CA 1
ATOM 3826 C C . ALA A 1 482 ? -21.760 -30.456 49.287 1.00 74.00 482 ALA A C 1
ATOM 3828 O O . ALA A 1 482 ? -22.631 -29.668 49.625 1.00 74.00 482 ALA A O 1
ATOM 3829 N N . TYR A 1 483 ? -21.140 -30.379 48.107 1.00 86.25 483 TYR A N 1
ATOM 3830 C CA . TYR A 1 483 ? -21.429 -29.441 47.011 1.00 86.25 483 TYR A CA 1
ATOM 3831 C C . TYR A 1 483 ? -20.657 -29.880 45.755 1.00 86.25 483 TYR A C 1
ATOM 3833 O O . TYR A 1 483 ? -19.747 -30.704 45.843 1.00 86.25 483 TYR A O 1
ATOM 3841 N N . THR A 1 484 ? -20.981 -29.344 44.575 1.00 86.94 484 THR A N 1
ATOM 3842 C CA . THR A 1 484 ? -20.287 -29.720 43.332 1.00 86.94 484 THR A CA 1
ATOM 3843 C C . THR A 1 484 ? -18.891 -29.105 43.244 1.00 86.94 484 THR A C 1
ATOM 3845 O O . THR A 1 484 ? -18.635 -28.012 43.745 1.00 86.94 484 THR A O 1
ATOM 3848 N N . ASN A 1 485 ? -17.989 -29.742 42.495 1.00 90.81 485 ASN A N 1
ATOM 3849 C CA . ASN A 1 485 ? -16.777 -29.058 42.040 1.00 90.81 485 ASN A CA 1
ATOM 3850 C C . ASN A 1 485 ? -17.134 -27.827 41.185 1.00 90.81 485 ASN A C 1
ATOM 3852 O O . ASN A 1 485 ? -18.197 -27.774 40.558 1.00 90.81 485 ASN A O 1
ATOM 3856 N N . ALA A 1 486 ? -16.236 -26.839 41.154 1.00 91.38 486 ALA A N 1
ATOM 3857 C CA . ALA A 1 486 ? -16.423 -25.635 40.355 1.00 91.38 486 ALA A CA 1
ATOM 3858 C C . ALA A 1 486 ? -16.498 -25.969 38.856 1.00 91.38 486 ALA A C 1
ATOM 3860 O O . ALA A 1 486 ? -15.630 -26.652 38.312 1.00 91.38 486 ALA A O 1
ATOM 3861 N N . GLN A 1 487 ? -17.528 -25.459 38.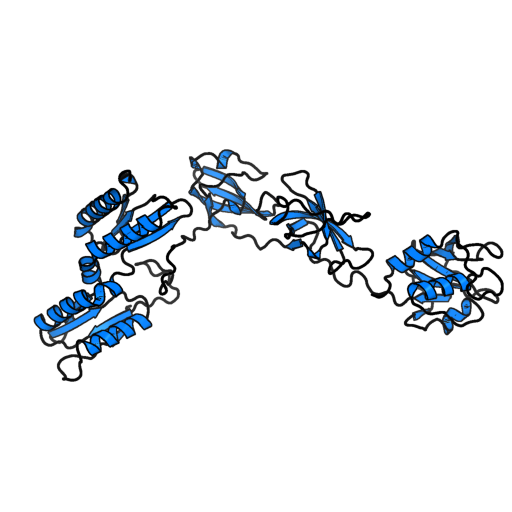190 1.00 90.44 487 GLN A N 1
ATOM 3862 C CA . GLN A 1 487 ? -17.834 -25.727 36.788 1.00 90.44 487 GLN A CA 1
ATOM 3863 C C . GLN A 1 487 ? -17.874 -24.428 35.990 1.00 90.44 487 GLN A C 1
ATOM 3865 O O . GLN A 1 487 ? -18.390 -23.412 36.458 1.00 90.44 487 GLN A O 1
ATOM 3870 N N . VAL A 1 488 ? -17.339 -24.468 34.770 1.00 89.62 488 VAL A N 1
ATOM 3871 C CA . VAL A 1 488 ? -17.365 -23.340 33.837 1.00 89.62 488 VAL A CA 1
ATOM 3872 C C . VAL A 1 488 ? -18.581 -23.466 32.938 1.00 89.62 488 VAL A C 1
ATOM 3874 O O . VAL A 1 488 ? -18.809 -24.497 32.311 1.00 89.62 488 VAL A O 1
ATOM 3877 N N . TYR A 1 489 ? -19.340 -22.385 32.853 1.00 83.56 489 TYR A N 1
ATOM 3878 C CA . TYR A 1 489 ? -20.506 -22.277 32.004 1.00 83.56 489 TYR A CA 1
ATOM 3879 C C . TYR A 1 489 ? -20.373 -21.092 31.084 1.00 83.56 489 TYR A C 1
ATOM 3881 O O . TYR A 1 489 ? -19.832 -20.043 31.437 1.00 83.56 489 TYR A O 1
ATOM 3889 N N . LEU A 1 490 ? -20.996 -21.244 29.930 1.00 80.50 490 LEU A N 1
ATOM 3890 C CA . LEU A 1 490 ? -21.281 -20.122 29.083 1.00 80.50 490 LEU A CA 1
ATOM 3891 C C . LEU A 1 490 ? -22.447 -19.307 29.653 1.00 80.50 490 LEU A C 1
ATOM 3893 O O . LEU A 1 490 ? -23.526 -19.838 29.919 1.00 80.50 490 LEU A O 1
ATOM 3897 N N . GLN A 1 491 ? -22.219 -18.016 29.840 1.00 67.31 491 GLN A N 1
ATOM 3898 C CA . GLN A 1 491 ? -23.219 -17.049 30.254 1.00 67.31 491 GLN A CA 1
ATOM 3899 C C . GLN A 1 491 ? -23.958 -16.553 29.005 1.00 67.31 491 GLN A C 1
ATOM 3901 O O . GLN A 1 491 ? -23.343 -15.983 28.103 1.00 67.31 491 GLN A O 1
ATOM 3906 N N . LYS A 1 492 ? -25.257 -16.866 28.947 1.00 58.31 492 LYS A N 1
ATOM 3907 C CA . LYS A 1 492 ? -26.169 -16.463 27.872 1.00 58.31 492 LYS A CA 1
ATOM 3908 C C . LYS A 1 492 ? -26.594 -15.011 28.011 1.00 58.31 492 LYS A C 1
ATOM 3910 O O . LYS A 1 492 ? -26.739 -14.567 29.175 1.00 58.31 492 LYS A O 1
#

Radius of gyration: 40.67 Å; chains: 1; bounding box: 78×62×114 Å

InterPro domains:
  IPR007921 CHAP domain [PS50911] (5-131)
  IPR038765 Papain-like cysteine peptidase superfamily [SSF54001] (21-131)

Sequence (492 aa):
MGVTQTQGVQWAKNSIGKAYDYDGASGIQCFDLINQYAHELFGIAFSGAVAKDLMQTGNVGGFRVIPNTAGFYPLPGDIFVYNYGTAGHTGIVLGSVTSSGFVGVDQNGGEKNEASTQRTFNYNNFAGVVRPPFTAFPTRACKVKVGNIVLLSAGAKITSPWSSNEAIPANRVNQYYKVEEIHALSSKWSNSEYEVLIRSNETTYRKWIYEQDLSLAPAAKFKVGTKVRLSTSATNASIHWSKRILEKKYLGQEYTIGQIDSTAESHSPYQYMISSPTLGNLWVLEQDLMDRTIWFITKEPFMNQGHNQNPEVKNGKLYKTVINDIPLETGAKSMAGFVRQNTWPMLTNGNVFLIEYPTHLMVKVVGVKPEWTDYMKSECLRLTKGQISNYNERDMKVVAQADKKYNWIEIDNLPKDWQAISNRLRGNLREKFCQYFLSTRVSYGKQSDGKFYLQIINIENNERAVELAAKLKKWFPGDTNAYTNAQVYLQK

Foldseek 3Di:
DAAALLNLLVVQVVQAPPFFDQPVPQAGFQQRQVQVSCCVRQVDGWDDPAQQCCLPGLPPSPWDRDFDDQPDWDDFNWWWWFDDDDHTGIFGFNAPIDNFWGWTWGACPPHRNRGTHIDTDGCVRGGTTTGDPHDDAPPDDQPDDQFFKKAFAQCWAFDDPVDDSDHDPPQRHLFIWGWHDKDADSDDDPPARIWTWTHAPVDRDITITGSVRIDTDDPQPDDAFAKWFQALPQDDADPVDDPCSVPNVRHRDIWGFHDKDAHRPDNARIWTWTADPVPGTGIGGSVRIDHPDWDFPDPDPQDDDDDPPDDPDPPDWWKKKKWFQQADPVRLVVLLVVCLVVCLVPQLPPQWGWIDDVFAIKIKGWDAAPVCQVVLLVVLVVLCCVLPVPQDSVQWDWAQDPVNGIIMIISGGHGPVCPVSSVVSSVVSSVVCSSVSSPVFWDKDADPVGHIMIMGTRHDDDVVSVVVLVVQCVVPPCPVVNIDRIDMDIDD

Organism: NCBI:txid1158612